Protein AF-A0A2V7YQ47-F1 (afdb_monomer)

Foldseek 3Di:
DEDDPPAFDFDDDVPDDIDTFALLVVDPVLVVLVVVLLVLLQDWFWDDQVQHGDPVSVVVLVVSVVSLLVSQASCQVRGDDPVRLVVQLVQLVVCPVHQAEEDEAEFEQNDDDDRSVLVSQSVLLDLNQSHDHPNDRCLLVLSYFYAYADDDPPFDFQDAADAAAAEEEQAQDQPPDDDAPVLLLLVLLQVLLDDDPAARRYDYFDQQALVSSLVLCLVQVGLEYEYAAEDEQQWGWGADLLSHTDTGGLVNSLVSNVVSPDDRQEYEYLYAYPPPPPPVVDDSGHHNQSSNNNSRRQKYKYFNHDHHSLLSSQLSSQLSSCLLQVHASRVSLSRSLNVQQGFDDDPSGGTTGSNNSSSGMHMHHGDDRHHSHGHDDPPDHRPRSLVVVVVVVVVVCVVPDDDDDPDLVPPDDADSSGDGDPVVVLSVVSNCLVVPDQADEDDDDPPPCSVVSCSRNQVVSVVVDDVVRDHHDYDDPVPVPPDD

Secondary structure (DSSP, 8-state):
-B--TTS-EEE--TTS--EEEP-GGG-HHHHHHHHHHHHHHTSPEEB-TTSPBPHHHHHHHHHHHHHHHHHHHHHHHHH--HHHHHHHHHHHHHHTTSSPPEEEEEE--SSSSHHHHHHHHHHHTS-GGG--BTTB-TTTTTSSEEEEEE--TT----PPP-SB--EEEEE---TTS----HHHHHHHHHHHT--STT---EEE-SS--HHHHHHHHHHH--SEEEEES-EETTEEEEE-TTSSEEEEEHHHHHHHHHHTSSPPSEEEEES-B-----TTS---PPPHHHHHHHTT-SEEEEESS---HHHHHHHHHHHHHHHHTT--HHHHHHHHHHHTTSPEEETTEEEEE-TTTTTTEEEEE-SS---SSBPPPTTS----HHHHHHHHHHHHHTTS---SS--BTTTB---TT---S-HHHHHHHHHHHHTT---------TTSSHHHHHHHHHHHHHHTSPTTPPPP----TTSTTS--

Mean predicted aligned error: 9.6 Å

Solvent-accessible surface area (backbone atoms only — not comparable to full-atom values): 26598 Å² total; per-residue (Å²): 62,34,38,58,96,95,52,48,27,43,36,71,50,93,98,41,79,68,45,75,18,53,58,56,80,73,40,68,65,56,44,53,52,52,50,52,46,49,69,52,36,38,48,74,36,47,30,37,74,87,48,45,61,35,76,68,37,43,54,53,50,50,51,53,50,50,52,48,48,55,51,8,47,53,46,30,61,30,63,41,54,71,70,51,48,54,51,50,48,52,45,34,62,66,14,72,83,60,76,43,42,72,51,71,48,56,32,33,55,62,55,91,55,71,68,26,44,37,54,33,37,53,65,70,68,49,68,71,50,43,37,46,51,93,92,40,45,38,46,69,75,54,35,32,42,72,33,33,26,61,59,53,86,95,60,78,43,45,60,82,53,90,46,51,62,31,32,42,32,36,54,16,73,21,75,82,50,84,88,71,74,53,61,63,34,53,54,40,44,50,49,33,47,46,87,59,96,83,45,44,30,58,37,73,52,88,73,15,27,66,66,57,51,36,53,52,40,46,71,62,64,35,39,24,40,35,41,34,31,54,34,32,61,35,30,37,36,24,15,42,92,62,31,32,72,31,83,39,41,48,68,58,52,51,52,53,39,49,76,49,41,83,73,39,47,31,39,39,40,51,29,34,27,54,69,61,66,35,99,75,85,58,64,74,62,46,47,43,56,54,47,41,35,57,72,62,32,29,26,29,40,30,48,55,32,54,62,38,67,70,55,46,37,48,35,52,20,44,26,42,33,31,42,62,72,49,40,33,63,68,60,10,47,50,52,17,29,54,57,32,48,46,61,41,69,57,99,89,33,30,49,26,28,23,88,44,40,38,59,31,61,44,41,35,46,37,65,64,99,52,45,68,37,34,57,76,51,92,92,56,81,45,80,35,46,52,58,48,54,45,51,52,53,48,55,63,42,58,80,62,76,86,86,92,69,88,48,52,81,86,79,41,77,74,61,94,87,55,88,78,71,67,58,70,61,49,37,52,51,50,34,43,39,76,72,66,47,88,77,64,81,65,80,74,68,86,87,72,49,60,69,49,52,51,57,64,45,48,63,61,58,53,71,76,44,60,95,87,53,82,82,87,71,79,61,60,65,91,58,72,81,72,82,134

Nearest PDB structures (foldseek):
  8tl0-assembly1_A  TM=5.675E-01  e=7.721E-09  Haliangium ochraceum
  8tl0-assembly1_D  TM=5.558E-01  e=1.902E-08  Haliangium ochraceum
  7y84-assembly1_C  TM=6.542E-01  e=1.929E-06  Candidatus Scalindua brodae
  5fc3-assembly1_B  TM=4.929E-01  e=3.610E-05  Thermochaetoides thermophila DSM 1495
  5mz6-assembly1_1  TM=4.967E-01  e=4.041E-05  Caenorhabditis elegans

Structure (mmCIF, N/CA/C/O backbone):
data_AF-A0A2V7YQ47-F1
#
_entry.id   AF-A0A2V7YQ47-F1
#
loop_
_atom_site.group_PDB
_atom_site.id
_atom_site.type_symbol
_atom_site.label_atom_id
_atom_site.label_alt_id
_atom_site.label_comp_id
_atom_site.label_asym_id
_atom_site.label_entity_id
_atom_site.label_seq_id
_atom_site.pdbx_PDB_ins_code
_atom_site.Cartn_x
_atom_site.Cartn_y
_atom_site.Cartn_z
_atom_site.occupancy
_atom_site.B_iso_or_equiv
_atom_site.auth_seq_id
_atom_site.auth_comp_id
_atom_site.auth_asym_id
_atom_site.auth_atom_id
_atom_site.pdbx_PDB_model_num
ATOM 1 N N . MET A 1 1 ? 16.448 -15.525 -4.134 1.00 53.06 1 MET A N 1
ATOM 2 C CA . MET A 1 1 ? 17.804 -14.930 -4.129 1.00 53.06 1 MET A CA 1
ATOM 3 C C . MET A 1 1 ? 18.431 -15.072 -2.750 1.00 53.06 1 MET A C 1
ATOM 5 O O . MET A 1 1 ? 17.675 -15.006 -1.785 1.00 53.06 1 MET A O 1
ATOM 9 N N . VAL A 1 2 ? 19.746 -15.318 -2.676 1.00 48.06 2 VAL A N 1
ATOM 10 C CA . VAL A 1 2 ? 20.550 -15.525 -1.449 1.00 48.06 2 VAL A CA 1
ATOM 11 C C . VAL A 1 2 ? 21.948 -14.915 -1.676 1.00 48.06 2 VAL A C 1
ATOM 13 O O . VAL A 1 2 ? 22.556 -15.275 -2.675 1.00 48.06 2 VAL A O 1
ATOM 16 N N . GLY A 1 3 ? 22.478 -14.028 -0.825 1.00 41.59 3 GLY A N 1
ATOM 17 C CA . GLY A 1 3 ? 23.817 -13.421 -1.024 1.00 41.59 3 GLY A CA 1
ATOM 18 C C . GLY A 1 3 ? 24.583 -13.161 0.277 1.00 41.59 3 GLY A C 1
ATOM 19 O O . GLY A 1 3 ? 23.958 -13.169 1.333 1.00 41.59 3 GLY A O 1
ATOM 20 N N . ALA A 1 4 ? 25.907 -12.976 0.202 1.00 39.47 4 ALA A N 1
ATOM 21 C CA . ALA A 1 4 ? 26.788 -12.551 1.305 1.00 39.47 4 ALA A CA 1
ATOM 22 C C . ALA A 1 4 ? 27.311 -11.112 1.071 1.00 39.47 4 ALA A C 1
ATOM 24 O O . ALA A 1 4 ? 27.233 -10.616 -0.057 1.00 39.47 4 ALA A O 1
ATOM 25 N N . GLU A 1 5 ? 27.815 -10.430 2.112 1.00 38.78 5 GLU A N 1
ATOM 26 C CA . GLU A 1 5 ? 28.291 -9.035 2.021 1.00 38.78 5 GLU A CA 1
ATOM 27 C C . GLU A 1 5 ? 29.371 -8.870 0.935 1.00 38.78 5 GLU A C 1
ATOM 29 O O . GLU A 1 5 ? 30.396 -9.543 0.961 1.00 38.78 5 GLU A O 1
ATOM 34 N N . GLY A 1 6 ? 29.135 -7.958 -0.016 1.00 49.12 6 GLY A N 1
ATOM 35 C CA . GLY A 1 6 ? 30.084 -7.615 -1.084 1.00 49.12 6 GLY A CA 1
ATOM 36 C C . GLY A 1 6 ? 30.027 -8.479 -2.352 1.00 49.12 6 GLY A C 1
ATOM 37 O O . GLY A 1 6 ? 30.751 -8.176 -3.296 1.00 49.12 6 GLY A O 1
ATOM 38 N N . GLU A 1 7 ? 29.162 -9.500 -2.426 1.00 58.25 7 GLU A N 1
ATOM 39 C CA . GLU A 1 7 ? 29.103 -10.436 -3.562 1.00 58.25 7 GLU A CA 1
ATOM 40 C C . GLU A 1 7 ? 27.686 -10.696 -4.114 1.00 58.25 7 GLU A C 1
ATOM 42 O O . GLU A 1 7 ? 26.660 -10.464 -3.468 1.00 58.25 7 GLU A O 1
ATOM 47 N N . SER A 1 8 ? 27.676 -11.205 -5.354 1.00 67.69 8 SER A N 1
ATOM 48 C CA . SER A 1 8 ? 26.530 -11.619 -6.176 1.00 67.69 8 SER A CA 1
ATOM 49 C C . SER A 1 8 ? 25.418 -12.377 -5.431 1.00 67.69 8 SER A C 1
ATOM 51 O O . SER A 1 8 ? 25.661 -13.185 -4.532 1.00 67.69 8 SER A O 1
ATOM 53 N N . TRP A 1 9 ? 24.168 -12.181 -5.850 1.00 82.44 9 TRP A N 1
ATOM 54 C CA . TRP A 1 9 ? 23.030 -12.959 -5.371 1.00 82.44 9 TRP A CA 1
ATOM 55 C C . TRP A 1 9 ? 22.910 -14.279 -6.126 1.00 82.44 9 TRP A C 1
ATOM 57 O O . TRP A 1 9 ? 22.833 -14.314 -7.350 1.00 82.44 9 TRP A O 1
ATOM 67 N N . ARG A 1 10 ? 22.773 -15.391 -5.408 1.00 86.25 10 ARG A N 1
ATOM 68 C CA . ARG A 1 10 ? 22.397 -16.676 -5.997 1.00 86.25 10 ARG A CA 1
ATOM 69 C C . ARG A 1 10 ? 20.908 -16.686 -6.318 1.00 86.25 10 ARG A C 1
ATOM 71 O O . ARG A 1 10 ? 20.074 -16.571 -5.414 1.00 86.25 10 ARG A O 1
ATOM 78 N N . ALA A 1 11 ? 20.573 -16.854 -7.587 1.00 90.38 11 ALA A N 1
ATOM 79 C CA . ALA A 1 11 ? 19.211 -16.839 -8.094 1.00 90.38 11 ALA A CA 1
ATOM 80 C C . ALA A 1 11 ? 18.889 -18.122 -8.875 1.00 90.38 11 ALA A C 1
ATOM 82 O O . ALA A 1 11 ? 19.771 -18.845 -9.336 1.00 90.38 11 ALA A O 1
ATOM 83 N N . SER A 1 12 ? 17.601 -18.440 -8.959 1.00 91.12 12 SER A N 1
ATOM 84 C CA . SER A 1 12 ? 17.087 -19.611 -9.666 1.00 91.12 12 SER A CA 1
ATOM 85 C C . SER A 1 12 ? 15.652 -19.346 -10.099 1.00 91.12 12 SER A C 1
ATOM 87 O O . SER A 1 12 ? 14.879 -18.778 -9.323 1.00 91.12 12 SER A O 1
ATOM 89 N N . LEU A 1 13 ? 15.290 -19.821 -11.285 1.00 92.75 13 LEU A N 1
ATOM 90 C CA . LEU A 1 13 ? 13.935 -19.806 -11.824 1.00 92.75 13 LEU A CA 1
ATOM 91 C C . LEU A 1 13 ? 13.580 -21.243 -12.214 1.00 92.75 13 LEU A C 1
ATOM 93 O O . LEU A 1 13 ? 14.443 -21.984 -12.684 1.00 92.75 13 LEU A O 1
ATOM 97 N N . ALA A 1 14 ? 12.335 -21.660 -11.982 1.00 87.94 14 ALA A N 1
ATOM 98 C CA . ALA A 1 14 ? 11.895 -23.001 -12.355 1.00 87.94 14 ALA A CA 1
ATOM 99 C C . ALA A 1 14 ? 12.099 -23.225 -13.864 1.00 87.94 14 ALA A C 1
ATOM 101 O O . ALA A 1 14 ? 11.685 -22.398 -14.668 1.00 87.94 14 ALA A O 1
ATOM 102 N N . GLY A 1 15 ? 12.753 -24.329 -14.234 1.00 85.88 15 GLY A N 1
ATOM 103 C CA . GLY A 1 15 ? 13.089 -24.630 -15.630 1.00 85.88 15 GLY A CA 1
ATOM 104 C C . GLY A 1 15 ? 14.374 -23.975 -16.156 1.00 85.88 15 GLY A C 1
ATOM 105 O O . GLY A 1 15 ? 14.779 -24.290 -17.269 1.00 85.88 15 GLY A O 1
ATOM 106 N N . CYS A 1 16 ? 15.060 -23.140 -15.367 1.00 90.19 16 CYS A N 1
ATOM 107 C CA . CYS A 1 16 ? 16.331 -22.512 -15.745 1.00 90.19 16 CYS A CA 1
ATOM 108 C C . CYS A 1 16 ? 17.481 -22.965 -14.823 1.00 90.19 16 CYS A C 1
ATOM 110 O O . CYS A 1 16 ? 17.256 -23.227 -13.636 1.00 90.19 16 CYS A O 1
ATOM 112 N N . PRO A 1 17 ? 18.736 -23.010 -15.314 1.00 88.44 17 PRO A N 1
ATOM 113 C CA . PRO A 1 17 ? 19.903 -23.180 -14.453 1.00 88.44 17 PRO A CA 1
ATOM 114 C C . PRO A 1 17 ? 19.992 -22.061 -13.408 1.00 88.44 17 PRO A C 1
ATOM 116 O O . PRO A 1 17 ? 19.682 -20.905 -13.693 1.00 88.44 17 PRO A O 1
ATOM 119 N N . ALA A 1 18 ? 20.448 -22.391 -12.198 1.00 92.50 18 ALA A N 1
ATOM 120 C CA . ALA A 1 18 ? 20.759 -21.374 -11.198 1.00 92.50 18 ALA A CA 1
ATOM 121 C C . ALA A 1 18 ? 21.904 -20.471 -11.690 1.00 92.50 18 ALA A C 1
ATOM 123 O O . ALA A 1 18 ? 22.840 -20.951 -12.330 1.00 92.50 18 ALA A O 1
ATOM 124 N N . TRP A 1 19 ? 21.852 -19.182 -11.358 1.00 93.31 19 TRP A N 1
ATOM 125 C CA . TRP A 1 19 ? 22.867 -18.202 -11.751 1.00 93.31 19 TRP A CA 1
ATOM 126 C C . TRP A 1 19 ? 23.288 -17.318 -10.576 1.00 93.31 19 TRP A C 1
ATOM 128 O O . TRP A 1 19 ? 22.643 -17.287 -9.523 1.00 93.31 19 TRP A O 1
ATOM 138 N N . GLN A 1 20 ? 24.397 -16.611 -10.767 1.00 90.19 20 GLN A N 1
ATOM 139 C CA . GLN A 1 20 ? 24.807 -15.499 -9.919 1.00 90.19 20 GLN A CA 1
ATOM 140 C C . GLN A 1 20 ? 24.358 -14.199 -10.589 1.00 90.19 20 GLN A C 1
ATOM 142 O O . GLN A 1 20 ? 24.732 -13.916 -11.723 1.00 90.19 20 GLN A O 1
ATOM 147 N N . SER A 1 21 ? 23.510 -13.451 -9.899 1.00 86.38 21 SER A N 1
ATOM 148 C CA . SER A 1 21 ? 23.071 -12.104 -10.254 1.00 86.38 21 SER A CA 1
ATOM 149 C C . SER A 1 21 ? 24.035 -11.108 -9.630 1.00 86.38 21 SER A C 1
ATOM 151 O O . SER A 1 21 ? 24.378 -11.250 -8.455 1.00 86.38 21 SER A O 1
ATOM 153 N N . SER A 1 22 ? 24.447 -10.080 -10.363 1.00 84.00 22 SER A N 1
ATOM 154 C CA . SER A 1 22 ? 25.120 -8.942 -9.732 1.00 84.00 22 SER A CA 1
ATOM 155 C C . SER A 1 22 ? 24.136 -8.217 -8.807 1.00 84.00 22 SER A C 1
ATOM 157 O O . SER A 1 22 ? 22.922 -8.302 -9.003 1.00 84.00 22 SER A O 1
ATOM 159 N N . ASP A 1 23 ? 24.647 -7.541 -7.774 1.00 83.56 23 ASP A N 1
ATOM 160 C CA . ASP A 1 23 ? 23.847 -6.566 -7.029 1.00 83.56 23 ASP A CA 1
ATOM 161 C C . ASP A 1 23 ? 23.736 -5.306 -7.905 1.00 83.56 23 ASP A C 1
ATOM 163 O O . ASP A 1 23 ? 24.760 -4.654 -8.130 1.00 83.56 23 ASP A O 1
ATOM 167 N N . PRO A 1 24 ? 22.548 -4.939 -8.424 1.00 84.88 24 PRO A N 1
ATOM 168 C CA . PRO A 1 24 ? 22.404 -3.754 -9.267 1.00 84.88 24 PRO A CA 1
ATOM 169 C C . PRO A 1 24 ? 22.777 -2.473 -8.518 1.00 84.88 24 PRO A C 1
ATOM 171 O O . PRO A 1 24 ? 23.258 -1.516 -9.113 1.00 84.88 24 PRO A O 1
ATOM 174 N N . LEU A 1 25 ? 22.628 -2.466 -7.192 1.00 83.12 25 LEU A N 1
ATOM 175 C CA . LEU A 1 25 ? 23.037 -1.345 -6.354 1.00 83.12 25 LEU A CA 1
ATOM 176 C C . LEU A 1 25 ? 24.559 -1.301 -6.151 1.00 83.12 25 LEU A C 1
ATOM 178 O O . LEU A 1 25 ? 25.024 -0.525 -5.332 1.00 83.12 25 LEU A O 1
ATOM 182 N N . ALA A 1 26 ? 25.362 -2.119 -6.830 1.00 83.81 26 ALA A N 1
ATOM 183 C CA . ALA A 1 26 ? 26.807 -1.905 -6.904 1.00 83.81 26 ALA A CA 1
ATOM 184 C C . ALA A 1 26 ? 27.192 -0.868 -7.978 1.00 83.81 26 ALA A C 1
ATOM 186 O O . ALA A 1 26 ? 28.289 -0.323 -7.902 1.00 83.81 26 ALA A O 1
ATOM 187 N N . ASP A 1 27 ? 26.312 -0.581 -8.950 1.00 86.69 27 ASP A N 1
ATOM 188 C CA . ASP A 1 27 ? 26.505 0.468 -9.962 1.00 86.69 27 ASP A CA 1
ATOM 189 C C . ASP A 1 27 ? 26.079 1.837 -9.388 1.00 86.69 27 ASP A C 1
ATOM 191 O O . ASP A 1 27 ? 24.881 2.055 -9.170 1.00 86.69 27 ASP A O 1
ATOM 195 N N . PRO A 1 28 ? 27.015 2.782 -9.153 1.00 88.75 28 PRO A N 1
ATOM 196 C CA . PRO A 1 28 ? 26.683 4.099 -8.613 1.00 88.75 28 PRO A CA 1
ATOM 197 C C . PRO A 1 28 ? 25.748 4.898 -9.521 1.00 88.75 28 PRO A C 1
ATOM 199 O O . PRO A 1 28 ? 24.911 5.649 -9.026 1.00 88.75 28 PRO A O 1
ATOM 202 N N . LYS A 1 29 ? 25.854 4.723 -10.845 1.00 90.94 29 LYS A N 1
ATOM 203 C CA . LYS A 1 29 ? 24.995 5.441 -11.787 1.00 90.94 29 LYS A CA 1
ATOM 204 C C . LYS A 1 29 ? 23.560 4.931 -11.702 1.00 90.94 29 LYS A C 1
ATOM 206 O O . LYS A 1 29 ? 22.628 5.725 -11.645 1.00 90.94 29 LYS A O 1
ATOM 211 N N . LEU A 1 30 ? 23.382 3.613 -11.607 1.00 90.25 30 LEU A N 1
ATOM 212 C CA . LEU A 1 30 ? 22.057 3.031 -11.408 1.00 90.25 30 LEU A CA 1
ATOM 213 C C . LEU A 1 30 ? 21.431 3.466 -10.072 1.00 90.25 30 LEU A C 1
ATOM 215 O O . LEU A 1 30 ? 20.221 3.668 -10.017 1.00 90.25 30 LEU A O 1
ATOM 219 N N . GLN A 1 31 ? 22.220 3.637 -9.004 1.00 88.50 31 GLN A N 1
ATOM 220 C CA . GLN A 1 31 ? 21.710 4.195 -7.744 1.00 88.50 31 GLN A CA 1
ATOM 221 C C . GLN A 1 31 ? 21.182 5.627 -7.923 1.00 88.50 31 GLN A C 1
ATOM 223 O O . GLN A 1 31 ? 20.042 5.892 -7.543 1.00 88.50 31 GLN A O 1
ATOM 228 N N . GLU A 1 32 ? 21.967 6.509 -8.549 1.00 90.69 32 GLU A N 1
ATOM 229 C CA . GLU A 1 32 ? 21.580 7.901 -8.837 1.00 90.69 32 GLU A CA 1
ATOM 230 C C . GLU A 1 32 ? 20.300 7.971 -9.692 1.00 90.69 32 GLU A C 1
ATOM 232 O O . GLU A 1 32 ? 19.371 8.733 -9.406 1.00 90.69 32 GLU A O 1
ATOM 237 N N . ASP A 1 33 ? 20.210 7.131 -10.724 1.00 93.12 33 ASP A N 1
ATOM 238 C CA . ASP A 1 33 ? 19.046 7.079 -11.611 1.00 93.12 33 ASP A CA 1
ATOM 239 C C . ASP A 1 33 ? 17.795 6.564 -10.877 1.00 93.12 33 ASP A C 1
ATOM 241 O O . ASP A 1 33 ? 16.687 7.069 -11.078 1.00 93.12 33 ASP A O 1
ATOM 245 N N . LEU A 1 34 ? 17.957 5.588 -9.975 1.00 89.94 34 LEU A N 1
ATOM 246 C CA . LEU A 1 34 ? 16.879 5.089 -9.119 1.00 89.94 34 LEU A CA 1
ATOM 247 C C . LEU A 1 34 ? 16.387 6.142 -8.122 1.00 89.94 34 LEU A C 1
ATOM 249 O O . LEU A 1 34 ? 15.183 6.219 -7.866 1.00 89.94 34 LEU A O 1
ATOM 253 N N . GLU A 1 35 ? 17.288 6.933 -7.547 1.00 87.44 35 GLU A N 1
ATOM 254 C CA . GLU A 1 35 ? 16.940 8.059 -6.675 1.00 87.44 35 GLU A CA 1
ATOM 255 C C . GLU A 1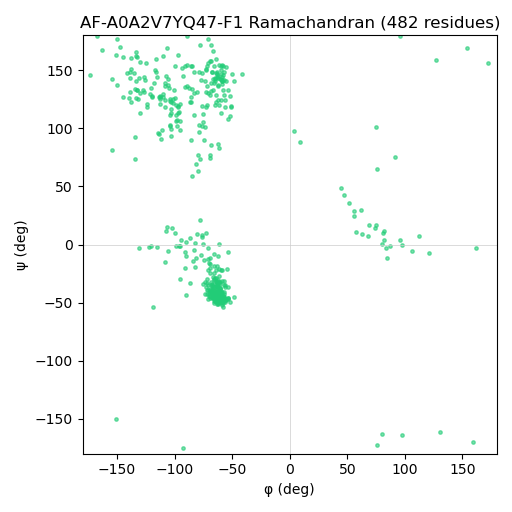 35 ? 16.159 9.119 -7.450 1.00 87.44 35 GLU A C 1
ATOM 257 O O . GLU A 1 35 ? 15.048 9.473 -7.052 1.00 87.44 35 GLU A O 1
ATOM 262 N N . THR A 1 36 ? 16.649 9.495 -8.631 1.00 89.50 36 THR A N 1
ATOM 263 C CA . THR A 1 36 ? 15.969 10.433 -9.534 1.00 89.50 36 THR A CA 1
ATOM 264 C C . THR A 1 36 ? 14.562 9.944 -9.905 1.00 89.50 36 THR A C 1
ATOM 266 O O . THR A 1 36 ? 13.590 10.701 -9.832 1.00 89.50 36 THR A O 1
ATOM 269 N N . LEU A 1 37 ? 14.394 8.658 -10.246 1.00 89.50 37 LEU A N 1
ATOM 270 C CA . LEU A 1 37 ? 13.071 8.084 -10.527 1.00 89.50 37 LEU A CA 1
ATOM 271 C C . LEU A 1 37 ? 12.137 8.118 -9.314 1.00 89.50 37 LEU A C 1
ATOM 273 O O . LEU A 1 37 ? 10.936 8.328 -9.485 1.00 89.50 37 LEU A O 1
ATOM 277 N N . ARG A 1 38 ? 12.649 7.914 -8.096 1.00 83.69 38 ARG A N 1
ATOM 278 C CA . ARG A 1 38 ? 11.838 8.007 -6.868 1.00 83.69 38 ARG A CA 1
ATOM 279 C C . ARG A 1 38 ? 11.390 9.444 -6.604 1.00 83.69 38 ARG A C 1
ATOM 281 O O . ARG A 1 38 ? 10.228 9.667 -6.257 1.00 83.69 38 ARG A O 1
ATOM 288 N N . GLU A 1 39 ? 12.284 10.408 -6.788 1.00 83.00 39 GLU A N 1
ATOM 289 C CA . GLU A 1 39 ? 12.004 11.829 -6.572 1.00 83.00 39 GLU A CA 1
ATOM 290 C C . GLU A 1 39 ? 11.016 12.398 -7.589 1.00 83.00 39 GLU A C 1
ATOM 292 O O . GLU A 1 39 ? 10.130 13.174 -7.231 1.00 83.00 39 GLU A O 1
ATOM 297 N N . LEU A 1 40 ? 11.122 11.996 -8.853 1.00 85.69 40 LEU A N 1
ATOM 298 C CA . LEU A 1 40 ? 10.286 12.556 -9.911 1.00 85.69 40 LEU A CA 1
ATOM 299 C C . LEU A 1 40 ? 9.039 11.713 -10.201 1.00 85.69 40 LEU A C 1
ATOM 301 O O . LEU A 1 40 ? 8.000 12.249 -10.580 1.00 85.69 40 LEU A O 1
ATOM 305 N N . GLY A 1 41 ? 9.094 10.396 -9.993 1.00 84.12 41 GLY A N 1
ATOM 306 C CA . GLY A 1 41 ? 8.026 9.469 -10.382 1.00 84.12 41 GLY A CA 1
ATOM 307 C C . GLY A 1 41 ? 6.706 9.656 -9.631 1.00 84.12 41 GLY A C 1
ATOM 308 O O . GLY A 1 41 ? 5.662 9.204 -10.104 1.00 84.12 41 GLY A O 1
ATOM 309 N N . HIS A 1 42 ? 6.730 10.336 -8.482 1.00 84.38 42 HIS A N 1
ATOM 310 C CA . HIS A 1 42 ? 5.543 10.656 -7.689 1.00 84.38 42 HIS A CA 1
ATOM 311 C C . HIS A 1 42 ? 4.979 12.054 -7.949 1.00 84.38 42 HIS A C 1
ATOM 313 O O . HIS A 1 42 ? 3.959 12.404 -7.353 1.00 84.38 42 HIS A O 1
ATOM 319 N N . GLN A 1 43 ? 5.607 12.846 -8.818 1.00 87.12 43 GLN A N 1
ATOM 320 C CA . GLN A 1 43 ? 5.146 14.193 -9.120 1.00 87.12 43 GLN A CA 1
ATOM 321 C C . GLN A 1 43 ? 3.993 14.150 -10.136 1.00 87.12 43 GLN A C 1
ATOM 323 O O . GLN A 1 43 ? 4.095 13.469 -11.161 1.00 87.12 43 GLN A O 1
ATOM 328 N N . PRO A 1 44 ? 2.876 14.851 -9.872 1.00 91.75 44 PRO A N 1
ATOM 329 C CA . PRO A 1 44 ? 1.788 14.955 -10.832 1.00 91.75 44 PRO A CA 1
ATOM 330 C C . PRO A 1 44 ? 2.202 15.839 -12.011 1.00 91.75 44 PRO A C 1
ATOM 332 O O . PRO A 1 44 ? 2.652 16.968 -11.819 1.00 91.75 44 PRO A O 1
ATOM 335 N N . LEU A 1 45 ? 1.985 15.357 -13.232 1.00 94.25 45 LEU A N 1
ATOM 336 C CA . LEU A 1 45 ? 2.216 16.127 -14.452 1.00 94.25 45 LEU A CA 1
ATOM 337 C C . LEU A 1 45 ? 0.899 16.706 -14.980 1.00 94.25 45 LEU A C 1
ATOM 339 O O . LEU A 1 45 ? -0.045 15.935 -15.171 1.00 94.25 45 LEU A O 1
ATOM 343 N N . PRO A 1 46 ? 0.802 18.028 -15.213 1.00 94.69 46 PRO A N 1
ATOM 344 C CA . PRO A 1 46 ? -0.456 18.677 -15.563 1.00 94.69 46 PRO A CA 1
ATOM 345 C C . PRO A 1 46 ? -0.972 18.254 -16.941 1.00 94.69 46 PRO A C 1
ATOM 347 O O . PRO A 1 46 ? -0.203 18.002 -17.873 1.00 94.69 46 PRO A O 1
ATOM 350 N N . THR A 1 47 ? -2.296 18.228 -17.076 1.00 94.19 47 THR A N 1
ATOM 351 C CA . THR A 1 47 ? -2.992 17.948 -18.337 1.00 94.19 47 THR A CA 1
ATOM 352 C C . THR A 1 47 ? -3.815 19.145 -18.812 1.00 94.19 47 THR A C 1
ATOM 354 O O . THR A 1 47 ? -4.185 20.015 -18.027 1.00 94.19 47 THR A O 1
ATOM 357 N N . THR A 1 48 ? -4.136 19.177 -20.103 1.00 92.25 48 THR A N 1
ATOM 358 C CA . THR A 1 48 ? -5.171 20.030 -20.691 1.00 92.25 48 THR A CA 1
ATOM 359 C C . THR A 1 48 ? -6.563 19.592 -20.227 1.00 92.25 48 THR A C 1
ATOM 361 O O . THR A 1 48 ? -6.727 18.524 -19.628 1.00 92.25 48 THR A O 1
ATOM 364 N N . GLU A 1 49 ? -7.589 20.389 -20.544 1.00 87.62 49 GLU A N 1
ATOM 365 C CA . GLU A 1 49 ? -8.986 20.053 -20.228 1.00 87.62 49 GLU A CA 1
ATOM 366 C C . GLU A 1 49 ? -9.471 18.760 -20.906 1.00 87.62 49 GLU A C 1
ATOM 368 O O . GLU A 1 49 ? -10.391 18.136 -20.387 1.00 87.62 49 GLU A O 1
ATOM 373 N N . ASP A 1 50 ? -8.813 18.324 -21.988 1.00 86.44 50 ASP A N 1
ATOM 374 C CA . ASP A 1 50 ? -9.081 17.070 -22.712 1.00 86.44 50 ASP A CA 1
ATOM 375 C C . ASP A 1 50 ? -8.270 15.871 -22.177 1.00 86.44 50 ASP A C 1
ATOM 377 O O . ASP A 1 50 ? -8.323 14.770 -22.728 1.00 86.44 50 ASP A O 1
ATOM 381 N N . GLY A 1 51 ? -7.477 16.071 -21.117 1.00 87.75 51 GLY A N 1
ATOM 382 C CA . GLY A 1 51 ? -6.697 15.014 -20.467 1.00 87.75 51 GLY A CA 1
ATOM 383 C C . GLY A 1 51 ? -5.378 14.663 -21.152 1.00 87.75 51 GLY A C 1
ATOM 384 O O . GLY A 1 51 ? -4.739 13.687 -20.766 1.00 87.75 51 GLY A O 1
ATOM 385 N N . GLN A 1 52 ? -4.946 15.457 -22.134 1.00 92.12 52 GLN A N 1
ATOM 386 C CA . GLN A 1 52 ? -3.622 15.331 -22.750 1.00 92.12 52 GLN A CA 1
ATOM 387 C C . GLN A 1 52 ? -2.577 16.062 -21.910 1.00 92.12 52 GLN A C 1
ATOM 389 O O . GLN A 1 52 ? -2.887 17.073 -21.293 1.00 92.12 52 GLN A O 1
ATOM 394 N N . LEU A 1 53 ? -1.330 15.595 -21.882 1.00 94.25 53 LEU A N 1
ATOM 395 C CA . LEU A 1 53 ? -0.248 16.330 -21.215 1.00 94.25 53 LEU A CA 1
ATOM 396 C C . LEU A 1 53 ? -0.053 17.714 -21.854 1.00 94.25 53 LEU A C 1
ATOM 398 O O . LEU A 1 53 ? -0.146 17.860 -23.074 1.00 94.25 53 LEU A O 1
ATOM 402 N N . THR A 1 54 ? 0.249 18.732 -21.043 1.00 94.31 54 THR A N 1
ATOM 403 C CA . THR A 1 54 ? 0.714 20.022 -21.584 1.00 94.31 54 THR A CA 1
ATOM 404 C C . THR A 1 54 ? 2.064 19.842 -22.290 1.00 94.31 54 THR A C 1
ATOM 406 O O . THR A 1 54 ? 2.769 18.870 -22.032 1.00 94.31 54 THR A O 1
ATOM 409 N N . ALA A 1 55 ? 2.460 20.759 -23.178 1.00 91.88 55 ALA A N 1
ATOM 410 C CA . ALA A 1 55 ? 3.703 20.606 -23.949 1.00 91.88 55 ALA A CA 1
ATOM 411 C C . ALA A 1 55 ? 4.953 20.445 -23.056 1.00 91.88 55 ALA A C 1
ATOM 413 O O . ALA A 1 55 ? 5.784 19.574 -23.303 1.00 91.88 55 ALA A O 1
ATOM 414 N N . GLU A 1 56 ? 5.053 21.239 -21.987 1.00 91.75 56 GLU A N 1
ATOM 415 C CA . GLU A 1 56 ? 6.125 21.126 -20.990 1.00 91.75 56 GLU A CA 1
ATOM 416 C C . GLU A 1 56 ? 6.056 19.785 -20.244 1.00 91.75 56 GLU A C 1
ATOM 418 O O . GLU A 1 56 ? 7.045 19.058 -20.160 1.00 91.75 56 GLU A O 1
ATOM 423 N N . ALA A 1 57 ? 4.861 19.405 -19.783 1.00 94.50 57 ALA A N 1
ATOM 424 C CA . ALA A 1 57 ? 4.645 18.151 -19.073 1.00 94.50 57 ALA A CA 1
ATOM 425 C C . ALA A 1 57 ? 4.916 16.917 -19.949 1.00 94.50 57 ALA A C 1
ATOM 427 O O . ALA A 1 57 ? 5.384 15.899 -19.445 1.00 94.50 57 ALA A O 1
ATOM 428 N N . ALA A 1 58 ? 4.672 17.001 -21.258 1.00 95.12 58 ALA A N 1
ATOM 429 C CA . ALA A 1 58 ? 4.995 15.954 -22.218 1.00 95.12 58 ALA A CA 1
ATOM 430 C C . ALA A 1 58 ? 6.512 15.750 -22.347 1.00 95.12 58 ALA A C 1
ATOM 432 O O . ALA A 1 58 ? 6.966 14.607 -22.385 1.00 95.12 58 ALA A O 1
ATOM 433 N N . GLY A 1 59 ? 7.297 16.835 -22.340 1.00 95.00 59 GLY A N 1
ATOM 434 C CA . GLY A 1 59 ? 8.760 16.766 -22.297 1.00 95.00 59 GLY A CA 1
ATOM 435 C C . GLY A 1 59 ? 9.265 16.066 -21.033 1.00 95.00 59 GLY A C 1
ATOM 436 O O . GLY A 1 59 ? 10.049 15.120 -21.121 1.00 95.00 59 GLY A O 1
ATOM 437 N N . THR A 1 60 ? 8.743 16.454 -19.866 1.00 94.25 60 THR A N 1
ATOM 438 C CA . THR A 1 60 ? 9.074 15.809 -18.584 1.00 94.25 60 THR A CA 1
ATOM 439 C C . THR A 1 60 ? 8.663 14.336 -18.562 1.00 94.25 60 THR A C 1
ATOM 441 O O . THR A 1 60 ? 9.445 13.483 -18.149 1.00 94.25 60 THR A O 1
ATOM 444 N N . ALA A 1 61 ? 7.466 14.003 -19.052 1.00 94.50 61 ALA A N 1
ATOM 445 C CA . ALA A 1 61 ? 7.000 12.621 -19.139 1.00 94.50 61 ALA A CA 1
ATOM 446 C C . ALA A 1 61 ? 7.895 11.765 -20.049 1.00 94.50 61 ALA A C 1
ATOM 448 O O . ALA A 1 61 ? 8.206 10.626 -19.701 1.00 94.50 61 ALA A O 1
ATOM 449 N N . ALA A 1 62 ? 8.336 12.308 -21.188 1.00 95.69 62 ALA A N 1
ATOM 450 C CA . ALA A 1 62 ? 9.247 11.624 -22.101 1.00 95.69 62 ALA A CA 1
ATOM 451 C C . ALA A 1 62 ? 10.627 11.392 -21.467 1.00 95.69 62 ALA A C 1
ATOM 453 O O . ALA A 1 62 ? 11.163 10.289 -21.574 1.00 95.69 62 ALA A O 1
ATOM 454 N N . ALA A 1 63 ? 11.170 12.385 -20.755 1.00 95.06 63 ALA A N 1
ATOM 455 C CA . ALA A 1 63 ? 12.426 12.242 -20.019 1.00 95.06 63 ALA A CA 1
ATOM 456 C C . ALA A 1 63 ? 12.323 11.169 -18.921 1.00 95.06 63 ALA A C 1
ATOM 458 O O . ALA A 1 63 ? 13.175 10.284 -18.842 1.00 95.06 63 ALA A O 1
ATOM 459 N N . LEU A 1 64 ? 11.238 11.178 -18.136 1.00 94.75 64 LEU A N 1
ATOM 460 C CA . LEU A 1 64 ? 10.976 10.152 -17.121 1.00 94.75 64 LEU A CA 1
ATOM 461 C C . LEU A 1 64 ? 10.829 8.758 -17.723 1.00 94.75 64 LEU A C 1
ATOM 463 O O . LEU A 1 64 ? 11.332 7.788 -17.161 1.00 94.75 64 LEU A O 1
ATOM 467 N N . ARG A 1 65 ? 10.161 8.647 -18.876 1.00 96.31 65 ARG A N 1
ATOM 468 C CA . ARG A 1 65 ? 10.043 7.382 -19.604 1.00 96.31 65 ARG A CA 1
ATOM 469 C C . ARG A 1 65 ? 11.406 6.887 -20.082 1.00 96.31 65 ARG A C 1
ATOM 471 O O . ARG A 1 65 ? 11.677 5.702 -19.931 1.00 96.31 65 ARG A O 1
ATOM 478 N N . GLY A 1 66 ? 12.245 7.771 -20.625 1.00 97.38 66 GLY A N 1
ATOM 479 C CA . GLY A 1 66 ? 13.607 7.442 -21.050 1.00 97.38 66 GLY A CA 1
ATOM 480 C C . GLY A 1 66 ? 14.458 6.919 -19.894 1.00 97.38 66 GLY A C 1
ATOM 481 O O . GLY A 1 66 ? 15.037 5.842 -20.002 1.00 97.38 66 GLY A O 1
ATOM 482 N N . LEU A 1 67 ? 14.433 7.616 -18.755 1.00 96.88 67 LEU A N 1
ATOM 483 C CA . LEU A 1 67 ? 15.135 7.191 -17.544 1.00 96.88 67 LEU A CA 1
ATOM 484 C C . LEU A 1 67 ? 14.622 5.839 -17.023 1.00 96.88 67 LEU A C 1
ATOM 486 O O . LEU A 1 67 ? 15.411 4.964 -16.679 1.00 96.88 67 LEU A O 1
ATOM 490 N N . ALA A 1 68 ? 13.302 5.629 -17.008 1.00 96.94 68 ALA A N 1
ATOM 491 C CA . ALA A 1 68 ? 12.714 4.353 -16.605 1.00 96.94 68 ALA A CA 1
ATOM 492 C C . ALA A 1 68 ? 13.122 3.200 -17.537 1.00 96.94 68 ALA A C 1
ATOM 494 O O . ALA A 1 68 ? 13.298 2.078 -17.065 1.00 96.94 68 ALA A O 1
ATOM 495 N N . VAL A 1 69 ? 13.273 3.460 -18.843 1.00 98.00 69 VAL A N 1
ATOM 496 C CA . VAL A 1 69 ? 13.764 2.468 -19.813 1.00 98.00 69 VAL A CA 1
ATOM 497 C C . VAL A 1 69 ? 15.211 2.100 -19.515 1.00 98.00 69 VAL A C 1
ATOM 499 O O . VAL A 1 69 ? 15.496 0.917 -19.364 1.00 98.00 69 VAL A O 1
ATOM 502 N N . GLU A 1 70 ? 16.089 3.087 -19.345 1.00 97.00 70 GLU A N 1
ATOM 503 C CA . GLU A 1 70 ? 17.503 2.851 -19.039 1.00 97.00 70 GLU A CA 1
ATOM 504 C C . GLU A 1 70 ? 17.687 2.075 -17.727 1.00 97.00 70 GLU A C 1
ATOM 506 O O . GLU A 1 70 ? 18.395 1.067 -17.686 1.00 97.00 70 GLU A O 1
ATOM 511 N N . VAL A 1 71 ? 16.995 2.493 -16.665 1.00 96.38 71 VAL A N 1
ATOM 512 C CA . VAL A 1 71 ? 16.996 1.784 -15.379 1.00 96.38 71 VAL A CA 1
ATOM 513 C C . VAL A 1 71 ? 16.452 0.367 -15.534 1.00 96.38 71 VAL A C 1
ATOM 515 O O . VAL A 1 71 ? 17.026 -0.575 -14.991 1.00 96.38 71 VAL A O 1
ATOM 518 N N . GLY A 1 72 ? 15.357 0.199 -16.274 1.00 97.12 72 GLY A N 1
ATOM 519 C CA . GLY A 1 72 ? 14.737 -1.099 -16.496 1.00 97.12 72 GLY A CA 1
ATOM 520 C C . GLY A 1 72 ? 15.639 -2.076 -17.249 1.00 97.12 72 GLY A C 1
ATOM 521 O O . GLY A 1 72 ? 15.747 -3.236 -16.844 1.00 97.12 72 GLY A O 1
ATOM 522 N N . ASP A 1 73 ? 16.331 -1.613 -18.289 1.00 96.94 73 ASP A N 1
ATOM 523 C CA . ASP A 1 73 ? 17.288 -2.419 -19.053 1.00 96.94 73 ASP A CA 1
ATOM 524 C C . ASP A 1 73 ? 18.477 -2.828 -18.168 1.00 96.94 73 ASP A C 1
ATOM 526 O O . ASP A 1 73 ? 18.762 -4.021 -18.037 1.00 96.94 73 ASP A O 1
ATOM 530 N N . ARG A 1 74 ? 19.085 -1.878 -17.439 1.00 95.75 74 ARG A N 1
ATOM 531 C CA . ARG A 1 74 ? 20.198 -2.163 -16.511 1.00 95.75 74 ARG A CA 1
ATOM 532 C C . ARG A 1 74 ? 19.807 -3.128 -15.391 1.00 95.75 74 ARG A C 1
ATOM 534 O O . ARG A 1 74 ? 20.575 -4.030 -15.055 1.00 95.75 74 ARG A O 1
ATOM 541 N N . LEU A 1 75 ? 18.612 -2.971 -14.814 1.00 95.00 75 LEU A N 1
ATOM 542 C CA . LEU A 1 75 ? 18.089 -3.898 -13.806 1.00 95.00 75 LEU A CA 1
ATOM 543 C C . LEU A 1 75 ? 17.891 -5.293 -14.392 1.00 95.00 75 LEU A C 1
ATOM 545 O O . LEU A 1 75 ? 18.275 -6.277 -13.767 1.00 95.00 75 LEU A O 1
ATOM 549 N N . THR A 1 76 ? 17.311 -5.388 -15.585 1.00 95.94 76 THR A N 1
ATOM 550 C CA . THR A 1 76 ? 17.083 -6.669 -16.265 1.00 95.94 76 THR A CA 1
ATOM 551 C C . THR A 1 76 ? 18.405 -7.375 -16.540 1.00 95.94 76 THR A C 1
ATOM 553 O O . THR A 1 76 ? 18.533 -8.567 -16.249 1.00 95.94 76 THR A O 1
ATOM 556 N N . ASP A 1 77 ? 19.403 -6.638 -17.028 1.00 93.94 77 ASP A N 1
ATOM 557 C CA . ASP A 1 77 ? 20.736 -7.161 -17.310 1.00 93.94 77 ASP A CA 1
ATOM 558 C C . ASP A 1 77 ? 21.453 -7.667 -16.059 1.00 93.94 77 ASP A C 1
ATOM 560 O O . ASP A 1 77 ? 22.044 -8.749 -16.086 1.00 93.94 77 ASP A O 1
ATOM 564 N N . ALA A 1 78 ? 21.369 -6.915 -14.961 1.00 92.62 78 ALA A N 1
ATOM 565 C CA . ALA A 1 78 ? 22.003 -7.270 -13.698 1.00 92.62 78 ALA A CA 1
ATOM 566 C C . ALA A 1 78 ? 21.318 -8.458 -12.998 1.00 92.62 78 ALA A C 1
ATOM 568 O O . ALA A 1 78 ? 21.986 -9.323 -12.423 1.00 92.62 78 ALA A O 1
ATOM 569 N N . LEU A 1 79 ? 19.982 -8.509 -13.045 1.00 93.69 79 LEU A N 1
ATOM 570 C CA . LEU A 1 79 ? 19.176 -9.456 -12.270 1.00 93.69 79 LEU A CA 1
ATOM 571 C C . LEU A 1 79 ? 18.974 -10.802 -12.961 1.00 93.69 79 LEU A C 1
ATOM 573 O O . LEU A 1 79 ? 18.856 -11.831 -12.288 1.00 93.69 79 LEU A O 1
ATOM 577 N N . LEU A 1 80 ? 18.889 -10.814 -14.293 1.00 94.50 80 LEU A N 1
ATOM 578 C CA . LEU A 1 80 ? 18.434 -11.970 -15.058 1.00 94.50 80 LEU A CA 1
ATOM 579 C C . LEU A 1 80 ? 19.516 -12.469 -16.022 1.00 94.50 80 LEU A C 1
ATOM 581 O O . LEU A 1 80 ? 20.010 -11.737 -16.882 1.00 94.50 80 LEU A O 1
ATOM 585 N N . SER A 1 81 ? 19.825 -13.764 -15.948 1.00 93.88 81 SER A N 1
ATOM 586 C CA . SER A 1 81 ? 20.624 -14.445 -16.975 1.00 93.88 81 SER A CA 1
ATOM 587 C C . SER A 1 81 ? 19.846 -14.579 -18.292 1.00 93.88 81 SER A C 1
ATOM 589 O O . SER A 1 81 ? 18.613 -14.566 -18.287 1.00 93.88 81 SER A O 1
ATOM 591 N N . SER A 1 82 ? 20.539 -14.754 -19.424 1.00 94.00 82 SER A N 1
ATOM 592 C CA . SER A 1 82 ? 19.889 -14.886 -20.741 1.00 94.00 82 SER A CA 1
ATOM 593 C C . SER A 1 82 ? 18.818 -15.991 -20.790 1.00 94.00 82 SER A C 1
ATOM 595 O O . SER A 1 82 ? 17.697 -15.681 -21.189 1.00 94.00 82 SER A O 1
ATOM 597 N N . PRO A 1 83 ? 19.062 -17.224 -20.284 1.00 94.81 83 PRO A N 1
ATOM 598 C CA . PRO A 1 83 ? 18.031 -18.269 -20.275 1.00 94.81 83 PRO A CA 1
ATOM 599 C C . PRO A 1 83 ? 16.800 -17.900 -19.436 1.00 94.81 83 PRO A C 1
ATOM 601 O O . PRO A 1 83 ? 15.675 -18.251 -19.779 1.00 94.81 83 PRO A O 1
ATOM 604 N N . THR A 1 84 ? 17.002 -17.177 -18.331 1.00 94.19 84 THR A N 1
ATOM 605 C CA . THR A 1 84 ? 15.912 -16.706 -17.468 1.00 94.19 84 THR A CA 1
ATOM 606 C C . THR A 1 84 ? 15.085 -15.632 -18.171 1.00 94.19 84 THR A C 1
ATOM 608 O O . THR A 1 84 ? 13.860 -15.658 -18.079 1.00 94.19 84 THR A O 1
ATOM 611 N N . ARG A 1 85 ? 15.724 -14.706 -18.901 1.00 95.56 85 ARG A N 1
ATOM 612 C CA . ARG A 1 85 ? 15.013 -13.694 -19.700 1.00 95.56 85 ARG A CA 1
ATOM 613 C C . ARG A 1 85 ? 14.162 -14.344 -20.784 1.00 95.56 85 ARG A C 1
ATOM 615 O O . ARG A 1 85 ? 12.983 -14.028 -20.876 1.00 95.56 85 ARG A O 1
ATOM 622 N N . GLU A 1 86 ? 14.727 -15.288 -21.534 1.00 95.44 86 GLU A N 1
ATOM 623 C CA . GLU A 1 86 ? 14.004 -16.041 -22.569 1.00 95.44 86 GLU A CA 1
ATOM 624 C C . GLU A 1 86 ? 12.798 -16.790 -21.988 1.00 95.44 86 GLU A C 1
ATOM 626 O O . GLU A 1 86 ? 11.698 -16.715 -22.536 1.00 95.44 86 GLU A O 1
ATOM 631 N N . ALA A 1 87 ? 12.966 -17.456 -20.842 1.00 95.00 87 ALA A N 1
ATOM 632 C CA . ALA A 1 87 ? 11.872 -18.151 -20.168 1.00 95.00 87 ALA A CA 1
ATOM 633 C C . ALA A 1 87 ? 10.761 -17.193 -19.703 1.00 95.00 87 ALA A C 1
ATOM 635 O O . ALA A 1 87 ? 9.577 -17.505 -19.840 1.00 95.00 87 ALA A O 1
ATOM 636 N N . LEU A 1 88 ? 11.118 -16.016 -19.176 1.00 95.00 88 LEU A N 1
ATOM 637 C CA . LEU A 1 88 ? 10.136 -15.004 -18.777 1.00 95.00 88 LEU A CA 1
ATOM 638 C C . LEU A 1 88 ? 9.402 -14.415 -19.986 1.00 95.00 88 LEU A C 1
ATOM 640 O O . LEU A 1 88 ? 8.183 -14.281 -19.931 1.00 95.00 88 LEU A O 1
ATOM 644 N N . VAL A 1 89 ? 10.109 -14.125 -21.081 1.00 95.75 89 VAL A N 1
ATOM 645 C CA . VAL A 1 89 ? 9.514 -13.684 -22.353 1.00 95.75 89 VAL A CA 1
ATOM 646 C C . VAL A 1 89 ? 8.510 -14.717 -22.869 1.00 95.75 89 VAL A C 1
ATOM 648 O O . VAL A 1 89 ? 7.367 -14.379 -23.174 1.00 95.75 89 VAL A O 1
ATOM 651 N N . GLN A 1 90 ? 8.889 -15.997 -22.896 1.00 94.00 90 GLN A N 1
ATOM 652 C CA . GLN A 1 90 ? 7.991 -17.079 -23.302 1.00 94.00 90 GLN A CA 1
ATOM 653 C C . GLN A 1 90 ? 6.761 -17.181 -22.393 1.00 94.00 90 GLN A C 1
ATOM 655 O O . GLN A 1 90 ? 5.642 -17.325 -22.890 1.00 94.00 90 GLN A O 1
ATOM 660 N N . ALA A 1 91 ? 6.945 -17.069 -21.074 1.00 93.25 91 ALA A N 1
ATOM 661 C CA . ALA A 1 91 ? 5.841 -17.079 -20.121 1.00 93.25 91 ALA A CA 1
ATOM 662 C C . ALA A 1 91 ? 4.874 -15.911 -20.374 1.00 93.25 91 ALA A C 1
ATOM 664 O O . ALA A 1 91 ? 3.665 -16.134 -20.458 1.00 93.25 91 ALA A O 1
ATOM 665 N N . VAL A 1 92 ? 5.395 -14.694 -20.562 1.00 94.06 92 VAL A N 1
ATOM 666 C CA . VAL A 1 92 ? 4.602 -13.496 -20.883 1.00 94.06 92 VAL A CA 1
ATOM 667 C C . VAL A 1 92 ? 3.818 -13.694 -22.180 1.00 94.06 92 VAL A C 1
ATOM 669 O O . VAL A 1 92 ? 2.602 -13.520 -22.180 1.00 94.06 92 VAL A O 1
ATOM 672 N N . HIS A 1 93 ? 4.468 -14.149 -23.255 1.00 91.00 93 HIS A N 1
ATOM 673 C CA . HIS A 1 93 ? 3.807 -14.411 -24.537 1.00 91.00 93 HIS A CA 1
ATOM 674 C C . HIS A 1 93 ? 2.723 -15.490 -24.441 1.00 91.00 93 HIS A C 1
ATOM 676 O O . HIS A 1 93 ? 1.646 -15.332 -25.014 1.00 91.00 93 HIS A O 1
ATOM 682 N N . SER A 1 94 ? 2.964 -16.561 -23.681 1.00 86.50 94 SER A N 1
ATOM 683 C CA . SER A 1 94 ? 1.958 -17.608 -23.459 1.00 86.50 94 SER A CA 1
ATOM 684 C C . SER A 1 94 ? 0.742 -17.098 -22.671 1.00 86.50 94 SER A C 1
ATOM 686 O O . SER A 1 94 ? -0.391 -17.495 -22.946 1.00 86.50 94 SER A O 1
ATOM 688 N N . GLY A 1 95 ? 0.967 -16.167 -21.737 1.00 79.62 95 GLY A N 1
ATOM 689 C CA . GLY A 1 95 ? -0.057 -15.565 -20.888 1.00 79.62 95 GLY A CA 1
ATOM 690 C C . GLY A 1 95 ? -0.955 -14.547 -21.589 1.00 79.62 95 GLY A C 1
ATOM 691 O O . GLY A 1 95 ? -2.014 -14.228 -21.058 1.00 79.62 95 GLY A O 1
ATOM 692 N N . LEU A 1 96 ? -0.600 -14.075 -22.791 1.00 79.75 96 LEU A N 1
ATOM 693 C CA . LEU A 1 96 ? -1.392 -13.083 -23.538 1.00 79.75 96 LEU A CA 1
ATOM 694 C C . LEU A 1 96 ? -2.829 -13.540 -23.843 1.00 79.75 96 LEU A C 1
ATOM 696 O O . LEU A 1 96 ? -3.700 -12.711 -24.093 1.00 79.75 96 LEU A O 1
ATOM 700 N N . THR A 1 97 ? -3.083 -14.851 -23.832 1.00 74.56 97 THR A N 1
ATOM 701 C CA . THR A 1 97 ? -4.399 -15.446 -24.122 1.00 74.56 97 THR A CA 1
ATOM 702 C C . THR A 1 97 ? -5.203 -15.822 -22.870 1.00 74.56 97 THR A C 1
ATOM 704 O O . THR A 1 97 ? -6.333 -16.295 -22.997 1.00 74.56 97 THR A O 1
ATOM 707 N N . GLY A 1 98 ? -4.660 -15.606 -21.666 1.00 83.38 98 GLY A N 1
ATOM 708 C CA . GLY A 1 98 ? -5.267 -16.034 -20.404 1.00 83.38 98 GLY A CA 1
ATOM 709 C C . GLY A 1 98 ? -4.915 -15.135 -19.218 1.00 83.38 98 GLY A C 1
ATOM 710 O O . GLY A 1 98 ? -4.712 -13.932 -19.370 1.00 83.38 98 GLY A O 1
ATOM 711 N N . ASP A 1 99 ? -4.877 -15.721 -18.018 1.00 86.62 99 ASP A N 1
ATOM 712 C CA . ASP A 1 99 ? -4.388 -15.018 -16.833 1.00 86.62 99 ASP A CA 1
ATOM 713 C C . ASP A 1 99 ? -2.874 -14.788 -16.960 1.00 86.62 99 ASP A C 1
ATOM 715 O O . ASP A 1 99 ? -2.130 -15.747 -17.192 1.00 86.62 99 ASP A O 1
ATOM 719 N N . PRO A 1 100 ? -2.393 -13.549 -16.769 1.00 92.69 100 PRO A N 1
ATOM 720 C CA . PRO A 1 100 ? -0.971 -13.260 -16.826 1.00 92.69 100 PRO A CA 1
ATOM 721 C C . PRO A 1 100 ? -0.168 -14.098 -15.822 1.00 92.69 100 PRO A C 1
ATOM 723 O O . PRO A 1 100 ? -0.623 -14.308 -14.688 1.00 92.69 100 PRO A O 1
ATOM 726 N N . PRO A 1 101 ? 1.035 -14.568 -16.199 1.00 94.25 101 PRO A N 1
ATOM 727 C CA . PRO A 1 101 ? 1.906 -15.300 -15.292 1.00 94.25 101 PRO A CA 1
ATOM 728 C C . PRO A 1 101 ? 2.281 -14.450 -14.073 1.00 94.25 101 PRO A C 1
ATOM 730 O O . PRO A 1 101 ? 2.339 -13.222 -14.133 1.00 94.25 101 PRO A O 1
ATOM 733 N N . LEU A 1 102 ? 2.581 -15.122 -12.961 1.00 93.88 102 LEU A N 1
ATOM 734 C CA . LEU A 1 102 ? 3.090 -14.493 -11.744 1.00 93.88 102 LEU A CA 1
ATOM 735 C C . LEU A 1 102 ? 4.596 -14.728 -11.618 1.00 93.88 102 LEU A C 1
ATOM 737 O O . LEU A 1 102 ? 5.035 -15.855 -11.389 1.00 93.88 102 LEU A O 1
ATOM 741 N N . LEU A 1 103 ? 5.376 -13.651 -11.651 1.00 95.31 103 LEU A N 1
ATOM 742 C CA . LEU A 1 103 ? 6.739 -13.646 -11.139 1.00 95.31 103 LEU A CA 1
ATOM 743 C C . LEU A 1 103 ? 6.692 -13.533 -9.609 1.00 95.31 103 LEU A C 1
ATOM 745 O O . LEU A 1 103 ? 6.444 -12.465 -9.045 1.00 95.31 103 LEU A O 1
ATOM 749 N N . HIS A 1 104 ? 6.910 -14.652 -8.918 1.00 95.69 104 HIS A N 1
ATOM 750 C CA . HIS A 1 104 ? 6.959 -14.690 -7.455 1.00 95.69 104 HIS A CA 1
ATOM 751 C C . HIS A 1 104 ? 8.405 -14.594 -6.963 1.00 95.69 104 HIS A C 1
ATOM 753 O O . HIS A 1 104 ? 9.145 -15.579 -6.934 1.00 95.69 104 HIS A O 1
ATOM 759 N N . LEU A 1 105 ? 8.822 -13.391 -6.571 1.00 95.31 105 LEU A N 1
ATOM 760 C CA . LEU A 1 105 ? 10.156 -13.133 -6.047 1.00 95.31 105 LEU A CA 1
ATOM 761 C C . LEU A 1 105 ? 10.270 -13.623 -4.602 1.00 95.31 105 LEU A C 1
ATOM 763 O O . LEU A 1 105 ? 9.860 -12.942 -3.663 1.00 95.31 105 LEU A O 1
ATOM 767 N N . ARG A 1 106 ? 10.899 -14.784 -4.422 1.00 95.31 106 ARG A N 1
ATOM 768 C CA . ARG A 1 106 ? 11.162 -15.374 -3.104 1.00 95.31 106 ARG A CA 1
ATOM 769 C C . ARG A 1 106 ? 12.594 -15.072 -2.667 1.00 95.31 106 ARG A C 1
ATOM 771 O O . ARG A 1 106 ? 13.564 -15.575 -3.252 1.00 95.31 106 ARG A O 1
ATOM 778 N N . VAL A 1 107 ? 12.743 -14.244 -1.637 1.00 93.38 107 VAL A N 1
ATOM 779 C CA . VAL A 1 107 ? 14.050 -13.831 -1.107 1.00 93.38 107 VAL A CA 1
ATOM 780 C C . VAL A 1 107 ? 14.268 -14.450 0.266 1.00 93.38 107 VAL A C 1
ATOM 782 O O . VAL A 1 107 ? 13.417 -14.346 1.148 1.00 93.38 107 VAL A O 1
ATOM 785 N N . ARG A 1 108 ? 15.407 -15.128 0.423 1.00 91.19 108 ARG A N 1
ATOM 786 C CA . ARG A 1 108 ? 15.842 -15.778 1.663 1.00 91.19 108 ARG A CA 1
ATOM 787 C C . ARG A 1 108 ? 17.146 -15.128 2.107 1.00 91.19 108 ARG A C 1
ATOM 789 O O . ARG A 1 108 ? 18.014 -14.885 1.271 1.00 91.19 108 ARG A O 1
ATOM 796 N N . SER A 1 109 ? 17.294 -14.896 3.407 1.00 86.25 109 SER A N 1
ATOM 797 C CA . SER A 1 109 ? 18.601 -14.557 3.977 1.00 86.25 109 SER A CA 1
ATOM 798 C C . SER A 1 109 ? 19.558 -15.749 3.827 1.00 86.25 109 SER A C 1
ATOM 800 O O . SER A 1 109 ? 19.138 -16.902 3.940 1.00 86.25 109 SER A O 1
ATOM 802 N N . SER A 1 110 ? 20.833 -15.479 3.544 1.00 76.38 110 SER A N 1
ATOM 803 C CA . SER A 1 110 ? 21.896 -16.485 3.373 1.00 76.38 110 SER A CA 1
ATOM 804 C C . SER A 1 110 ? 22.489 -17.002 4.681 1.00 76.38 110 SER A C 1
ATOM 806 O O . SER A 1 110 ? 23.206 -18.001 4.669 1.00 76.38 110 SER A O 1
ATOM 808 N N . GLY A 1 111 ? 22.180 -16.345 5.799 1.00 72.25 111 GLY A N 1
ATOM 809 C CA . GLY A 1 111 ? 22.721 -16.651 7.114 1.00 72.25 111 GLY A CA 1
ATOM 810 C C . GLY A 1 111 ? 21.960 -15.945 8.233 1.00 72.25 111 GLY A C 1
ATOM 811 O O . GLY A 1 111 ? 20.993 -15.217 7.996 1.00 72.25 111 GLY A O 1
ATOM 812 N N . ALA A 1 112 ? 22.400 -16.186 9.467 1.00 68.75 112 ALA A N 1
ATOM 813 C CA . ALA A 1 112 ? 21.894 -15.496 10.645 1.00 68.75 112 ALA A CA 1
ATOM 814 C C . ALA A 1 112 ? 22.638 -14.164 10.830 1.00 68.75 112 ALA A C 1
ATOM 816 O O . ALA A 1 112 ? 23.865 -14.130 10.754 1.00 68.75 112 ALA A O 1
ATOM 817 N N . GLY A 1 113 ? 21.898 -13.086 11.092 1.00 78.19 113 GLY A N 1
ATOM 818 C CA . GLY A 1 113 ? 22.457 -11.772 11.408 1.00 78.19 113 GLY A CA 1
ATOM 819 C C . GLY A 1 113 ? 21.912 -10.645 10.534 1.00 78.19 113 GLY A C 1
ATOM 820 O O . GLY A 1 113 ? 21.427 -10.858 9.424 1.00 78.19 113 GLY A O 1
ATOM 821 N N . GLU A 1 114 ? 22.024 -9.421 11.045 1.00 79.69 114 GLU A N 1
ATOM 822 C CA . GLU A 1 114 ? 21.419 -8.232 10.435 1.00 79.69 114 GLU A CA 1
ATOM 823 C C . GLU A 1 114 ? 21.963 -7.925 9.033 1.00 79.69 114 GLU A C 1
ATOM 825 O O . GLU A 1 114 ? 21.234 -7.427 8.186 1.00 79.69 114 GLU A O 1
ATOM 830 N N . ALA A 1 115 ? 23.233 -8.232 8.761 1.00 80.00 115 ALA A N 1
ATOM 831 C CA . ALA A 1 115 ? 23.860 -8.012 7.457 1.00 80.00 115 ALA A CA 1
ATOM 832 C C . ALA A 1 115 ? 23.185 -8.808 6.329 1.00 80.00 115 ALA A C 1
ATOM 834 O O . ALA A 1 115 ? 22.830 -8.255 5.286 1.00 80.00 115 ALA A O 1
ATOM 835 N N . ALA A 1 116 ? 22.962 -10.102 6.561 1.00 81.62 116 ALA A N 1
ATOM 836 C CA . ALA A 1 116 ? 22.329 -10.984 5.590 1.00 81.62 116 ALA A CA 1
ATOM 837 C C . ALA A 1 116 ? 20.844 -10.623 5.386 1.00 81.62 116 ALA A C 1
ATOM 839 O O . ALA A 1 116 ? 20.338 -10.663 4.261 1.00 81.62 116 ALA A O 1
ATOM 840 N N . GLU A 1 117 ? 20.161 -10.181 6.449 1.00 81.88 117 GLU A N 1
ATOM 841 C CA . GLU A 1 117 ? 18.800 -9.640 6.356 1.00 81.88 117 GLU A CA 1
ATOM 842 C C . GLU A 1 117 ? 18.750 -8.331 5.558 1.00 81.88 117 GLU A C 1
ATOM 844 O O . GLU A 1 117 ? 17.926 -8.205 4.651 1.00 81.88 117 GLU A O 1
ATOM 849 N N . ARG A 1 118 ? 19.675 -7.392 5.803 1.00 82.12 118 ARG A N 1
ATOM 850 C CA . ARG A 1 118 ? 19.792 -6.146 5.026 1.00 82.12 118 ARG A CA 1
ATOM 851 C C . ARG A 1 118 ? 19.985 -6.423 3.537 1.00 82.12 118 ARG A C 1
ATOM 853 O O . ARG A 1 118 ? 19.373 -5.760 2.702 1.00 82.12 118 ARG A O 1
ATOM 860 N N . GLN A 1 119 ? 20.790 -7.420 3.177 1.00 82.38 119 GLN A N 1
ATOM 861 C CA . GLN A 1 119 ? 20.984 -7.797 1.775 1.00 82.38 119 GLN A CA 1
ATOM 862 C C . GLN A 1 119 ? 19.718 -8.396 1.147 1.00 82.38 119 GLN A C 1
ATOM 864 O O . GLN A 1 119 ? 19.371 -8.054 0.014 1.00 82.38 119 GLN A O 1
ATOM 869 N N . ALA A 1 120 ? 18.992 -9.246 1.879 1.00 86.50 120 ALA A N 1
ATOM 870 C CA . ALA A 1 120 ? 17.690 -9.744 1.437 1.00 86.50 120 ALA A CA 1
ATOM 871 C C . ALA A 1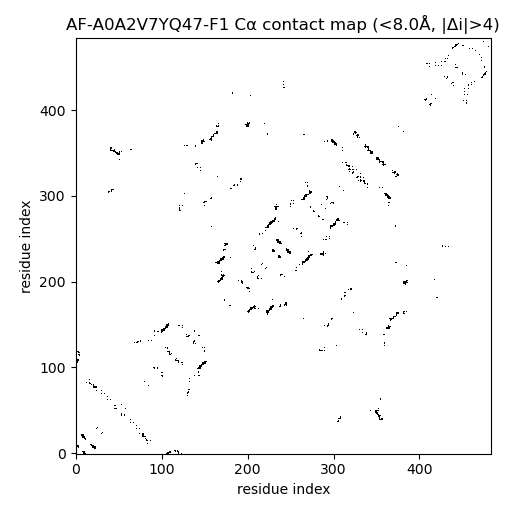 120 ? 16.682 -8.596 1.236 1.00 86.50 120 ALA A C 1
ATOM 873 O O . ALA A 1 120 ? 15.908 -8.594 0.276 1.00 86.50 120 ALA A O 1
ATOM 874 N N . ASP A 1 121 ? 16.726 -7.584 2.096 1.00 86.06 121 ASP A N 1
ATOM 875 C CA . ASP A 1 121 ? 15.834 -6.432 2.016 1.00 86.06 121 ASP A CA 1
ATOM 876 C C . ASP A 1 121 ? 16.158 -5.494 0.869 1.00 86.06 121 ASP A C 1
ATOM 878 O O . ASP A 1 121 ? 15.235 -5.027 0.202 1.00 86.06 121 ASP A O 1
ATOM 882 N N . ARG A 1 122 ? 17.444 -5.301 0.562 1.00 86.50 122 ARG A N 1
ATOM 883 C CA . ARG A 1 122 ? 17.886 -4.600 -0.651 1.00 86.50 122 ARG A CA 1
ATOM 884 C C . ARG A 1 122 ? 17.309 -5.248 -1.905 1.00 86.50 122 ARG A C 1
ATOM 886 O O . ARG A 1 122 ? 16.722 -4.556 -2.729 1.00 86.50 122 ARG A O 1
ATOM 893 N N . ALA A 1 123 ? 17.390 -6.573 -2.009 1.00 88.38 123 ALA A N 1
ATOM 894 C CA . ALA A 1 123 ? 16.806 -7.321 -3.118 1.00 88.38 123 ALA A CA 1
ATOM 895 C C . ALA A 1 123 ? 15.279 -7.142 -3.218 1.00 88.38 123 ALA A C 1
ATOM 897 O O . ALA A 1 123 ? 14.747 -6.927 -4.307 1.00 88.38 123 ALA A O 1
ATOM 898 N N . LEU A 1 124 ? 14.558 -7.209 -2.095 1.00 89.69 124 LEU A N 1
ATOM 899 C CA . LEU A 1 124 ? 13.105 -6.991 -2.062 1.00 89.69 124 LEU A CA 1
ATOM 900 C C . LEU A 1 124 ? 12.716 -5.547 -2.418 1.00 89.69 124 LEU A C 1
ATOM 902 O O . LEU A 1 124 ? 11.635 -5.326 -2.968 1.00 89.69 124 LEU A O 1
ATOM 906 N N . ALA A 1 125 ? 13.587 -4.588 -2.103 1.00 87.56 125 ALA A N 1
ATOM 907 C CA . ALA A 1 125 ? 13.406 -3.162 -2.334 1.00 87.56 125 ALA A CA 1
ATOM 908 C C . ALA A 1 125 ? 13.845 -2.694 -3.731 1.00 87.56 125 ALA A C 1
ATOM 910 O O . ALA A 1 125 ? 13.827 -1.499 -3.992 1.00 87.56 125 ALA A O 1
ATOM 911 N N . LEU A 1 126 ? 14.235 -3.576 -4.649 1.00 90.19 126 LEU A N 1
ATOM 912 C CA . LEU A 1 126 ? 14.412 -3.164 -6.042 1.00 90.19 126 LEU A CA 1
ATOM 913 C C . LEU A 1 126 ? 13.048 -2.920 -6.721 1.00 90.19 126 LEU A C 1
ATOM 915 O O . LEU A 1 126 ? 12.053 -3.576 -6.372 1.00 90.19 126 LEU A O 1
ATOM 919 N N . PRO A 1 127 ? 12.969 -2.009 -7.709 1.00 92.12 127 PRO A N 1
ATOM 920 C CA . PRO A 1 127 ? 11.746 -1.768 -8.466 1.00 92.12 127 PRO A CA 1
ATOM 921 C C . PRO A 1 127 ? 11.595 -2.822 -9.570 1.00 92.12 127 PRO A C 1
ATOM 923 O O . PRO A 1 127 ? 11.716 -2.536 -10.756 1.00 92.12 127 PRO A O 1
ATOM 926 N N . TRP A 1 128 ? 11.341 -4.068 -9.173 1.00 94.31 128 TRP A N 1
ATOM 927 C CA . TRP A 1 128 ? 11.114 -5.210 -10.070 1.00 94.31 128 TRP A CA 1
ATOM 928 C C . TRP A 1 128 ? 9.995 -4.974 -11.096 1.00 94.31 128 TRP A C 1
ATOM 930 O O . TRP A 1 128 ? 9.952 -5.637 -12.126 1.00 94.31 128 TRP A O 1
ATOM 940 N N . GLU A 1 129 ? 9.091 -4.031 -10.830 1.00 95.44 129 GLU A N 1
ATOM 941 C CA . GLU A 1 129 ? 8.088 -3.550 -11.775 1.00 95.44 129 GLU A CA 1
ATOM 942 C C . GLU A 1 129 ? 8.715 -2.966 -13.052 1.00 95.44 129 GLU A C 1
ATOM 944 O O . GLU A 1 129 ? 8.127 -3.092 -14.120 1.00 95.44 129 GLU A O 1
ATOM 949 N N . LEU A 1 130 ? 9.912 -2.376 -12.960 1.00 96.50 130 LEU A N 1
ATOM 950 C CA . LEU A 1 130 ? 10.628 -1.763 -14.082 1.00 96.50 130 LEU A CA 1
ATOM 951 C C . LEU A 1 130 ? 11.416 -2.763 -14.938 1.00 96.50 130 LEU A C 1
ATOM 953 O O . LEU A 1 130 ? 12.072 -2.335 -15.882 1.00 96.50 130 LEU A O 1
ATOM 957 N N . LEU A 1 131 ? 11.376 -4.069 -14.648 1.00 97.00 131 LEU A N 1
ATOM 958 C CA . LEU A 1 131 ? 12.010 -5.057 -15.526 1.00 97.00 131 LEU A CA 1
ATOM 959 C C . LEU A 1 131 ? 11.509 -4.892 -16.968 1.00 97.00 131 LEU A C 1
ATOM 961 O O . LEU A 1 131 ? 10.301 -4.805 -17.203 1.00 97.00 131 LEU A O 1
ATOM 965 N N . ARG A 1 132 ? 12.441 -4.880 -17.924 1.00 97.25 132 ARG A N 1
ATOM 966 C CA . ARG A 1 132 ? 12.149 -4.819 -19.355 1.00 97.25 132 ARG A CA 1
ATOM 967 C C . ARG A 1 132 ? 12.349 -6.175 -19.994 1.00 97.25 132 ARG A C 1
ATOM 969 O O . ARG A 1 132 ? 13.421 -6.761 -19.910 1.00 97.25 132 ARG A O 1
ATOM 976 N N . LEU A 1 133 ? 11.316 -6.655 -20.670 1.00 96.44 133 LEU A N 1
ATOM 977 C CA . LEU A 1 133 ? 11.356 -7.885 -21.456 1.00 96.44 133 LEU A CA 1
ATOM 978 C C . LEU A 1 133 ? 10.877 -7.547 -22.865 1.00 96.44 133 LEU A C 1
ATOM 980 O O . LEU A 1 133 ? 9.880 -6.840 -23.003 1.00 96.44 133 LEU A O 1
ATOM 984 N N . ASP A 1 134 ? 11.617 -7.981 -23.887 1.00 93.75 134 ASP A N 1
ATOM 985 C CA . ASP A 1 134 ? 11.347 -7.688 -25.304 1.00 93.75 134 ASP A CA 1
ATOM 986 C C . ASP A 1 134 ? 11.046 -6.211 -25.590 1.00 93.75 134 ASP A C 1
ATOM 988 O O . ASP A 1 134 ? 10.127 -5.847 -26.323 1.00 93.75 134 ASP A O 1
ATOM 992 N N . GLY A 1 135 ? 11.827 -5.326 -24.964 1.00 94.75 135 GLY A N 1
ATOM 993 C CA . GLY A 1 135 ? 11.678 -3.890 -25.156 1.00 94.75 135 GLY A CA 1
ATOM 994 C C . GLY A 1 135 ? 10.313 -3.360 -24.717 1.00 94.75 135 GLY A C 1
ATOM 995 O O . GLY A 1 135 ? 9.875 -2.347 -25.265 1.00 94.75 135 GLY A O 1
ATOM 996 N N . CYS A 1 136 ? 9.676 -3.993 -23.722 1.00 96.00 136 CYS A N 1
ATOM 997 C CA . CYS A 1 136 ? 8.383 -3.633 -23.123 1.00 96.00 136 CYS A CA 1
ATOM 998 C C . CYS A 1 136 ? 8.452 -3.660 -21.581 1.00 96.00 136 CYS A C 1
ATOM 1000 O O . CYS A 1 136 ? 9.378 -4.234 -21.010 1.00 96.00 136 CYS A O 1
ATOM 1002 N N . PHE A 1 137 ? 7.500 -3.013 -20.893 1.00 97.62 137 PHE A N 1
ATOM 1003 C CA . PHE A 1 137 ? 7.326 -3.148 -19.435 1.00 97.62 137 PHE A CA 1
ATOM 1004 C C . PHE A 1 137 ? 6.126 -4.069 -19.171 1.00 97.62 137 PHE A C 1
ATOM 1006 O O . PHE A 1 137 ? 4.989 -3.596 -19.117 1.00 97.62 137 PHE A O 1
ATOM 1013 N N . PRO A 1 138 ? 6.327 -5.384 -18.990 1.00 97.12 138 PRO A N 1
ATOM 1014 C CA . PRO A 1 138 ? 5.217 -6.335 -18.956 1.00 97.12 138 PRO A CA 1
ATOM 1015 C C . PRO A 1 138 ? 4.288 -6.127 -17.746 1.00 97.12 138 PRO A C 1
ATOM 1017 O O . PRO A 1 138 ? 3.100 -6.442 -17.797 1.00 97.12 138 PRO A O 1
ATOM 1020 N N . VAL A 1 139 ? 4.793 -5.539 -16.655 1.00 96.94 139 VAL A N 1
ATOM 1021 C CA . VAL A 1 139 ? 3.968 -5.162 -15.497 1.00 96.94 139 VAL A CA 1
ATOM 1022 C C . VAL A 1 139 ? 3.057 -3.966 -15.799 1.00 96.94 139 VAL A C 1
ATOM 1024 O O . VAL A 1 139 ? 1.907 -3.958 -15.356 1.00 96.94 139 VAL A O 1
ATOM 1027 N N . GLU A 1 140 ? 3.543 -2.969 -16.545 1.00 96.31 140 GLU A N 1
ATOM 1028 C CA . GLU A 1 140 ? 2.752 -1.806 -16.977 1.00 96.31 140 GLU A CA 1
ATOM 1029 C C . GLU A 1 140 ? 1.644 -2.234 -17.947 1.00 96.31 140 GLU A C 1
ATOM 1031 O O . GLU A 1 140 ? 0.487 -1.846 -17.790 1.00 96.31 140 GLU A O 1
ATOM 1036 N N . GLU A 1 141 ? 1.989 -3.094 -18.905 1.00 95.31 141 GLU A N 1
ATOM 1037 C CA . GLU A 1 141 ? 1.060 -3.643 -19.901 1.00 95.31 141 GLU A CA 1
ATOM 1038 C C . GLU A 1 141 ? 0.063 -4.645 -19.301 1.00 95.31 141 GLU A C 1
ATOM 1040 O O . GLU A 1 141 ? -0.936 -5.003 -19.926 1.00 95.31 141 GLU A O 1
ATOM 1045 N N . GLY A 1 142 ? 0.311 -5.088 -18.067 1.00 94.81 142 GLY A N 1
ATOM 1046 C CA . GLY A 1 142 ? -0.521 -6.052 -17.361 1.00 94.81 142 GLY A CA 1
ATOM 1047 C C . GLY A 1 142 ? -0.364 -7.488 -17.861 1.00 94.81 142 GLY A C 1
ATOM 1048 O O . GLY A 1 142 ? -1.217 -8.311 -17.539 1.00 94.81 142 GLY A O 1
ATOM 1049 N N . THR A 1 143 ? 0.701 -7.790 -18.605 1.00 95.75 143 THR A N 1
ATOM 1050 C CA . THR A 1 143 ? 1.042 -9.113 -19.154 1.00 95.75 143 THR A CA 1
ATOM 1051 C C . THR A 1 143 ? 1.941 -9.935 -18.219 1.00 95.75 143 THR A C 1
ATOM 1053 O O . THR A 1 143 ? 2.152 -11.122 -18.456 1.00 95.75 143 THR A O 1
ATOM 1056 N N . LEU A 1 144 ? 2.406 -9.344 -17.111 1.00 96.31 144 LEU A N 1
ATOM 1057 C CA . LEU A 1 144 ? 3.099 -10.022 -16.011 1.00 96.31 144 LEU A CA 1
ATOM 1058 C C . LEU A 1 144 ? 2.619 -9.491 -14.654 1.00 96.31 144 LEU A C 1
ATOM 1060 O O . LEU A 1 144 ? 2.613 -8.283 -14.412 1.00 96.31 144 LEU A O 1
ATOM 1064 N N . ASP A 1 145 ? 2.276 -10.393 -13.736 1.00 96.38 145 ASP A N 1
ATOM 1065 C CA . ASP A 1 145 ? 2.113 -10.057 -12.322 1.00 96.38 145 ASP A CA 1
ATOM 1066 C C . ASP A 1 145 ? 3.401 -10.248 -11.544 1.00 96.38 145 ASP A C 1
ATOM 1068 O O . ASP A 1 145 ? 4.221 -11.112 -11.845 1.00 96.38 145 ASP A O 1
ATOM 1072 N N . LEU A 1 146 ? 3.528 -9.488 -10.463 1.00 95.81 146 LEU A N 1
ATOM 1073 C CA . LEU A 1 146 ? 4.675 -9.548 -9.575 1.00 95.81 146 LEU A CA 1
ATOM 1074 C C . LEU A 1 146 ? 4.208 -9.620 -8.122 1.00 95.81 146 LEU A C 1
ATOM 1076 O O . LEU A 1 146 ? 3.380 -8.817 -7.688 1.00 95.81 146 LEU A O 1
ATOM 1080 N N . ALA A 1 147 ? 4.796 -10.540 -7.363 1.00 96.31 147 ALA A N 1
ATOM 1081 C CA . ALA A 1 147 ? 4.670 -10.587 -5.914 1.00 96.31 147 ALA A CA 1
ATOM 1082 C C . ALA A 1 147 ? 6.027 -10.836 -5.260 1.00 96.31 147 ALA A C 1
ATOM 1084 O O . ALA A 1 147 ? 6.866 -11.557 -5.795 1.00 96.31 147 ALA A O 1
ATOM 1085 N N . ARG A 1 148 ? 6.222 -10.267 -4.073 1.00 95.94 148 ARG A N 1
ATOM 1086 C CA . ARG A 1 148 ? 7.420 -10.433 -3.248 1.00 95.94 148 ARG A CA 1
ATOM 1087 C C . ARG A 1 148 ? 7.121 -11.346 -2.059 1.00 95.94 148 ARG A C 1
ATOM 1089 O O . ARG A 1 148 ? 6.062 -11.252 -1.449 1.00 95.94 148 ARG A O 1
ATOM 1096 N N . GLU A 1 149 ? 8.065 -12.191 -1.677 1.00 96.19 149 GLU A N 1
ATOM 1097 C CA . GLU A 1 149 ? 8.018 -12.968 -0.439 1.00 96.19 149 GLU A CA 1
ATOM 1098 C C . GLU A 1 149 ? 9.346 -12.790 0.294 1.00 96.19 149 GLU A C 1
ATOM 1100 O O . GLU A 1 149 ? 10.398 -13.243 -0.165 1.00 96.19 149 GLU A O 1
ATOM 1105 N N . ALA A 1 150 ? 9.285 -12.136 1.454 1.00 93.88 150 ALA A N 1
ATOM 1106 C CA . ALA A 1 150 ? 10.346 -12.209 2.448 1.00 93.88 150 ALA A CA 1
ATOM 1107 C C . ALA A 1 150 ? 10.180 -13.542 3.188 1.00 93.88 150 ALA A C 1
ATOM 1109 O O . ALA A 1 150 ? 9.311 -13.683 4.056 1.00 93.88 150 ALA A O 1
ATOM 1110 N N . VAL A 1 151 ? 10.943 -14.544 2.754 1.00 93.94 151 VAL A N 1
ATOM 1111 C CA . VAL A 1 151 ? 10.738 -15.931 3.163 1.00 93.94 151 VAL A CA 1
ATOM 1112 C C . VAL A 1 151 ? 11.158 -16.106 4.615 1.00 93.94 151 VAL A C 1
ATOM 1114 O O . VAL A 1 151 ? 12.326 -15.935 4.960 1.00 93.94 151 VAL A O 1
ATOM 1117 N N . VAL A 1 152 ? 10.203 -16.524 5.438 1.00 91.50 152 VAL A N 1
ATOM 1118 C CA . VAL A 1 152 ? 10.437 -17.011 6.796 1.00 91.50 152 VAL A CA 1
ATOM 1119 C C . VAL A 1 152 ? 10.100 -18.504 6.789 1.00 91.50 152 VAL A C 1
ATOM 1121 O O . VAL A 1 152 ? 8.976 -18.847 6.402 1.00 91.50 152 VAL A O 1
ATOM 1124 N N . PRO A 1 153 ? 11.049 -19.396 7.136 1.00 89.31 153 PRO A N 1
ATOM 1125 C CA . PRO A 1 153 ? 10.798 -20.834 7.199 1.00 89.31 153 PRO A CA 1
ATOM 1126 C C . PRO A 1 153 ? 9.549 -21.169 8.020 1.00 89.31 153 PRO A C 1
ATOM 1128 O O . PRO A 1 153 ? 9.202 -20.450 8.956 1.00 89.31 153 PRO A O 1
ATOM 1131 N N . ASP A 1 154 ? 8.856 -22.235 7.621 1.00 89.06 154 ASP A N 1
ATOM 1132 C CA . ASP A 1 154 ? 7.703 -22.814 8.328 1.00 89.06 154 ASP A CA 1
ATOM 1133 C C . ASP A 1 154 ? 6.517 -21.868 8.574 1.00 89.06 154 ASP A C 1
ATOM 1135 O O . ASP A 1 154 ? 5.571 -22.208 9.285 1.00 89.06 154 ASP A O 1
ATOM 1139 N N . THR A 1 155 ? 6.510 -20.688 7.948 1.00 90.75 155 THR A N 1
ATOM 1140 C CA . THR A 1 155 ? 5.368 -19.782 8.035 1.00 90.75 155 THR A CA 1
ATOM 1141 C C . THR A 1 155 ? 4.351 -20.142 6.951 1.00 90.75 155 THR A C 1
ATOM 1143 O O . THR A 1 155 ? 4.704 -20.131 5.767 1.00 90.75 155 THR A O 1
ATOM 1146 N N . PRO A 1 156 ? 3.089 -20.452 7.303 1.00 90.31 156 PRO A N 1
ATOM 1147 C CA . PRO A 1 156 ? 2.101 -20.888 6.326 1.00 90.31 156 PRO A CA 1
ATOM 1148 C C . PRO A 1 156 ? 1.794 -19.787 5.306 1.00 90.31 156 PRO A C 1
ATOM 1150 O O . PRO A 1 156 ? 1.823 -18.590 5.613 1.00 90.31 156 PRO A O 1
ATOM 1153 N N . GLY A 1 157 ? 1.498 -20.211 4.077 1.00 91.94 157 GLY A N 1
ATOM 1154 C CA . GLY A 1 157 ? 0.956 -19.339 3.042 1.00 91.94 157 GLY A CA 1
ATOM 1155 C C . GLY A 1 157 ? -0.487 -18.929 3.322 1.00 91.94 157 GLY A C 1
ATOM 1156 O O . GLY A 1 157 ? -1.114 -19.373 4.285 1.00 91.94 157 GLY A O 1
ATOM 1157 N N . LEU A 1 158 ? -1.020 -18.074 2.455 1.00 93.50 158 LEU A N 1
ATOM 1158 C CA . LEU A 1 158 ? -2.410 -17.656 2.500 1.00 93.50 158 LEU A CA 1
ATOM 1159 C C . LEU A 1 158 ? -3.331 -18.878 2.344 1.00 93.50 158 LEU A C 1
ATOM 1161 O O . LEU A 1 158 ? -3.381 -19.504 1.290 1.00 93.50 158 LEU A O 1
ATOM 1165 N N . THR A 1 159 ? -4.073 -19.207 3.397 1.00 90.00 159 THR A N 1
ATOM 1166 C CA . THR A 1 159 ? -5.074 -20.282 3.386 1.00 90.00 159 THR A CA 1
ATOM 1167 C C . THR A 1 159 ? -6.357 -19.837 2.687 1.00 90.00 159 THR A C 1
ATOM 1169 O O . THR A 1 159 ? -6.511 -18.658 2.374 1.00 90.00 159 THR A O 1
ATOM 1172 N N . ALA A 1 160 ? -7.300 -20.748 2.437 1.00 89.12 160 ALA A N 1
ATOM 1173 C CA . ALA A 1 160 ? -8.595 -20.389 1.859 1.00 89.12 160 ALA A CA 1
ATOM 1174 C C . ALA A 1 160 ? -9.366 -19.374 2.743 1.00 89.12 160 ALA A C 1
ATOM 1176 O O . ALA A 1 160 ? -9.327 -19.479 3.971 1.00 89.12 160 ALA A O 1
ATOM 1177 N N . PRO A 1 161 ? -10.075 -18.392 2.147 1.00 90.69 161 PRO A N 1
ATOM 1178 C CA . PRO A 1 161 ? -10.919 -17.452 2.889 1.00 90.69 161 PRO A CA 1
ATOM 1179 C C . PRO A 1 161 ? -12.025 -18.162 3.670 1.00 90.69 161 PRO A C 1
ATOM 1181 O O . PRO A 1 161 ? -12.666 -19.072 3.152 1.00 90.69 161 PRO A O 1
ATOM 1184 N N . ASN A 1 162 ? -12.331 -17.660 4.865 1.00 85.19 162 ASN A N 1
ATOM 1185 C CA . ASN A 1 162 ? -13.464 -18.104 5.683 1.00 85.19 162 ASN A CA 1
ATOM 1186 C C . ASN A 1 162 ? -14.473 -16.982 6.002 1.00 85.19 162 ASN A C 1
ATOM 1188 O O . ASN A 1 162 ? -15.476 -17.241 6.661 1.00 85.19 162 ASN A O 1
ATOM 1192 N N . GLN A 1 163 ? -14.226 -15.749 5.550 1.00 85.62 163 GLN A N 1
ATOM 1193 C CA . GLN A 1 163 ? -15.042 -14.571 5.860 1.00 85.62 163 GLN A CA 1
ATOM 1194 C C . GLN A 1 163 ? -15.229 -13.675 4.624 1.00 85.62 163 GLN A C 1
ATOM 1196 O O . GLN A 1 163 ? -14.329 -13.622 3.774 1.00 85.62 163 GLN A O 1
ATOM 1201 N N . PRO A 1 164 ? -16.374 -12.972 4.501 1.00 87.12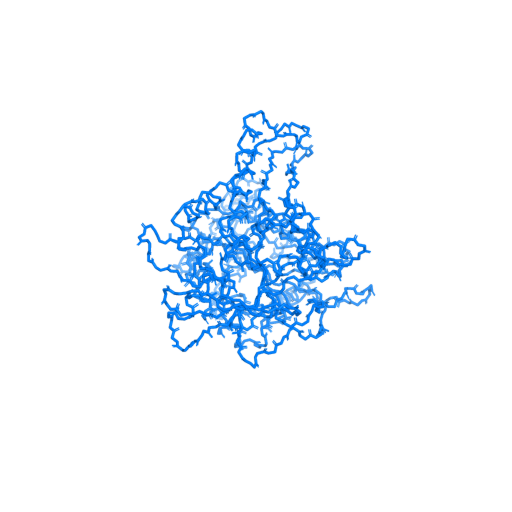 164 PRO A N 1
ATOM 1202 C CA . PRO A 1 164 ? -16.591 -11.968 3.458 1.00 87.12 164 PRO A CA 1
ATOM 1203 C C . PRO A 1 164 ? -15.676 -10.754 3.654 1.00 87.12 164 PRO A C 1
ATOM 1205 O O . PRO A 1 164 ? -15.075 -10.574 4.711 1.00 87.12 164 PRO A O 1
ATOM 1208 N N . LEU A 1 165 ? -15.578 -9.900 2.632 1.00 88.19 165 LEU A N 1
ATOM 1209 C CA . LEU A 1 165 ? -14.797 -8.669 2.728 1.00 88.19 165 LEU A CA 1
ATOM 1210 C C . LEU A 1 165 ? -15.331 -7.742 3.822 1.00 88.19 165 LEU A C 1
ATOM 1212 O O . LEU A 1 165 ? -16.452 -7.247 3.733 1.00 88.19 165 LEU A O 1
ATOM 1216 N N . SER A 1 166 ? -14.474 -7.454 4.797 1.00 89.06 166 SER A N 1
ATOM 1217 C CA . SER A 1 166 ? -14.616 -6.348 5.733 1.00 89.06 166 SER A CA 1
ATOM 1218 C C . SER A 1 166 ? -13.240 -5.722 5.997 1.00 89.06 166 SER A C 1
ATOM 1220 O O . SER A 1 166 ? -12.203 -6.386 5.899 1.00 89.06 166 SER A O 1
ATOM 1222 N N . VAL A 1 167 ? -13.226 -4.415 6.235 1.00 91.81 167 VAL A N 1
ATOM 1223 C CA . VAL A 1 167 ? -12.023 -3.590 6.331 1.00 91.81 167 VAL A CA 1
ATOM 1224 C C . VAL A 1 167 ? -12.126 -2.733 7.583 1.00 91.81 167 VAL A C 1
ATOM 1226 O O . VAL A 1 167 ? -13.086 -1.977 7.731 1.00 91.81 167 VAL A O 1
ATOM 1229 N N . VAL A 1 168 ? -11.122 -2.804 8.454 1.00 93.19 168 VAL A N 1
ATOM 1230 C CA . VAL A 1 168 ? -10.900 -1.780 9.484 1.00 93.19 168 VAL A CA 1
ATOM 1231 C C . VAL A 1 168 ? -9.839 -0.819 8.963 1.00 93.19 168 VAL A C 1
ATOM 1233 O O . VAL A 1 168 ? -8.7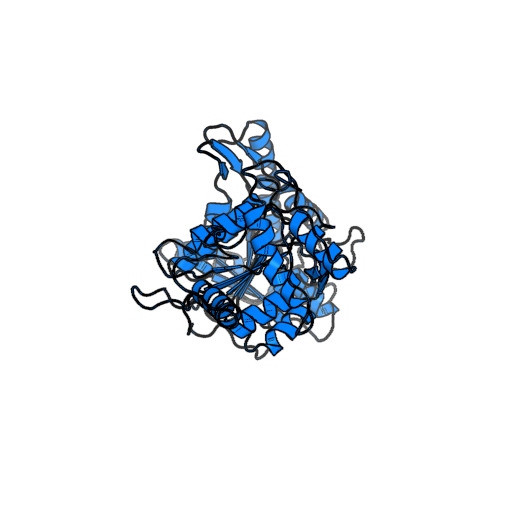19 -1.221 8.658 1.00 93.19 168 VAL A O 1
ATOM 1236 N N . ALA A 1 169 ? -10.214 0.446 8.813 1.00 92.31 169 ALA A N 1
ATOM 1237 C CA . ALA A 1 169 ? -9.372 1.519 8.321 1.00 92.31 169 ALA A CA 1
ATOM 1238 C C . ALA A 1 169 ? -8.995 2.470 9.457 1.00 92.31 169 ALA A C 1
ATOM 1240 O O . ALA A 1 169 ? -9.855 3.133 10.037 1.00 92.31 169 ALA A O 1
ATOM 1241 N N . THR A 1 170 ? -7.701 2.571 9.738 1.00 93.00 170 THR A N 1
ATOM 1242 C CA . THR A 1 170 ? -7.150 3.573 10.646 1.00 93.00 170 THR A CA 1
ATOM 1243 C C . THR A 1 170 ? -6.542 4.707 9.849 1.00 93.00 170 THR A C 1
ATOM 1245 O O . THR A 1 170 ? -5.678 4.496 9.001 1.00 93.00 170 THR A O 1
ATOM 1248 N N . MET A 1 171 ? -7.007 5.914 10.154 1.00 87.62 171 MET A N 1
ATOM 1249 C CA . MET A 1 171 ? -6.619 7.147 9.486 1.00 87.62 171 MET A CA 1
ATOM 1250 C C . MET A 1 171 ? -5.867 8.017 10.500 1.00 87.62 171 MET A C 1
ATOM 1252 O O . MET A 1 171 ? -6.509 8.707 11.296 1.00 87.62 171 MET A O 1
ATOM 1256 N N . ALA A 1 172 ? -4.537 7.958 10.499 1.00 89.94 172 ALA A N 1
ATOM 1257 C CA . ALA A 1 172 ? -3.669 8.687 11.419 1.00 89.94 172 ALA A CA 1
ATOM 1258 C C . ALA A 1 172 ? -3.150 9.981 10.769 1.00 89.94 172 ALA A C 1
ATOM 1260 O O . ALA A 1 172 ? -2.370 9.948 9.818 1.00 89.94 172 ALA A O 1
ATOM 1261 N N . ALA A 1 173 ? -3.574 11.132 11.295 1.00 85.62 173 ALA A N 1
ATOM 1262 C CA . ALA A 1 173 ? -3.104 12.452 10.864 1.00 85.62 173 ALA A CA 1
ATOM 1263 C C . ALA A 1 173 ? -2.778 13.312 12.087 1.00 85.62 173 ALA A C 1
ATOM 1265 O O . ALA A 1 173 ? -3.539 14.232 12.417 1.00 85.62 173 ALA A O 1
ATOM 1266 N N . PRO A 1 174 ? -1.658 13.013 12.764 1.00 86.69 174 PRO A N 1
ATOM 1267 C CA . PRO A 1 174 ? -1.247 13.776 13.925 1.00 86.69 174 PRO A CA 1
ATOM 1268 C C . PRO A 1 174 ? -1.050 15.255 13.570 1.00 86.69 174 PRO A C 1
ATOM 1270 O O . PRO A 1 174 ? -0.555 15.602 12.496 1.00 86.69 174 PRO A O 1
ATOM 1273 N N . ILE A 1 175 ? -1.467 16.147 14.470 1.00 84.31 175 ILE A N 1
ATOM 1274 C CA . ILE A 1 175 ? -1.550 17.593 14.195 1.00 84.31 175 ILE A CA 1
ATOM 1275 C C . ILE A 1 175 ? -0.185 18.280 14.056 1.00 84.31 175 ILE A C 1
ATOM 1277 O O . ILE A 1 175 ? -0.127 19.419 13.593 1.00 84.31 175 ILE A O 1
ATOM 1281 N N . ASP A 1 176 ? 0.882 17.622 14.508 1.00 84.62 176 ASP A N 1
ATOM 1282 C CA . ASP A 1 176 ? 2.279 18.044 14.409 1.00 84.62 176 ASP A CA 1
ATOM 1283 C C . ASP A 1 176 ? 3.007 17.454 13.188 1.00 84.62 176 ASP A C 1
ATOM 1285 O O . ASP A 1 176 ? 4.195 17.712 13.008 1.00 84.62 176 ASP A O 1
ATOM 1289 N N . ALA A 1 177 ? 2.300 16.719 12.323 1.00 82.62 177 ALA A N 1
ATOM 1290 C CA . ALA A 1 177 ? 2.810 16.246 11.040 1.00 82.62 177 ALA A CA 1
ATOM 1291 C C . ALA A 1 177 ? 2.213 17.020 9.852 1.00 82.62 177 ALA A C 1
ATOM 1293 O O . ALA A 1 177 ? 1.250 17.783 9.976 1.00 82.62 177 ALA A O 1
ATOM 1294 N N . THR A 1 178 ? 2.786 16.801 8.667 1.00 79.69 178 THR A N 1
ATOM 1295 C CA . THR A 1 178 ? 2.264 17.349 7.410 1.00 79.69 178 THR A CA 1
ATOM 1296 C C . THR A 1 178 ? 0.821 16.890 7.195 1.00 79.69 178 THR A C 1
ATOM 1298 O O . THR A 1 178 ? 0.504 15.711 7.361 1.00 79.69 178 THR A O 1
ATOM 1301 N N . ALA A 1 179 ? -0.055 17.828 6.832 1.00 76.88 179 ALA A N 1
ATOM 1302 C CA . ALA A 1 179 ? -1.462 17.537 6.593 1.00 76.88 179 ALA A CA 1
ATOM 1303 C C . ALA A 1 179 ? -1.634 16.634 5.362 1.00 76.88 179 ALA A C 1
ATOM 1305 O O . ALA A 1 179 ? -1.057 16.914 4.315 1.00 76.88 179 ALA A O 1
ATOM 1306 N N . LEU A 1 180 ? -2.454 15.593 5.509 1.00 76.50 180 LEU A N 1
ATOM 1307 C CA . LEU A 1 180 ? -2.867 14.676 4.445 1.00 76.50 180 LEU A CA 1
ATOM 1308 C C . LEU A 1 180 ? -4.330 14.944 4.072 1.00 76.50 180 LEU A C 1
ATOM 1310 O O . LEU A 1 180 ? -5.146 15.241 4.955 1.00 76.50 180 LEU A O 1
ATOM 1314 N N . ASP A 1 181 ? -4.684 14.790 2.795 1.00 73.00 181 ASP A N 1
ATOM 1315 C CA . ASP A 1 181 ? -6.076 14.889 2.322 1.00 73.00 181 ASP A CA 1
ATOM 1316 C C . ASP A 1 181 ? -6.873 13.595 2.589 1.00 73.00 181 ASP A C 1
ATOM 1318 O O . ASP A 1 181 ? -7.330 12.880 1.692 1.00 73.00 181 ASP A O 1
ATOM 1322 N N . LEU A 1 182 ? -7.029 13.271 3.875 1.00 77.38 182 LEU A N 1
ATOM 1323 C CA . LEU A 1 182 ? -7.699 12.048 4.320 1.00 77.38 182 LEU A CA 1
ATOM 1324 C C . LEU A 1 182 ? -9.207 12.054 4.054 1.00 77.38 182 LEU A C 1
ATOM 1326 O O . LEU A 1 182 ? -9.817 10.992 3.980 1.00 77.38 182 LEU A O 1
ATOM 1330 N N . GLU A 1 183 ? -9.840 13.225 3.952 1.00 76.44 183 GLU A N 1
ATOM 1331 C CA . GLU A 1 183 ? -11.295 13.323 3.786 1.00 76.44 183 GLU A CA 1
ATOM 1332 C C . GLU A 1 183 ? -11.733 12.755 2.433 1.00 76.44 183 GLU A C 1
ATOM 1334 O O . GLU A 1 183 ? -12.693 11.976 2.354 1.00 76.44 183 GLU A O 1
ATOM 1339 N N . VAL A 1 184 ? -10.989 13.094 1.375 1.00 78.00 184 VAL A N 1
ATOM 1340 C CA . VAL A 1 184 ? -11.209 12.543 0.037 1.00 78.00 184 VAL A CA 1
ATOM 1341 C C . VAL A 1 184 ? -10.944 11.040 0.035 1.00 78.00 184 VAL A C 1
ATOM 1343 O O . VAL A 1 184 ? -11.744 10.289 -0.532 1.00 78.00 184 VAL A O 1
ATOM 1346 N N . GLU A 1 185 ? -9.880 10.579 0.699 1.00 83.62 185 GLU A N 1
ATOM 1347 C CA . GLU A 1 185 ? -9.578 9.149 0.821 1.00 83.62 185 GLU A CA 1
ATOM 1348 C C . GLU A 1 185 ? -10.714 8.384 1.501 1.00 83.62 185 GLU A C 1
ATOM 1350 O O . GLU A 1 185 ? -11.251 7.437 0.922 1.00 83.62 185 GLU A O 1
ATOM 1355 N N . MET A 1 186 ? -11.155 8.841 2.676 1.00 80.81 186 MET A N 1
ATOM 1356 C CA . MET A 1 186 ? -12.269 8.254 3.424 1.00 80.81 186 MET A CA 1
ATOM 1357 C C . MET A 1 186 ? -13.515 8.118 2.539 1.00 80.81 186 MET A C 1
ATOM 1359 O O . MET A 1 186 ? -14.103 7.037 2.443 1.00 80.81 186 MET A O 1
ATOM 1363 N N . TYR A 1 187 ? -13.900 9.188 1.838 1.00 79.44 187 TYR A N 1
ATOM 1364 C CA . TYR A 1 187 ? -15.063 9.163 0.951 1.00 79.44 187 TYR A CA 1
ATOM 1365 C C . TYR A 1 187 ? -14.906 8.158 -0.200 1.00 79.44 187 TYR A C 1
ATOM 1367 O O . TYR A 1 187 ? -15.841 7.408 -0.507 1.00 79.44 187 TYR A O 1
ATOM 1375 N N . ARG A 1 188 ? -13.730 8.102 -0.839 1.00 83.25 188 ARG A N 1
ATOM 1376 C CA . ARG A 1 188 ? -13.491 7.177 -1.956 1.00 83.25 188 ARG A CA 1
ATOM 1377 C C . ARG A 1 188 ? -13.443 5.720 -1.509 1.00 83.25 188 ARG A C 1
ATOM 1379 O O . ARG A 1 188 ? -13.996 4.879 -2.215 1.00 83.25 188 ARG A O 1
ATOM 1386 N N . LEU A 1 189 ? -12.849 5.423 -0.353 1.00 84.50 189 LEU A N 1
ATOM 1387 C CA . LEU A 1 189 ? -12.873 4.086 0.244 1.00 84.50 189 LEU A CA 1
ATOM 1388 C C . LEU A 1 189 ? -14.302 3.649 0.550 1.00 84.50 189 LEU A C 1
ATOM 1390 O O . LEU A 1 189 ? -14.704 2.548 0.177 1.00 84.50 189 LEU A O 1
ATOM 1394 N N . TRP A 1 190 ? -15.087 4.532 1.171 1.00 79.69 190 TRP A N 1
ATOM 1395 C CA . TRP A 1 190 ? -16.491 4.268 1.468 1.00 79.69 190 TRP A CA 1
ATOM 1396 C C . TRP A 1 190 ? -17.291 3.953 0.201 1.00 79.69 190 TRP A C 1
ATOM 1398 O O . TRP A 1 190 ? -18.036 2.977 0.181 1.00 79.69 190 TRP A O 1
ATOM 1408 N N . ARG A 1 191 ? -17.096 4.726 -0.874 1.00 78.38 191 ARG A N 1
ATOM 1409 C CA . ARG A 1 191 ? -17.755 4.476 -2.162 1.00 78.38 191 ARG A CA 1
ATOM 1410 C C . ARG A 1 191 ? -17.298 3.156 -2.786 1.00 78.38 191 ARG A C 1
ATOM 1412 O O . ARG A 1 191 ? -18.133 2.363 -3.197 1.00 78.38 191 ARG A O 1
ATOM 1419 N N . ALA A 1 192 ? -15.991 2.899 -2.829 1.00 83.44 192 ALA A N 1
ATOM 1420 C CA . ALA A 1 192 ? -15.433 1.678 -3.412 1.00 83.44 192 ALA A CA 1
ATOM 1421 C C . ALA A 1 192 ? -15.917 0.405 -2.699 1.00 83.44 192 ALA A C 1
ATOM 1423 O O . ALA A 1 192 ? -16.093 -0.634 -3.332 1.00 83.44 192 ALA A O 1
ATOM 1424 N N . LEU A 1 193 ? -16.154 0.499 -1.390 1.00 81.00 193 LEU A N 1
ATOM 1425 C CA . LEU A 1 193 ? -16.630 -0.597 -0.550 1.00 81.00 193 LEU A CA 1
ATOM 1426 C C . LEU A 1 193 ? -18.160 -0.604 -0.364 1.00 81.00 193 LEU A C 1
ATOM 1428 O O . LEU A 1 193 ? -18.673 -1.510 0.292 1.00 81.00 193 LEU A O 1
ATOM 1432 N N . GLY A 1 194 ? -18.891 0.361 -0.940 1.00 63.34 194 GLY A N 1
ATOM 1433 C CA . GLY A 1 194 ? -20.321 0.578 -0.712 1.00 63.34 194 GLY A CA 1
ATOM 1434 C C . GLY A 1 194 ? -21.107 0.814 -2.002 1.00 63.34 194 GLY A C 1
ATOM 1435 O O . GLY A 1 194 ? -21.267 1.952 -2.434 1.00 63.34 194 GLY A O 1
ATOM 1436 N N . HIS A 1 195 ? -21.659 -0.253 -2.591 1.00 53.34 195 HIS A N 1
ATOM 1437 C CA . HIS A 1 195 ? -22.511 -0.150 -3.788 1.00 53.34 195 HIS A CA 1
ATOM 1438 C C . HIS A 1 195 ? -23.852 -0.895 -3.724 1.00 53.34 195 HIS A C 1
ATOM 1440 O O . HIS A 1 195 ? -24.666 -0.724 -4.626 1.00 53.34 195 HIS A O 1
ATOM 1446 N N . ALA A 1 196 ? -24.151 -1.625 -2.650 1.00 50.28 196 ALA A N 1
ATOM 1447 C CA . ALA A 1 196 ? -25.487 -2.163 -2.413 1.00 50.28 196 ALA A CA 1
ATOM 1448 C C . ALA A 1 196 ? -25.914 -1.815 -0.988 1.00 50.28 196 ALA A C 1
ATOM 1450 O O . ALA A 1 196 ? -25.144 -1.957 -0.038 1.00 50.28 196 ALA A O 1
ATOM 1451 N N . SER A 1 197 ? -27.117 -1.266 -0.862 1.00 44.78 197 SER A N 1
ATOM 1452 C CA . SER A 1 197 ? -27.743 -0.916 0.406 1.00 44.78 197 SER A CA 1
ATOM 1453 C C . SER A 1 197 ? -27.704 -2.105 1.374 1.00 44.78 197 SER A C 1
ATOM 1455 O O . SER A 1 197 ? -28.303 -3.130 1.080 1.00 44.78 197 SER A O 1
ATOM 1457 N N . GLU A 1 198 ? -27.035 -1.893 2.514 1.00 48.31 198 GLU A N 1
ATOM 1458 C CA . GLU A 1 198 ? -27.015 -2.692 3.762 1.00 48.31 198 GLU A CA 1
ATOM 1459 C C . GLU A 1 198 ? -25.772 -3.539 4.106 1.00 48.31 198 GLU A C 1
ATOM 1461 O O . GLU A 1 198 ? -25.653 -3.918 5.261 1.00 48.31 198 GLU A O 1
ATOM 1466 N N . ASP A 1 199 ? -24.744 -3.658 3.256 1.00 52.16 199 ASP A N 1
ATOM 1467 C CA . ASP A 1 199 ? -23.482 -4.326 3.654 1.00 52.16 199 ASP A CA 1
ATOM 1468 C C . ASP A 1 199 ? -22.302 -3.347 3.758 1.00 52.16 199 ASP A C 1
ATOM 1470 O O . ASP A 1 199 ? -21.584 -3.081 2.789 1.00 52.16 199 ASP A O 1
ATOM 1474 N N . ARG A 1 200 ? -22.077 -2.780 4.952 1.00 63.38 200 ARG A N 1
ATOM 1475 C CA . ARG A 1 200 ? -20.970 -1.838 5.205 1.00 63.38 200 ARG A CA 1
ATOM 1476 C C . ARG A 1 200 ? -19.680 -2.573 5.564 1.00 63.38 200 ARG A C 1
ATOM 1478 O O . ARG A 1 200 ? -19.352 -2.777 6.727 1.00 63.38 200 ARG A O 1
ATOM 1485 N N . ARG A 1 201 ? -18.902 -2.887 4.528 1.00 76.06 201 ARG A N 1
ATOM 1486 C CA . ARG A 1 201 ? -17.597 -3.577 4.582 1.00 76.06 201 ARG A CA 1
ATOM 1487 C C . ARG A 1 201 ? -16.446 -2.725 5.134 1.00 76.06 201 ARG A C 1
ATOM 1489 O O . ARG A 1 201 ? -15.297 -3.119 4.989 1.00 76.06 201 ARG A O 1
ATOM 1496 N N . LEU A 1 202 ? -16.718 -1.551 5.702 1.00 82.69 202 LEU A N 1
ATOM 1497 C CA . LEU A 1 202 ? -15.704 -0.580 6.111 1.00 82.69 202 LEU A CA 1
ATOM 1498 C C . LEU A 1 202 ? -16.046 0.015 7.474 1.00 82.69 202 LEU A C 1
ATOM 1500 O O . LEU A 1 202 ? -17.091 0.647 7.634 1.00 82.69 202 LEU A O 1
ATOM 1504 N N . LEU A 1 203 ? -15.126 -0.128 8.421 1.00 84.31 203 LEU A N 1
ATOM 1505 C CA . LEU A 1 203 ? -15.116 0.596 9.682 1.00 84.31 203 LEU A CA 1
ATOM 1506 C C . LEU A 1 203 ? -13.925 1.539 9.702 1.00 84.31 203 LEU A C 1
ATOM 1508 O O . LEU A 1 203 ? -12.800 1.109 9.484 1.00 84.31 203 LEU A O 1
ATOM 1512 N N . MET A 1 204 ? -14.174 2.813 9.983 1.00 83.62 204 MET A N 1
ATOM 1513 C CA . MET A 1 204 ? -13.116 3.794 10.199 1.00 83.62 204 MET A CA 1
ATOM 1514 C C . MET A 1 204 ? -12.932 4.021 11.696 1.00 83.62 204 MET A C 1
ATOM 1516 O O . MET A 1 204 ? -13.918 4.188 12.428 1.00 83.62 204 MET A O 1
ATOM 1520 N N . THR A 1 205 ? -11.678 4.001 12.137 1.00 85.25 205 THR A N 1
ATOM 1521 C CA . THR A 1 205 ? -11.323 4.349 13.512 1.00 85.25 205 THR A CA 1
ATOM 1522 C C . THR A 1 205 ? -11.375 5.865 13.685 1.00 85.25 205 THR A C 1
ATOM 1524 O O . THR A 1 205 ? -11.145 6.619 12.733 1.00 85.25 205 THR A O 1
ATOM 1527 N N . ASP A 1 206 ? -11.731 6.330 14.880 1.00 76.56 206 ASP A N 1
ATOM 1528 C CA . ASP A 1 206 ? -12.005 7.742 15.093 1.00 76.56 206 ASP A CA 1
ATOM 1529 C C . ASP A 1 206 ? -10.722 8.481 15.502 1.00 76.56 206 ASP A C 1
ATOM 1531 O O . ASP A 1 206 ? -10.503 9.608 15.069 1.00 76.56 206 ASP A O 1
ATOM 1535 N N . LEU A 1 207 ? -9.906 7.923 16.391 1.00 82.25 207 LEU A N 1
ATOM 1536 C CA . LEU A 1 207 ? -8.761 8.571 17.044 1.00 82.25 207 LEU A CA 1
ATOM 1537 C C . LEU A 1 207 ? -7.431 8.407 16.303 1.00 82.25 207 LEU A C 1
ATOM 1539 O O . LEU A 1 207 ? -6.510 9.168 16.568 1.00 82.25 207 LEU A O 1
ATOM 1543 N N . GLY A 1 208 ? -7.301 7.411 15.428 1.00 88.75 208 GLY A N 1
ATOM 1544 C CA . GLY A 1 208 ? -6.044 7.176 14.707 1.00 88.75 208 GLY A CA 1
ATOM 1545 C C . GLY A 1 208 ? -4.931 6.558 15.567 1.00 88.75 208 GLY A C 1
ATOM 1546 O O . GLY A 1 208 ? -3.768 6.571 15.164 1.00 88.75 208 GLY A O 1
ATOM 1547 N N . THR A 1 209 ? -5.261 6.027 16.752 1.00 94.12 209 THR A N 1
ATOM 1548 C CA . THR A 1 209 ? -4.295 5.418 17.682 1.00 94.12 209 THR A CA 1
ATOM 1549 C C . THR A 1 209 ? -4.110 3.925 17.396 1.00 94.12 209 THR A C 1
ATOM 1551 O O . THR A 1 209 ? -5.008 3.252 16.885 1.00 94.12 209 THR A O 1
ATOM 1554 N N . LEU A 1 210 ? -2.946 3.375 17.761 1.00 97.19 210 LEU A N 1
ATOM 1555 C CA . LEU A 1 210 ? -2.698 1.928 17.675 1.00 97.19 210 LEU A CA 1
ATOM 1556 C C . LEU A 1 210 ? -3.683 1.132 18.541 1.00 97.19 210 LEU A C 1
ATOM 1558 O O . LEU A 1 210 ? -4.109 0.044 18.163 1.00 97.19 210 LEU A O 1
ATOM 1562 N N . GLU A 1 211 ? -4.012 1.664 19.715 1.00 95.31 211 GLU A N 1
ATOM 1563 C CA . GLU A 1 211 ? -4.867 0.977 20.676 1.00 95.31 211 GLU A CA 1
ATOM 1564 C C . GLU A 1 211 ? -6.308 0.869 20.170 1.00 95.31 211 GLU A C 1
ATOM 1566 O O . GLU A 1 211 ? -6.915 -0.191 20.277 1.00 95.31 211 GLU A O 1
ATOM 1571 N N . GLU A 1 212 ? -6.829 1.919 19.533 1.00 92.56 212 GLU A N 1
ATOM 1572 C CA . GLU A 1 212 ? -8.142 1.865 18.892 1.00 92.56 212 GLU A CA 1
ATOM 1573 C C . GLU A 1 212 ? -8.150 0.875 17.720 1.00 92.56 212 GLU A C 1
ATOM 1575 O O . GLU A 1 212 ? -9.062 0.059 17.626 1.00 92.56 212 GLU A O 1
ATOM 1580 N N . LEU A 1 213 ? -7.116 0.876 16.866 1.00 96.00 213 LEU A N 1
ATOM 1581 C CA . LEU A 1 213 ? -6.989 -0.129 15.804 1.00 96.00 213 LEU A CA 1
ATOM 1582 C C . LEU A 1 213 ? -7.033 -1.552 16.377 1.00 96.00 213 LEU A C 1
ATOM 1584 O O . LEU A 1 213 ? -7.762 -2.396 15.863 1.00 96.00 213 LEU A O 1
ATOM 1588 N N . ALA A 1 214 ? -6.270 -1.819 17.438 1.00 96.69 214 ALA A N 1
ATOM 1589 C CA . ALA A 1 214 ? -6.232 -3.133 18.067 1.00 96.69 214 ALA A CA 1
ATOM 1590 C C . ALA A 1 214 ? -7.599 -3.533 18.636 1.00 96.69 214 ALA A C 1
ATOM 1592 O O . ALA A 1 214 ? -8.054 -4.642 18.378 1.00 96.69 214 ALA A O 1
ATOM 1593 N N . GLN A 1 215 ? -8.287 -2.626 19.332 1.00 92.38 215 GLN A N 1
ATOM 1594 C CA . GLN A 1 215 ? -9.628 -2.874 19.870 1.00 92.38 215 GLN A CA 1
ATOM 1595 C C . GLN A 1 215 ? -10.641 -3.199 18.771 1.00 92.38 215 GLN A C 1
ATOM 1597 O O . GLN A 1 215 ? -11.430 -4.131 18.913 1.00 92.38 215 GLN A O 1
ATOM 1602 N N . GLU A 1 216 ? -10.618 -2.465 17.658 1.00 89.69 216 GLU A N 1
ATOM 1603 C CA . GLU A 1 216 ? -11.537 -2.726 16.550 1.00 89.69 216 GLU A CA 1
ATOM 1604 C C . GLU A 1 216 ? -11.171 -4.020 15.800 1.00 89.69 216 GLU A C 1
ATOM 1606 O O . GLU A 1 216 ? -12.061 -4.748 15.364 1.00 89.69 216 GLU A O 1
ATOM 1611 N N . VAL A 1 217 ? -9.886 -4.379 15.703 1.00 93.94 217 VAL A N 1
ATOM 1612 C CA . VAL A 1 217 ? -9.456 -5.675 15.148 1.00 93.94 217 VAL A CA 1
ATOM 1613 C C . VAL A 1 217 ? -9.877 -6.837 16.050 1.00 93.94 217 VAL A C 1
ATOM 1615 O O . VAL A 1 217 ? -10.432 -7.805 15.539 1.00 93.94 217 VAL A O 1
ATOM 1618 N N . GLU A 1 218 ? -9.685 -6.730 17.366 1.00 93.38 218 GLU A N 1
ATOM 1619 C CA . GLU A 1 218 ? -10.133 -7.724 18.355 1.00 93.38 218 GLU A CA 1
ATOM 1620 C C . GLU A 1 218 ? -11.641 -7.925 18.297 1.00 93.38 218 GLU A C 1
ATOM 1622 O O . GLU A 1 218 ? -12.166 -9.031 18.377 1.00 93.38 218 GLU A O 1
ATOM 1627 N N . ARG A 1 219 ? -12.366 -6.825 18.139 1.00 87.19 219 ARG A N 1
ATOM 1628 C CA . ARG A 1 219 ? -13.812 -6.852 18.120 1.00 87.19 219 ARG A CA 1
ATOM 1629 C C . ARG A 1 219 ? -14.362 -7.484 16.846 1.00 87.19 219 ARG A C 1
ATOM 1631 O O . ARG A 1 219 ? -15.322 -8.249 16.904 1.00 87.19 219 ARG A O 1
ATOM 1638 N N . PHE A 1 220 ? -13.777 -7.145 15.703 1.00 87.25 220 PHE A N 1
ATOM 1639 C CA . PHE A 1 220 ? -14.369 -7.429 14.400 1.00 87.25 220 PHE A CA 1
ATOM 1640 C C . PHE A 1 220 ? -13.688 -8.524 13.601 1.00 87.25 220 PHE A C 1
ATOM 1642 O O . PHE A 1 220 ? -14.282 -9.018 12.643 1.00 87.25 220 PHE A O 1
ATOM 1649 N N . HIS A 1 221 ? -12.470 -8.901 13.983 1.00 91.19 221 HIS A N 1
ATOM 1650 C CA . HIS A 1 221 ? -11.642 -9.879 13.286 1.00 91.19 221 HIS A CA 1
ATOM 1651 C C . HIS A 1 221 ? -11.631 -9.671 11.757 1.00 91.19 221 HIS A C 1
ATOM 1653 O O . HIS A 1 221 ? -11.875 -10.624 11.015 1.00 91.19 221 HIS A O 1
ATOM 1659 N N . PRO A 1 222 ? -11.407 -8.440 11.255 1.00 92.88 222 PRO A N 1
ATOM 1660 C CA . PRO A 1 222 ? -11.506 -8.161 9.829 1.00 92.88 222 PRO A CA 1
ATOM 1661 C C . PRO A 1 222 ? -10.422 -8.928 9.049 1.00 92.88 222 PRO A C 1
ATOM 1663 O O . PRO A 1 222 ? -9.274 -9.002 9.495 1.00 92.88 222 PRO A O 1
ATOM 1666 N N . PRO A 1 223 ? -10.709 -9.433 7.836 1.00 94.38 223 PRO A N 1
ATOM 1667 C CA . PRO A 1 223 ? -9.681 -10.014 6.982 1.00 94.38 223 PRO A CA 1
ATOM 1668 C C . PRO A 1 223 ? -8.710 -8.959 6.437 1.00 94.38 223 PRO A C 1
ATOM 1670 O O . PRO A 1 223 ? -7.633 -9.331 5.967 1.00 94.38 223 PRO A O 1
ATOM 1673 N N . VAL A 1 224 ? -9.069 -7.668 6.480 1.00 96.50 224 VAL A N 1
ATOM 1674 C CA . VAL A 1 224 ? -8.261 -6.576 5.931 1.00 96.50 224 VAL A CA 1
ATOM 1675 C C . VAL A 1 224 ? -8.118 -5.409 6.909 1.00 96.50 224 VAL A C 1
ATOM 1677 O O . VAL A 1 224 ? -9.107 -4.908 7.445 1.00 96.50 224 VAL A O 1
ATOM 1680 N N . ILE A 1 225 ? -6.885 -4.922 7.073 1.00 97.44 225 ILE A N 1
ATOM 1681 C CA . ILE A 1 225 ? -6.595 -3.614 7.676 1.00 97.44 225 ILE A CA 1
ATOM 1682 C C . ILE A 1 225 ? -6.184 -2.632 6.576 1.00 97.44 225 ILE A C 1
ATOM 1684 O O . ILE A 1 225 ? -5.372 -2.959 5.710 1.00 97.44 225 ILE A O 1
ATOM 1688 N N . HIS A 1 226 ? -6.697 -1.409 6.645 1.00 97.00 226 HIS A N 1
ATOM 1689 C CA . HIS A 1 226 ? -6.174 -0.264 5.909 1.00 97.00 226 HIS A CA 1
ATOM 1690 C C . HIS A 1 226 ? -5.516 0.707 6.890 1.00 97.00 226 HIS A C 1
ATOM 1692 O O . HIS A 1 226 ? -6.127 1.096 7.882 1.00 97.00 226 HIS A O 1
ATOM 1698 N N . PHE A 1 227 ? -4.285 1.114 6.611 1.00 96.06 227 PHE A N 1
ATOM 1699 C CA . PHE A 1 227 ? -3.621 2.196 7.326 1.00 96.06 227 PHE A CA 1
ATOM 1700 C C . PHE A 1 227 ? -3.409 3.357 6.362 1.00 96.06 227 PHE A C 1
ATOM 1702 O O . PHE A 1 227 ? -2.803 3.152 5.312 1.00 96.06 227 PHE A O 1
ATOM 1709 N N . SER A 1 228 ? -3.861 4.551 6.736 1.00 92.31 228 SER A N 1
ATOM 1710 C CA . SER A 1 228 ? -3.516 5.802 6.063 1.00 92.31 228 SER A CA 1
ATOM 1711 C C . SER A 1 228 ? -2.847 6.747 7.048 1.00 92.31 228 SER A C 1
ATOM 1713 O O . SER A 1 228 ? -3.352 6.950 8.155 1.00 92.31 228 SER A O 1
ATOM 1715 N N . GLY A 1 229 ? -1.694 7.286 6.667 1.00 90.12 229 GLY A N 1
ATOM 1716 C CA . GLY A 1 229 ? -0.887 8.143 7.527 1.00 90.12 229 GLY A CA 1
ATOM 1717 C C . GLY A 1 229 ? 0.568 8.205 7.083 1.00 90.12 229 GLY A C 1
ATOM 1718 O O . GLY A 1 229 ? 0.943 7.713 6.021 1.00 90.12 229 GLY A O 1
ATOM 1719 N N . HIS A 1 230 ? 1.420 8.789 7.920 1.00 88.62 230 HIS A N 1
ATOM 1720 C CA . HIS A 1 230 ? 2.855 8.845 7.639 1.00 88.62 230 HIS A CA 1
ATOM 1721 C C . HIS A 1 230 ? 3.541 7.512 7.952 1.00 88.62 230 HIS A C 1
ATOM 1723 O O . HIS A 1 230 ? 3.170 6.792 8.886 1.00 88.62 230 HIS A O 1
ATOM 1729 N N . GLY A 1 231 ? 4.585 7.197 7.189 1.00 86.31 231 GLY A N 1
ATOM 1730 C CA . GLY A 1 231 ? 5.397 5.998 7.351 1.00 86.31 231 GLY A CA 1
ATOM 1731 C C . GLY A 1 231 ? 6.886 6.294 7.204 1.00 86.31 231 GLY A C 1
ATOM 1732 O O . GLY A 1 231 ? 7.300 7.312 6.654 1.00 86.31 231 GLY A O 1
ATOM 1733 N N . GLY A 1 232 ? 7.705 5.386 7.716 1.00 81.62 232 GLY A N 1
ATOM 1734 C CA . GLY A 1 232 ? 9.151 5.374 7.507 1.00 81.62 232 GLY A CA 1
ATOM 1735 C C . GLY A 1 232 ? 9.669 3.939 7.559 1.00 81.62 232 GLY A C 1
ATOM 1736 O O . GLY A 1 232 ? 8.883 3.030 7.829 1.00 81.62 232 GLY A O 1
ATOM 1737 N N . PRO A 1 233 ? 10.963 3.691 7.323 1.00 80.44 233 PRO A N 1
ATOM 1738 C CA . PRO A 1 233 ? 11.509 2.337 7.343 1.00 80.44 233 PRO A CA 1
ATOM 1739 C C . PRO A 1 233 ? 11.227 1.628 8.678 1.00 80.44 233 PRO A C 1
ATOM 1741 O O . PRO A 1 233 ? 11.610 2.103 9.746 1.00 80.44 233 PRO A O 1
ATOM 1744 N N . GLY A 1 234 ? 10.484 0.518 8.627 1.00 84.31 234 GLY A N 1
ATOM 1745 C CA . GLY A 1 234 ? 10.110 -0.281 9.800 1.00 84.31 234 GLY A CA 1
ATOM 1746 C C . GLY A 1 234 ? 9.136 0.379 10.790 1.00 84.31 234 GLY A C 1
ATOM 1747 O O . GLY A 1 234 ? 8.883 -0.199 11.852 1.00 84.31 234 GLY A O 1
ATOM 1748 N N . VAL A 1 235 ? 8.572 1.554 10.480 1.00 89.81 235 VAL A N 1
ATOM 1749 C CA . VAL A 1 235 ? 7.719 2.330 11.400 1.00 89.81 235 VAL A CA 1
ATOM 1750 C C . VAL A 1 235 ? 6.493 2.931 10.709 1.00 89.81 235 VAL A C 1
ATOM 1752 O O . VAL A 1 235 ? 6.522 3.260 9.524 1.00 89.81 235 VAL A O 1
ATOM 1755 N N . LEU A 1 236 ? 5.419 3.111 11.474 1.00 93.12 236 LEU A N 1
ATOM 1756 C CA . LEU A 1 236 ? 4.215 3.850 11.090 1.00 93.12 236 LEU A CA 1
ATOM 1757 C C . LEU A 1 236 ? 3.922 4.910 12.153 1.00 93.12 236 LEU A C 1
ATOM 1759 O O . LEU A 1 236 ? 4.154 4.673 13.340 1.00 93.12 236 LEU A O 1
ATOM 1763 N N . PHE A 1 237 ? 3.421 6.070 11.743 1.00 93.56 237 PHE A N 1
ATOM 1764 C CA . PHE A 1 237 ? 3.084 7.155 12.661 1.00 93.56 237 PHE A CA 1
ATOM 1765 C C . PHE A 1 237 ? 1.584 7.135 12.955 1.00 93.56 237 PHE A C 1
ATOM 1767 O O . PHE A 1 237 ? 0.772 7.499 12.108 1.00 93.56 237 PHE A O 1
ATOM 1774 N N . PHE A 1 238 ? 1.235 6.688 14.157 1.00 95.50 238 PHE A N 1
ATOM 1775 C CA . PHE A 1 238 ? -0.121 6.756 14.698 1.00 95.50 238 PHE A CA 1
ATOM 1776 C C . PHE A 1 238 ? -0.319 8.078 15.444 1.00 95.50 238 PHE A C 1
ATOM 1778 O O . PHE A 1 238 ? 0.593 8.898 15.546 1.00 95.50 238 PHE A O 1
ATOM 1785 N N . GLU A 1 239 ? -1.510 8.284 15.988 1.00 93.19 239 GLU A N 1
ATOM 1786 C CA . GLU A 1 239 ? -1.772 9.349 16.950 1.00 93.19 239 GLU A CA 1
ATOM 1787 C C . GLU A 1 239 ? -1.600 8.821 18.385 1.00 93.19 239 GLU A C 1
ATOM 1789 O O . GLU A 1 239 ? -1.907 7.663 18.682 1.00 93.19 239 GLU A O 1
ATOM 1794 N N . ASN A 1 240 ? -1.101 9.665 19.287 1.00 91.00 240 ASN A N 1
ATOM 1795 C CA . ASN A 1 240 ? -1.172 9.438 20.730 1.00 91.00 240 ASN A CA 1
ATOM 1796 C C . ASN A 1 240 ? -2.416 10.109 21.337 1.00 91.00 240 ASN A C 1
ATOM 1798 O O . ASN A 1 240 ? -3.231 10.719 20.647 1.00 91.00 240 ASN A O 1
ATOM 1802 N N . GLU A 1 241 ? -2.550 10.058 22.663 1.00 83.88 241 GLU A N 1
ATOM 1803 C CA . GLU A 1 241 ? -3.684 10.675 23.363 1.00 83.88 241 GLU A CA 1
ATOM 1804 C C . GLU A 1 241 ? -3.718 12.218 23.277 1.00 83.88 241 GLU A C 1
ATOM 1806 O O . GLU A 1 241 ? -4.700 12.857 23.657 1.00 83.88 241 GLU A O 1
ATOM 1811 N N . GLU A 1 242 ? -2.679 12.861 22.757 1.00 83.75 242 GLU A N 1
ATOM 1812 C CA . GLU A 1 242 ? -2.693 14.285 22.434 1.00 83.75 242 GLU A CA 1
ATOM 1813 C C . GLU A 1 242 ? -2.943 14.570 20.945 1.00 83.75 242 GLU A C 1
ATOM 1815 O O . GLU A 1 242 ? -2.806 15.723 20.538 1.00 83.75 242 GLU A O 1
ATOM 1820 N N . ALA A 1 243 ? -3.315 13.572 20.132 1.00 86.50 243 ALA A N 1
ATOM 1821 C CA . ALA A 1 243 ? -3.387 13.686 18.669 1.00 86.50 243 ALA A CA 1
ATOM 1822 C C . ALA A 1 243 ? -2.057 14.153 18.035 1.00 86.50 243 ALA A C 1
ATOM 1824 O O . ALA A 1 243 ? -2.044 14.771 16.969 1.00 86.50 243 ALA A O 1
ATOM 1825 N N . LEU A 1 244 ? -0.941 13.908 18.728 1.00 89.00 244 LEU A N 1
ATOM 1826 C CA . LEU A 1 244 ? 0.419 14.119 18.237 1.00 89.00 244 LEU A CA 1
ATOM 1827 C C . LEU A 1 244 ? 0.977 12.795 17.718 1.00 89.00 244 LEU A C 1
ATOM 1829 O O . LEU A 1 244 ? 0.451 11.727 18.044 1.00 89.00 244 LEU A O 1
ATOM 1833 N N . ALA A 1 245 ? 2.047 12.859 16.935 1.00 92.19 245 ALA A N 1
ATOM 1834 C CA . ALA A 1 245 ? 2.635 11.679 16.323 1.00 92.19 245 ALA A CA 1
ATOM 1835 C C . ALA A 1 245 ? 3.155 10.676 17.376 1.00 92.19 245 ALA A C 1
ATOM 1837 O O . ALA A 1 245 ? 3.994 11.002 18.216 1.00 92.19 245 ALA A O 1
ATOM 1838 N N . ASP A 1 246 ? 2.685 9.429 17.302 1.00 95.12 246 ASP A N 1
ATOM 1839 C CA . ASP A 1 246 ? 3.269 8.260 17.965 1.00 95.12 246 ASP A CA 1
ATOM 1840 C C . ASP A 1 246 ? 4.014 7.420 16.925 1.00 95.12 246 ASP A C 1
ATOM 1842 O O . ASP A 1 246 ? 3.409 6.806 16.042 1.00 95.12 246 ASP A O 1
ATOM 1846 N N . LYS A 1 247 ? 5.345 7.382 17.022 1.00 95.06 247 LYS A N 1
ATOM 1847 C CA . LYS A 1 247 ? 6.181 6.540 16.162 1.00 95.06 247 LYS A CA 1
ATOM 1848 C C . LYS A 1 247 ? 6.065 5.088 16.631 1.00 95.06 247 LYS A C 1
ATOM 1850 O O . LYS A 1 247 ? 6.670 4.695 17.627 1.00 95.06 247 LYS A O 1
ATOM 1855 N N . VAL A 1 248 ? 5.326 4.271 15.884 1.00 95.88 248 VAL A N 1
ATOM 1856 C CA . VAL A 1 248 ? 5.072 2.860 16.194 1.00 95.88 248 VAL A CA 1
ATOM 1857 C C . VAL A 1 248 ? 5.941 1.959 15.311 1.00 95.88 248 VAL A C 1
ATOM 1859 O O . VAL A 1 248 ? 5.717 1.880 14.101 1.00 95.88 248 VAL A O 1
ATOM 1862 N N . PRO A 1 249 ? 6.908 1.219 15.885 1.00 94.62 249 PRO A N 1
ATOM 1863 C CA . PRO A 1 249 ? 7.612 0.168 15.160 1.00 94.62 249 PRO A CA 1
ATOM 1864 C C . PRO A 1 249 ? 6.666 -0.944 14.707 1.00 94.62 249 PRO A C 1
ATOM 1866 O O . PRO A 1 249 ? 5.763 -1.337 15.449 1.00 94.62 249 PRO A O 1
ATOM 1869 N N . VAL A 1 250 ? 6.921 -1.527 13.533 1.00 93.00 250 VAL A N 1
ATOM 1870 C CA . VAL A 1 250 ? 6.149 -2.672 13.014 1.00 93.00 250 VAL A CA 1
ATOM 1871 C C . VAL A 1 250 ? 6.103 -3.826 14.018 1.00 93.00 250 VAL A C 1
ATOM 1873 O O . VAL A 1 250 ? 5.068 -4.467 14.177 1.00 93.00 250 VAL A O 1
ATOM 1876 N N . THR A 1 251 ? 7.190 -4.057 14.755 1.00 93.69 251 THR A N 1
ATOM 1877 C CA . THR A 1 251 ? 7.254 -5.067 15.821 1.00 93.69 251 THR A CA 1
ATOM 1878 C C . THR A 1 251 ? 6.247 -4.797 16.944 1.00 93.69 251 THR A C 1
ATOM 1880 O O . THR A 1 251 ? 5.583 -5.729 17.396 1.00 93.69 251 THR A O 1
ATOM 1883 N N . LYS A 1 252 ? 6.070 -3.532 17.357 1.00 96.81 252 LYS A N 1
ATOM 1884 C CA . LYS A 1 252 ? 5.068 -3.109 18.354 1.00 96.81 252 LYS A CA 1
ATOM 1885 C C . LYS A 1 252 ? 3.648 -3.291 17.812 1.00 96.81 252 LYS A C 1
ATOM 1887 O O . LYS A 1 252 ? 2.817 -3.857 18.518 1.00 96.81 252 LYS A O 1
ATOM 1892 N N . LEU A 1 253 ? 3.391 -2.868 16.569 1.00 97.25 253 LEU A N 1
ATOM 1893 C CA . LEU A 1 253 ? 2.097 -3.042 15.896 1.00 97.25 253 LEU A CA 1
ATOM 1894 C C . LEU A 1 253 ? 1.702 -4.522 15.819 1.00 97.25 253 LEU A C 1
ATOM 1896 O O . LEU A 1 253 ? 0.634 -4.903 16.285 1.00 97.25 253 LEU A O 1
ATOM 1900 N N . VAL A 1 254 ? 2.578 -5.371 15.278 1.00 96.81 254 VAL A N 1
ATOM 1901 C CA . VAL A 1 254 ? 2.293 -6.801 15.099 1.00 96.81 254 VAL A CA 1
ATOM 1902 C C . VAL A 1 254 ? 2.108 -7.501 16.439 1.00 96.81 254 VAL A C 1
ATOM 1904 O O . VAL A 1 254 ? 1.198 -8.316 16.569 1.00 96.81 254 VAL A O 1
ATOM 1907 N N . ARG A 1 255 ? 2.936 -7.184 17.444 1.00 97.25 255 ARG A N 1
ATOM 1908 C CA . ARG A 1 255 ? 2.772 -7.731 18.796 1.00 97.25 255 ARG A CA 1
ATOM 1909 C C . ARG A 1 255 ? 1.388 -7.394 19.349 1.00 97.25 255 ARG A C 1
ATOM 1911 O O . ARG A 1 255 ? 0.679 -8.311 19.746 1.00 97.25 255 ARG A O 1
ATOM 1918 N N . ARG A 1 256 ? 0.986 -6.118 19.291 1.00 97.69 256 ARG A N 1
ATOM 1919 C CA . ARG A 1 256 ? -0.325 -5.673 19.782 1.00 97.69 256 ARG A CA 1
ATOM 1920 C C . ARG A 1 256 ? -1.474 -6.352 19.034 1.00 97.69 256 ARG A C 1
ATOM 1922 O O . ARG A 1 256 ? -2.412 -6.802 19.673 1.00 97.69 256 ARG A O 1
ATOM 1929 N N . LEU A 1 257 ? -1.395 -6.487 17.708 1.00 97.31 257 LEU A N 1
ATOM 1930 C CA . LEU A 1 257 ? -2.431 -7.179 16.931 1.00 97.31 257 LEU A CA 1
ATOM 1931 C C . LEU A 1 257 ? -2.502 -8.680 17.246 1.00 97.31 257 LEU A C 1
ATOM 1933 O O . LEU A 1 257 ? -3.590 -9.235 17.307 1.00 97.31 257 LEU A O 1
ATOM 1937 N N . ARG A 1 258 ? -1.376 -9.351 17.506 1.00 96.38 258 ARG A N 1
ATOM 1938 C CA . ARG A 1 258 ? -1.383 -10.774 17.896 1.00 96.38 258 ARG A CA 1
ATOM 1939 C C . ARG A 1 258 ? -2.022 -11.024 19.259 1.00 96.38 258 ARG A C 1
ATOM 1941 O O . ARG A 1 258 ? -2.571 -12.099 19.471 1.00 96.38 258 ARG A O 1
ATOM 1948 N N . GLU A 1 259 ? -1.972 -10.049 20.165 1.00 96.44 259 GLU A N 1
ATOM 1949 C CA . GLU A 1 259 ? -2.691 -10.118 21.447 1.00 96.44 259 GLU A CA 1
ATOM 1950 C C . GLU A 1 259 ? -4.216 -10.155 21.244 1.00 96.44 259 GLU A C 1
ATOM 1952 O O . GLU A 1 259 ? -4.925 -10.651 22.111 1.00 96.44 259 GLU A O 1
ATOM 1957 N N . THR A 1 260 ? -4.711 -9.683 20.093 1.00 93.06 260 THR A N 1
ATOM 1958 C CA . THR A 1 260 ? -6.143 -9.668 19.742 1.00 93.06 260 THR A CA 1
ATOM 1959 C C . THR A 1 260 ? -6.620 -10.929 19.016 1.00 93.06 260 THR A C 1
ATOM 1961 O O . THR A 1 260 ? -7.818 -11.115 18.836 1.00 93.06 260 THR A O 1
ATOM 1964 N N . GLY A 1 261 ? -5.699 -11.805 18.593 1.00 92.50 261 GLY A N 1
ATOM 1965 C CA . GLY A 1 261 ? -6.004 -13.010 17.820 1.00 92.50 261 GLY A CA 1
ATOM 1966 C C . GLY A 1 261 ? -5.128 -13.177 16.571 1.00 92.50 261 GLY A C 1
ATOM 1967 O O . GLY A 1 261 ? -4.041 -12.597 16.475 1.00 92.50 261 GLY A O 1
ATOM 1968 N N . PRO A 1 262 ? -5.558 -14.008 15.601 1.00 92.44 262 PRO A N 1
ATOM 1969 C CA . PRO A 1 262 ? -4.854 -14.177 14.334 1.00 92.44 262 PRO A CA 1
ATOM 1970 C C . PRO A 1 262 ? -4.714 -12.854 13.573 1.00 92.44 262 PRO A C 1
ATOM 1972 O O . PRO A 1 262 ? -5.648 -12.057 13.520 1.00 92.44 262 PRO A O 1
ATOM 1975 N N . LEU A 1 263 ? -3.559 -12.639 12.935 1.00 95.38 263 LEU A N 1
ATOM 1976 C CA . LEU A 1 263 ? -3.357 -11.458 12.097 1.00 95.38 263 LEU A CA 1
ATOM 1977 C C . LEU A 1 263 ? -4.340 -11.451 10.911 1.00 95.38 263 LEU A C 1
ATOM 1979 O O . LEU A 1 263 ? -4.575 -12.507 10.311 1.00 95.38 263 LEU A O 1
ATOM 1983 N N . PRO A 1 264 ? -4.846 -10.271 10.509 1.00 95.69 264 PRO A N 1
ATOM 1984 C CA . PRO A 1 264 ? -5.608 -10.121 9.277 1.00 95.69 264 PRO A CA 1
ATOM 1985 C C . PRO A 1 264 ? -4.848 -10.629 8.052 1.00 95.69 264 PRO A C 1
ATOM 1987 O O . PRO A 1 264 ? -3.616 -10.630 7.993 1.00 95.69 264 PRO A O 1
ATOM 1990 N N . ARG A 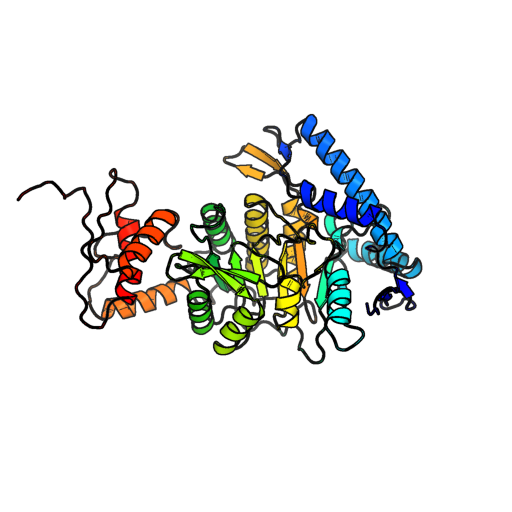1 265 ? -5.603 -11.059 7.042 1.00 96.19 265 ARG A N 1
ATOM 1991 C CA . ARG A 1 265 ? -5.062 -11.708 5.841 1.00 96.19 265 ARG A CA 1
ATOM 1992 C C . ARG A 1 265 ? -4.306 -10.726 4.951 1.00 96.19 265 ARG A C 1
ATOM 1994 O O . ARG A 1 265 ? -3.310 -11.118 4.342 1.00 96.19 265 ARG A O 1
ATOM 2001 N N . LEU A 1 266 ? -4.768 -9.474 4.896 1.00 97.81 266 LEU A N 1
ATOM 2002 C CA . LEU A 1 266 ? -4.164 -8.394 4.122 1.00 97.81 266 LEU A CA 1
ATOM 2003 C C . LEU A 1 266 ? -4.035 -7.113 4.950 1.00 97.81 266 LEU A C 1
ATOM 2005 O O . LEU A 1 266 ? -4.952 -6.730 5.675 1.00 97.81 266 LEU A O 1
ATOM 2009 N N . VAL A 1 267 ? -2.917 -6.413 4.779 1.00 97.75 267 VAL A N 1
ATOM 2010 C CA . VAL A 1 267 ? -2.776 -5.014 5.195 1.00 97.75 267 VAL A CA 1
ATOM 2011 C C . VAL A 1 267 ? -2.453 -4.138 3.984 1.00 97.75 267 VAL A C 1
ATOM 2013 O O . VAL A 1 267 ? -1.542 -4.442 3.213 1.00 97.75 267 VAL A O 1
ATOM 2016 N N . PHE A 1 268 ? -3.228 -3.069 3.801 1.00 97.56 268 PHE A N 1
ATOM 2017 C CA . PHE A 1 268 ? -2.980 -2.022 2.812 1.00 97.56 268 PHE A CA 1
ATOM 2018 C C . PHE A 1 268 ? -2.364 -0.815 3.521 1.00 97.56 268 PHE A C 1
ATOM 2020 O O . PHE A 1 268 ? -2.989 -0.248 4.416 1.00 97.56 268 PHE A O 1
ATOM 2027 N N . LEU A 1 269 ? -1.171 -0.402 3.103 1.00 94.94 269 LEU A N 1
ATOM 2028 C CA . LEU A 1 269 ? -0.471 0.768 3.625 1.00 94.94 269 LEU A CA 1
ATOM 2029 C C . LEU A 1 269 ? -0.585 1.927 2.629 1.00 94.94 269 LEU A C 1
ATOM 2031 O O . LEU A 1 269 ? 0.172 2.004 1.662 1.00 94.94 269 LEU A O 1
ATOM 2035 N N . SER A 1 270 ? -1.516 2.838 2.896 1.00 90.31 270 SER A N 1
ATOM 2036 C CA . SER A 1 270 ? -1.605 4.167 2.280 1.00 90.31 270 SER A CA 1
ATOM 2037 C C . SER A 1 270 ? -0.695 5.131 3.043 1.00 90.31 270 SER A C 1
ATOM 2039 O O . SER A 1 270 ? -1.122 6.096 3.669 1.00 90.31 270 SER A O 1
ATOM 2041 N N . ALA A 1 271 ? 0.586 4.786 3.084 1.00 82.06 271 ALA A N 1
ATOM 2042 C CA . ALA A 1 271 ? 1.606 5.564 3.757 1.00 82.06 271 ALA A CA 1
ATOM 2043 C C . ALA A 1 271 ? 2.811 5.676 2.841 1.00 82.06 271 ALA A C 1
ATOM 2045 O O . ALA A 1 271 ? 3.247 4.676 2.264 1.00 82.06 271 ALA A O 1
ATOM 2046 N N . CYS A 1 272 ? 3.352 6.884 2.718 1.00 68.44 272 CYS A N 1
ATOM 2047 C CA . CYS A 1 272 ? 4.605 7.077 2.014 1.00 68.44 272 CYS A CA 1
ATOM 2048 C C . CYS A 1 272 ? 5.710 6.347 2.772 1.00 68.44 272 CYS A C 1
ATOM 2050 O O . CYS A 1 272 ? 5.923 6.575 3.966 1.00 68.44 272 CYS A O 1
ATOM 2052 N N . HIS A 1 273 ? 6.473 5.525 2.059 1.00 55.38 273 HIS A N 1
ATOM 2053 C CA . HIS A 1 273 ? 7.834 5.257 2.476 1.00 55.38 273 HIS A CA 1
ATOM 2054 C C . HIS A 1 273 ? 8.622 6.514 2.139 1.00 55.38 273 HIS A C 1
ATOM 2056 O O . HIS A 1 273 ? 9.017 6.717 0.992 1.00 55.38 273 HIS A O 1
ATOM 2062 N N . GLY A 1 274 ? 8.892 7.346 3.143 1.00 34.75 274 GLY A N 1
ATOM 2063 C CA . GLY A 1 274 ? 10.130 8.109 3.129 1.00 34.75 274 GLY A CA 1
ATOM 2064 C C . GLY A 1 274 ? 11.267 7.095 3.137 1.00 34.75 274 GLY A C 1
ATOM 2065 O O . GLY A 1 274 ? 11.763 6.728 4.196 1.00 34.75 274 GLY A O 1
ATOM 2066 N N . ALA A 1 275 ? 11.629 6.558 1.973 1.00 29.92 275 ALA A N 1
ATOM 2067 C CA . ALA A 1 275 ? 12.918 5.926 1.802 1.00 29.92 275 ALA A CA 1
ATOM 2068 C C . ALA A 1 275 ? 13.944 7.057 1.860 1.00 29.92 275 ALA A C 1
ATOM 2070 O O . ALA A 1 275 ? 14.480 7.472 0.843 1.00 29.92 275 ALA A O 1
ATOM 2071 N N . THR A 1 276 ? 14.237 7.554 3.060 1.00 31.03 276 THR A N 1
ATOM 2072 C CA . THR A 1 276 ? 15.621 7.891 3.347 1.00 31.03 276 THR A CA 1
ATOM 2073 C C . THR A 1 276 ? 16.375 6.567 3.248 1.00 31.03 276 THR A C 1
ATOM 2075 O O . THR A 1 276 ? 16.527 5.848 4.232 1.00 31.03 276 THR A O 1
ATOM 2078 N N . ALA A 1 277 ? 16.806 6.219 2.033 1.00 31.80 277 ALA A N 1
ATOM 2079 C CA . ALA A 1 277 ? 18.223 5.946 1.892 1.00 31.80 277 ALA A CA 1
ATOM 2080 C C . ALA A 1 277 ? 18.881 7.190 2.492 1.00 31.80 277 ALA A C 1
ATOM 2082 O O . ALA A 1 277 ? 18.586 8.303 2.053 1.00 31.80 277 ALA A O 1
ATOM 2083 N N . GLY A 1 278 ? 19.530 7.033 3.646 1.00 29.31 278 GLY A N 1
ATOM 2084 C CA . GLY A 1 278 ? 20.083 8.170 4.363 1.00 29.31 278 GLY A CA 1
ATOM 2085 C C . GLY A 1 278 ? 20.883 9.038 3.398 1.00 29.31 278 GLY A C 1
ATOM 2086 O O . GLY A 1 278 ? 21.625 8.509 2.572 1.00 29.31 278 GLY A O 1
ATOM 2087 N N . ALA A 1 279 ? 20.772 10.356 3.550 1.00 29.11 279 ALA A N 1
ATOM 2088 C CA . ALA A 1 279 ? 21.692 11.313 2.938 1.00 29.11 279 ALA A CA 1
ATOM 2089 C C . ALA A 1 279 ? 23.177 11.015 3.277 1.00 29.11 279 ALA A C 1
ATOM 2091 O O . ALA A 1 279 ? 24.068 11.626 2.701 1.00 29.11 279 ALA A O 1
ATOM 2092 N N . ASP A 1 280 ? 23.431 10.038 4.158 1.00 27.28 280 ASP A N 1
ATOM 2093 C CA . ASP A 1 280 ? 24.741 9.553 4.584 1.00 27.28 280 ASP A CA 1
ATOM 2094 C C . ASP A 1 280 ? 25.129 8.160 4.035 1.00 27.28 280 ASP A C 1
ATOM 2096 O O . ASP A 1 280 ? 26.094 7.563 4.507 1.00 27.28 280 ASP A O 1
ATOM 2100 N N . GLY A 1 281 ? 24.408 7.584 3.061 1.00 33.84 281 GLY A N 1
ATOM 2101 C CA . GLY A 1 281 ? 24.831 6.330 2.405 1.00 33.84 281 GLY A CA 1
ATOM 2102 C C . GLY A 1 281 ? 24.911 5.092 3.320 1.00 33.84 281 GLY A C 1
ATOM 2103 O O . GLY A 1 281 ? 25.381 4.032 2.903 1.00 33.84 281 GLY A O 1
ATOM 2104 N N . GLN A 1 282 ? 24.431 5.188 4.562 1.00 35.72 282 GLN A N 1
ATOM 2105 C CA . GLN A 1 282 ? 24.363 4.098 5.530 1.00 35.72 282 GLN A CA 1
ATOM 2106 C C . GLN A 1 282 ? 22.956 4.024 6.141 1.00 35.72 282 GLN A C 1
ATOM 2108 O O . GLN A 1 282 ? 22.313 5.039 6.380 1.00 35.72 282 GLN A O 1
ATOM 2113 N N . GLU A 1 283 ? 22.505 2.787 6.378 1.00 42.75 283 GLU A N 1
ATOM 2114 C CA . GLU A 1 283 ? 21.198 2.359 6.916 1.00 42.75 283 GLU A CA 1
ATOM 2115 C C . GLU A 1 283 ? 20.082 2.060 5.891 1.00 42.75 283 GLU A C 1
ATOM 2117 O O . GLU A 1 283 ? 19.085 2.763 5.747 1.00 42.75 283 GLU A O 1
ATOM 2122 N N . THR A 1 284 ? 20.200 0.903 5.227 1.00 50.34 284 THR A N 1
ATOM 2123 C CA . THR A 1 284 ? 19.083 0.226 4.542 1.00 50.34 284 THR A CA 1
ATOM 2124 C C . THR A 1 284 ? 18.237 -0.539 5.563 1.00 50.34 284 THR A C 1
ATOM 2126 O O . THR A 1 284 ? 18.350 -1.753 5.720 1.00 50.34 284 THR A O 1
ATOM 2129 N N . HIS A 1 285 ? 17.399 0.183 6.307 1.00 52.81 285 HIS A N 1
ATOM 2130 C CA . HIS A 1 285 ? 16.373 -0.439 7.150 1.00 52.81 285 HIS A CA 1
ATOM 2131 C C . HIS A 1 285 ? 15.354 -1.204 6.288 1.00 52.81 285 HIS A C 1
ATOM 2133 O O . HIS A 1 285 ? 15.059 -0.784 5.163 1.00 52.81 285 HIS A O 1
ATOM 2139 N N . PRO A 1 286 ? 14.774 -2.308 6.797 1.00 59.09 286 PRO A N 1
ATOM 2140 C CA . PRO A 1 286 ? 13.741 -3.051 6.087 1.00 59.09 286 PRO A CA 1
ATOM 2141 C C . PRO A 1 286 ? 12.574 -2.136 5.705 1.00 59.09 286 PRO A C 1
ATOM 2143 O O . PRO A 1 286 ? 12.111 -1.321 6.512 1.00 59.09 286 PRO A O 1
ATOM 2146 N N . SER A 1 287 ? 12.011 -2.318 4.506 1.00 81.00 287 SER A N 1
ATOM 2147 C CA . SER A 1 287 ? 10.754 -1.642 4.181 1.00 81.00 287 SER A CA 1
ATOM 2148 C C . SER A 1 287 ? 9.670 -2.069 5.180 1.00 81.00 287 SER A C 1
ATOM 2150 O O . SER A 1 287 ? 9.636 -3.211 5.656 1.00 81.00 287 SER A O 1
ATOM 2152 N N . THR A 1 288 ? 8.751 -1.163 5.512 1.00 88.50 288 THR A N 1
ATOM 2153 C CA . THR A 1 288 ? 7.622 -1.469 6.413 1.00 88.50 288 THR A CA 1
ATOM 2154 C C . THR A 1 288 ? 6.799 -2.649 5.899 1.00 88.50 288 THR A C 1
ATOM 2156 O O . THR A 1 288 ? 6.363 -3.487 6.685 1.00 88.50 288 THR A O 1
ATOM 2159 N N . ALA A 1 289 ? 6.661 -2.773 4.575 1.00 91.31 289 ALA A N 1
ATOM 2160 C CA . ALA A 1 289 ? 5.948 -3.873 3.942 1.00 91.31 289 ALA A CA 1
ATOM 2161 C C . ALA A 1 289 ? 6.674 -5.217 4.118 1.00 91.31 289 ALA A C 1
ATOM 2163 O O . ALA A 1 289 ? 6.053 -6.194 4.540 1.00 91.31 289 ALA A O 1
ATOM 2164 N N . ALA A 1 290 ? 7.992 -5.255 3.887 1.00 91.31 290 ALA A N 1
ATOM 2165 C CA . ALA A 1 290 ? 8.802 -6.446 4.136 1.00 91.31 290 ALA A CA 1
ATOM 2166 C C . ALA A 1 290 ? 8.779 -6.844 5.621 1.00 91.31 290 ALA A C 1
ATOM 2168 O O . ALA A 1 290 ? 8.611 -8.022 5.937 1.00 91.31 290 ALA A O 1
ATOM 2169 N N . SER A 1 291 ? 8.861 -5.862 6.526 1.00 91.94 291 SER A N 1
ATOM 2170 C CA . SER A 1 291 ? 8.780 -6.077 7.975 1.00 91.94 291 SER A CA 1
ATOM 2171 C C . SER A 1 291 ? 7.444 -6.698 8.390 1.00 91.94 291 SER A C 1
ATOM 2173 O O . SER A 1 291 ? 7.432 -7.694 9.108 1.00 91.94 291 SER A O 1
ATOM 2175 N N . LEU A 1 292 ? 6.313 -6.162 7.912 1.00 94.19 292 LEU A N 1
ATOM 2176 C CA . LEU A 1 292 ? 4.979 -6.705 8.207 1.00 94.19 292 LEU A CA 1
ATOM 2177 C C . LEU A 1 292 ? 4.812 -8.122 7.652 1.00 94.19 292 LEU A C 1
ATOM 2179 O O . LEU A 1 292 ? 4.268 -8.998 8.328 1.00 94.19 292 LEU A O 1
ATOM 2183 N N . HIS A 1 293 ? 5.321 -8.365 6.445 1.00 95.31 293 HIS A N 1
ATOM 2184 C CA . HIS A 1 293 ? 5.249 -9.673 5.810 1.00 95.31 293 HIS A CA 1
ATOM 2185 C C . HIS A 1 293 ? 6.075 -10.733 6.557 1.00 95.31 293 HIS A C 1
ATOM 2187 O O . HIS A 1 293 ? 5.566 -11.820 6.853 1.00 95.31 293 HIS A O 1
ATOM 2193 N N . ARG A 1 294 ? 7.323 -10.412 6.940 1.00 92.50 294 ARG A N 1
ATOM 2194 C CA . ARG A 1 294 ? 8.155 -11.278 7.801 1.00 92.50 294 ARG A CA 1
ATOM 2195 C C . ARG A 1 294 ? 7.500 -11.517 9.155 1.00 92.50 294 ARG A C 1
ATOM 2197 O O . ARG A 1 294 ? 7.521 -12.631 9.664 1.00 92.50 294 ARG A O 1
ATOM 2204 N N . ALA A 1 295 ? 6.848 -10.495 9.702 1.00 92.00 295 ALA A N 1
ATOM 2205 C CA . ALA A 1 295 ? 6.134 -10.580 10.965 1.00 92.00 295 ALA A CA 1
ATOM 2206 C C . ALA A 1 295 ? 4.788 -11.334 10.876 1.00 92.00 295 ALA A C 1
ATOM 2208 O O . ALA A 1 295 ? 4.115 -11.500 11.891 1.00 92.00 295 ALA A O 1
ATOM 2209 N N . GLY A 1 296 ? 4.398 -11.848 9.707 1.00 93.31 296 GLY A N 1
ATOM 2210 C CA . GLY A 1 296 ? 3.344 -12.860 9.584 1.00 93.31 296 GLY A CA 1
ATOM 2211 C C . GLY A 1 296 ? 2.145 -12.476 8.723 1.00 93.31 296 GLY A C 1
ATOM 2212 O O . GLY A 1 296 ? 1.335 -13.356 8.444 1.00 93.31 296 GLY A O 1
ATOM 2213 N N . PHE A 1 297 ? 2.030 -11.231 8.249 1.00 95.50 297 PHE A N 1
ATOM 2214 C CA . PHE A 1 297 ? 0.978 -10.882 7.289 1.00 95.50 297 PHE A CA 1
ATOM 2215 C C . PHE A 1 297 ? 1.191 -11.633 5.970 1.00 95.50 297 PHE A C 1
ATOM 2217 O O . PHE A 1 297 ? 2.216 -11.467 5.306 1.00 95.50 297 PHE A O 1
ATOM 2224 N N . ALA A 1 298 ? 0.216 -12.451 5.569 1.00 96.44 298 ALA A N 1
ATOM 2225 C CA . ALA A 1 298 ? 0.306 -13.237 4.339 1.00 96.44 298 ALA A CA 1
ATOM 2226 C C . ALA A 1 298 ? 0.271 -12.353 3.084 1.00 96.44 298 ALA A C 1
ATOM 2228 O O . ALA A 1 298 ? 0.940 -12.674 2.100 1.00 96.44 298 ALA A O 1
ATOM 2229 N N . GLN A 1 299 ? -0.476 -11.243 3.130 1.00 97.81 299 GLN A N 1
ATOM 2230 C CA . GLN A 1 299 ? -0.517 -10.230 2.081 1.00 97.81 299 GLN A CA 1
ATOM 2231 C C . GLN A 1 299 ? -0.245 -8.830 2.641 1.00 97.81 299 GLN A C 1
ATOM 2233 O O . GLN A 1 299 ? -0.838 -8.417 3.637 1.00 97.81 299 GLN A O 1
ATOM 2238 N N . VAL A 1 300 ? 0.628 -8.083 1.968 1.00 97.56 300 VAL A N 1
ATOM 2239 C CA . VAL A 1 300 ? 0.872 -6.660 2.242 1.00 97.56 300 VAL A CA 1
ATOM 2240 C C . VAL A 1 300 ? 0.872 -5.915 0.918 1.00 97.56 300 VAL A C 1
ATOM 2242 O O . VAL A 1 300 ? 1.622 -6.280 0.015 1.00 97.56 300 VAL A O 1
ATOM 2245 N N . LEU A 1 301 ? 0.050 -4.878 0.797 1.00 96.69 301 LEU A N 1
ATOM 2246 C CA . LEU A 1 301 ? 0.108 -3.946 -0.323 1.00 96.69 301 LEU A CA 1
ATOM 2247 C C . LEU A 1 301 ? 0.559 -2.587 0.201 1.00 96.69 301 LEU A C 1
ATOM 2249 O O . LEU A 1 301 ? -0.013 -2.075 1.159 1.00 96.69 301 LEU A O 1
ATOM 2253 N N . ALA A 1 302 ? 1.595 -2.025 -0.403 1.00 93.62 302 ALA A N 1
ATOM 2254 C CA . ALA A 1 302 ? 2.166 -0.752 0.006 1.00 93.62 302 ALA A CA 1
ATOM 2255 C C . ALA A 1 302 ? 2.715 0.008 -1.200 1.00 93.62 302 ALA A C 1
ATOM 2257 O O . ALA A 1 302 ? 2.848 -0.556 -2.290 1.00 93.62 302 ALA A O 1
ATOM 2258 N N . PHE A 1 303 ? 3.070 1.270 -0.988 1.00 88.81 303 PHE A N 1
ATOM 2259 C CA . PHE A 1 303 ? 3.822 2.034 -1.971 1.00 88.81 303 PHE A CA 1
ATOM 2260 C C . PHE A 1 303 ? 5.324 1.784 -1.842 1.00 88.81 303 PHE A C 1
ATOM 2262 O O . PHE A 1 303 ? 5.840 1.411 -0.791 1.00 88.81 303 PHE A O 1
ATOM 2269 N N . PHE A 1 304 ? 6.021 1.956 -2.951 1.00 76.19 304 PHE A N 1
ATOM 2270 C CA . PHE A 1 304 ? 7.458 1.936 -3.059 1.00 76.19 304 PHE A CA 1
ATOM 2271 C C . PHE A 1 304 ? 7.929 3.384 -3.198 1.00 76.19 304 PHE A C 1
ATOM 2273 O O . PHE A 1 304 ? 7.814 3.984 -4.264 1.00 76.19 304 PHE A O 1
ATOM 2280 N N . GLY A 1 305 ? 8.430 3.946 -2.099 1.00 72.56 305 GLY A N 1
ATOM 2281 C CA . GLY A 1 305 ? 8.837 5.349 -2.034 1.00 72.56 305 GLY A CA 1
ATOM 2282 C C . GLY A 1 305 ? 7.668 6.327 -1.829 1.00 72.56 305 GLY A C 1
ATOM 2283 O O . GLY A 1 305 ? 6.584 5.920 -1.393 1.00 72.56 305 GLY A O 1
ATOM 2284 N N . PRO A 1 306 ? 7.897 7.625 -2.100 1.00 77.19 306 PRO A N 1
ATOM 2285 C CA . PRO A 1 306 ? 6.871 8.657 -1.995 1.00 77.19 306 PRO A CA 1
ATOM 2286 C C . PRO A 1 306 ? 5.718 8.437 -2.984 1.00 77.19 306 PRO A C 1
ATOM 2288 O O . PRO A 1 306 ? 5.918 7.976 -4.107 1.00 77.19 306 PRO A O 1
ATOM 2291 N N . VAL A 1 307 ? 4.505 8.814 -2.583 1.00 84.00 307 VAL A N 1
ATOM 2292 C CA . VAL A 1 307 ? 3.304 8.792 -3.427 1.00 84.00 307 VAL A CA 1
ATOM 2293 C C . VAL A 1 307 ? 2.485 10.056 -3.169 1.00 84.00 307 VAL A C 1
ATOM 2295 O O . VAL A 1 307 ? 2.413 10.531 -2.041 1.00 84.00 307 VAL A O 1
ATOM 2298 N N . GLY A 1 308 ? 1.865 10.623 -4.205 1.00 82.94 308 GLY A N 1
ATOM 2299 C CA . GLY A 1 308 ? 0.941 11.744 -4.018 1.00 82.94 308 GLY A CA 1
ATOM 2300 C C . GLY A 1 308 ? -0.393 11.294 -3.412 1.00 82.94 308 GLY A C 1
ATOM 2301 O O . GLY A 1 308 ? -0.947 10.282 -3.840 1.00 82.94 308 GLY A O 1
ATOM 2302 N N . ASP A 1 309 ? -0.967 12.074 -2.493 1.00 83.81 309 ASP A N 1
ATOM 2303 C CA . ASP A 1 309 ? -2.226 11.762 -1.787 1.00 83.81 309 ASP A CA 1
ATOM 2304 C C . ASP A 1 309 ? -3.360 11.318 -2.725 1.00 83.81 309 ASP A C 1
ATOM 2306 O O . ASP A 1 309 ? -4.032 10.308 -2.497 1.00 83.81 309 ASP A O 1
ATOM 2310 N N . ARG A 1 310 ? -3.550 12.039 -3.840 1.00 87.44 310 ARG A N 1
ATOM 2311 C CA . ARG A 1 310 ? -4.578 11.720 -4.847 1.00 87.44 310 ARG A CA 1
ATOM 2312 C C . ARG A 1 310 ? -4.328 10.366 -5.505 1.00 87.44 310 ARG A C 1
ATOM 2314 O O . ARG A 1 310 ? -5.281 9.626 -5.767 1.00 87.44 310 ARG A O 1
ATOM 2321 N N . GLN A 1 311 ? -3.063 10.040 -5.761 1.00 89.50 311 GLN A N 1
ATOM 2322 C CA . GLN A 1 311 ? -2.647 8.768 -6.335 1.00 89.50 311 GLN A CA 1
ATOM 2323 C C . GLN A 1 311 ? -2.850 7.619 -5.349 1.00 89.50 311 GLN A C 1
ATOM 2325 O O . GLN A 1 311 ? -3.443 6.609 -5.730 1.00 89.50 311 GLN A O 1
ATOM 2330 N N . ALA A 1 312 ? -2.446 7.797 -4.089 1.00 90.44 312 ALA A N 1
ATOM 2331 C CA . ALA A 1 312 ? -2.649 6.813 -3.030 1.00 90.44 312 ALA A CA 1
ATOM 2332 C C . ALA A 1 312 ? -4.141 6.503 -2.834 1.00 90.44 312 ALA A C 1
ATOM 2334 O O . ALA A 1 312 ? -4.578 5.354 -2.936 1.00 90.44 312 ALA A O 1
ATOM 2335 N N . THR A 1 313 ? -4.945 7.561 -2.725 1.00 89.88 313 THR A N 1
ATOM 2336 C CA . THR A 1 313 ? -6.404 7.509 -2.612 1.00 89.88 313 THR A CA 1
ATOM 2337 C C . THR A 1 313 ? -7.062 6.801 -3.802 1.00 89.88 313 THR A C 1
ATOM 2339 O O . THR A 1 313 ? -7.952 5.962 -3.633 1.00 89.88 313 THR A O 1
ATOM 2342 N N . ARG A 1 314 ? -6.642 7.113 -5.038 1.00 92.06 314 ARG A N 1
ATOM 2343 C CA . ARG A 1 314 ? -7.140 6.431 -6.243 1.00 92.06 314 ARG A CA 1
ATOM 2344 C C . ARG A 1 314 ? -6.772 4.953 -6.239 1.00 92.06 314 ARG A C 1
ATOM 2346 O O . ARG A 1 314 ? -7.626 4.122 -6.548 1.00 92.06 314 ARG A O 1
ATOM 2353 N N . ALA A 1 315 ? -5.527 4.636 -5.904 1.00 94.69 315 ALA A N 1
ATOM 2354 C CA . ALA A 1 315 ? -5.037 3.273 -5.919 1.00 94.69 315 ALA A CA 1
ATOM 2355 C C . ALA A 1 315 ? -5.777 2.398 -4.896 1.00 94.69 315 ALA A C 1
ATOM 2357 O O . ALA A 1 315 ? -6.219 1.299 -5.235 1.00 94.69 315 ALA A O 1
ATOM 2358 N N . ALA A 1 316 ? -5.994 2.916 -3.683 1.00 94.94 316 ALA A N 1
ATOM 2359 C CA . ALA A 1 316 ? -6.777 2.241 -2.657 1.00 94.94 316 ALA A CA 1
ATOM 2360 C C . ALA A 1 316 ? -8.229 2.016 -3.115 1.00 94.94 316 ALA A C 1
ATOM 2362 O O . ALA A 1 316 ? -8.729 0.894 -3.053 1.00 94.94 316 ALA A O 1
ATOM 2363 N N . ALA A 1 317 ? -8.891 3.042 -3.663 1.00 92.81 317 ALA A N 1
ATOM 2364 C CA . ALA A 1 317 ? -10.261 2.922 -4.165 1.00 92.81 317 ALA A CA 1
ATOM 2365 C C . ALA A 1 317 ? -10.393 1.904 -5.315 1.00 92.81 317 ALA A C 1
ATOM 2367 O O . ALA A 1 317 ? -11.317 1.091 -5.319 1.00 92.81 317 ALA A O 1
ATOM 2368 N N . ALA A 1 318 ? -9.461 1.908 -6.273 1.00 95.50 318 ALA A N 1
ATOM 2369 C CA . ALA A 1 318 ? -9.435 0.946 -7.374 1.00 95.50 318 ALA A CA 1
ATOM 2370 C C . ALA A 1 318 ? -9.219 -0.492 -6.876 1.00 95.50 318 ALA A C 1
ATOM 2372 O O . ALA A 1 318 ? -9.927 -1.409 -7.305 1.00 95.50 318 ALA A O 1
ATOM 2373 N N . PHE A 1 319 ? -8.283 -0.671 -5.940 1.00 97.00 319 PHE A N 1
ATOM 2374 C CA . PHE A 1 319 ? -7.966 -1.966 -5.348 1.00 97.00 319 PHE A CA 1
ATOM 2375 C C . PHE A 1 319 ? -9.168 -2.537 -4.592 1.00 97.00 319 PHE A C 1
ATOM 2377 O O . PHE A 1 319 ? -9.600 -3.662 -4.851 1.00 97.00 319 PHE A O 1
ATOM 2384 N N . TYR A 1 320 ? -9.764 -1.739 -3.704 1.00 94.19 320 TYR A N 1
ATOM 2385 C CA . TYR A 1 320 ? -10.924 -2.162 -2.930 1.00 94.19 320 TYR A CA 1
ATOM 2386 C C . TYR A 1 320 ? -12.168 -2.375 -3.780 1.00 94.19 320 TYR A C 1
ATOM 2388 O O . TYR A 1 320 ? -12.900 -3.321 -3.513 1.00 94.19 320 TYR A O 1
ATOM 2396 N N . GLY A 1 321 ? -12.386 -1.576 -4.827 1.00 91.00 321 GLY A N 1
ATOM 2397 C CA . GLY A 1 321 ? -13.479 -1.810 -5.770 1.00 91.00 321 GLY A CA 1
ATOM 2398 C C . GLY A 1 321 ? -13.362 -3.173 -6.463 1.00 91.00 321 GLY A C 1
ATOM 2399 O O . GLY A 1 321 ? -14.353 -3.888 -6.600 1.00 91.00 321 GLY A O 1
ATOM 2400 N N . ALA A 1 322 ? -12.146 -3.582 -6.840 1.00 92.81 322 ALA A N 1
ATOM 2401 C CA . ALA A 1 322 ? -11.905 -4.903 -7.416 1.00 92.81 322 ALA A CA 1
ATOM 2402 C C . ALA A 1 322 ? -12.079 -6.035 -6.388 1.00 92.81 322 ALA A C 1
ATOM 2404 O O . ALA A 1 322 ? -12.750 -7.024 -6.688 1.00 92.81 322 ALA A O 1
ATOM 2405 N N . LEU A 1 323 ? -11.546 -5.884 -5.169 1.00 92.06 323 LEU A N 1
ATOM 2406 C CA . LEU A 1 323 ? -11.773 -6.855 -4.089 1.00 92.06 323 LEU A CA 1
ATOM 2407 C C . LEU A 1 323 ? -13.263 -6.994 -3.754 1.00 92.06 323 LEU A C 1
ATOM 2409 O O . LEU A 1 323 ? -13.760 -8.103 -3.573 1.00 92.06 323 LEU A O 1
ATOM 2413 N N . ALA A 1 324 ? -13.995 -5.881 -3.710 1.00 87.38 324 ALA A N 1
ATOM 2414 C CA . ALA A 1 324 ? -15.425 -5.866 -3.438 1.00 87.38 324 ALA A CA 1
ATOM 2415 C C . ALA A 1 324 ? -16.240 -6.575 -4.529 1.00 87.38 324 ALA A C 1
ATOM 2417 O O . ALA A 1 324 ? -17.282 -7.156 -4.217 1.00 87.38 324 ALA A O 1
ATOM 2418 N N . ALA A 1 325 ? -15.738 -6.577 -5.767 1.00 86.50 325 ALA A N 1
ATOM 2419 C CA . ALA A 1 325 ? -16.260 -7.345 -6.894 1.00 86.50 325 ALA A CA 1
ATOM 2420 C C . ALA A 1 325 ? -15.807 -8.824 -6.903 1.00 86.50 325 ALA A C 1
ATOM 2422 O O . ALA A 1 325 ? -16.026 -9.529 -7.886 1.00 86.50 325 ALA A O 1
ATOM 2423 N N . GLY A 1 326 ? -15.164 -9.305 -5.832 1.00 87.00 326 GLY A N 1
ATOM 2424 C CA . GLY A 1 326 ? -14.754 -10.702 -5.670 1.00 87.00 326 GLY A CA 1
ATOM 2425 C C . GLY A 1 326 ? -13.445 -11.075 -6.367 1.00 87.00 326 GLY A C 1
ATOM 2426 O O . GLY A 1 326 ? -13.136 -12.261 -6.471 1.00 87.00 326 GLY A O 1
ATOM 2427 N N . LYS A 1 327 ? -12.668 -10.096 -6.850 1.00 92.12 327 LYS A N 1
ATOM 2428 C CA . LYS A 1 327 ? -11.358 -10.355 -7.463 1.00 92.12 327 LYS A CA 1
ATOM 2429 C C . LYS A 1 327 ? -10.307 -10.729 -6.421 1.00 92.12 327 LYS A C 1
ATOM 2431 O O . LYS A 1 327 ? -10.364 -10.272 -5.279 1.00 92.12 327 LYS A O 1
ATOM 2436 N N . LYS A 1 328 ? -9.311 -11.530 -6.817 1.00 94.69 328 LYS A N 1
ATOM 2437 C CA . LYS A 1 328 ? -8.133 -11.791 -5.973 1.00 94.69 328 LYS A CA 1
ATOM 2438 C C . LYS A 1 328 ? -7.277 -10.528 -5.837 1.00 94.69 328 LYS A C 1
ATOM 2440 O O . LYS A 1 328 ? -7.310 -9.658 -6.706 1.00 94.69 328 LYS A O 1
ATOM 2445 N N . ALA A 1 329 ? -6.449 -10.446 -4.791 1.00 96.25 329 ALA A N 1
ATOM 2446 C CA . ALA A 1 329 ? -5.551 -9.301 -4.589 1.00 96.25 329 ALA A CA 1
ATOM 2447 C C . ALA A 1 329 ? -4.612 -9.056 -5.782 1.00 96.25 329 ALA A C 1
ATOM 2449 O O . ALA A 1 329 ? -4.375 -7.906 -6.140 1.00 96.25 329 ALA A O 1
ATOM 2450 N N . ARG A 1 330 ? -4.130 -10.121 -6.435 1.00 95.31 330 ARG A N 1
ATOM 2451 C CA . ARG A 1 330 ? -3.288 -10.021 -7.632 1.00 95.31 330 ARG A CA 1
ATOM 2452 C C . ARG A 1 330 ? -4.016 -9.336 -8.796 1.00 95.31 330 ARG A C 1
ATOM 2454 O O . ARG A 1 330 ? -3.518 -8.365 -9.357 1.00 95.31 330 ARG A O 1
ATOM 2461 N N . GLU A 1 331 ? -5.233 -9.779 -9.109 1.00 95.81 331 GLU A N 1
ATOM 2462 C CA . GLU A 1 331 ? -6.075 -9.153 -10.140 1.00 95.81 331 GLU A CA 1
ATOM 2463 C C . GLU A 1 331 ? -6.442 -7.704 -9.785 1.00 95.81 331 GLU A C 1
ATOM 2465 O O . GLU A 1 331 ? -6.424 -6.822 -10.646 1.00 95.81 331 GLU A O 1
ATOM 2470 N N . ALA A 1 332 ? -6.762 -7.454 -8.511 1.00 96.88 332 ALA A N 1
ATOM 2471 C CA . ALA A 1 332 ? -7.058 -6.120 -8.008 1.00 96.88 332 ALA A CA 1
ATOM 2472 C C . ALA A 1 332 ? -5.859 -5.181 -8.199 1.00 96.88 332 ALA A C 1
ATOM 2474 O O . ALA A 1 332 ? -6.032 -4.080 -8.712 1.00 96.88 332 ALA A O 1
ATOM 2475 N N . LEU A 1 333 ? -4.642 -5.637 -7.885 1.00 97.69 333 LEU A N 1
ATOM 2476 C CA . LEU A 1 333 ? -3.410 -4.884 -8.103 1.00 97.69 333 LEU A CA 1
ATOM 2477 C C . LEU A 1 333 ? -3.170 -4.572 -9.582 1.00 97.69 333 LEU A C 1
ATOM 2479 O O . LEU A 1 333 ? -2.858 -3.428 -9.903 1.00 97.69 333 LEU A O 1
ATOM 2483 N N . ARG A 1 334 ? -3.341 -5.548 -10.484 1.00 96.56 334 ARG A N 1
ATOM 2484 C CA . ARG A 1 334 ? -3.199 -5.325 -11.934 1.00 96.56 334 ARG A CA 1
ATOM 2485 C C . ARG A 1 334 ? -4.117 -4.197 -12.409 1.00 96.56 334 ARG A C 1
ATOM 2487 O O . ARG A 1 334 ? -3.680 -3.279 -13.101 1.00 96.56 334 ARG A O 1
ATOM 2494 N N . ARG A 1 335 ? -5.386 -4.222 -11.981 1.00 96.00 335 ARG A N 1
ATOM 2495 C CA . ARG A 1 335 ? -6.353 -3.152 -12.275 1.00 96.00 335 ARG A CA 1
ATOM 2496 C C . ARG A 1 335 ? -5.906 -1.817 -11.682 1.00 96.00 335 ARG A C 1
ATOM 2498 O O . ARG A 1 335 ? -5.997 -0.796 -12.360 1.00 96.00 335 ARG A O 1
ATOM 2505 N N . THR A 1 336 ? -5.428 -1.823 -10.441 1.00 97.38 336 THR A N 1
ATOM 2506 C CA . THR A 1 336 ? -4.923 -0.623 -9.776 1.00 97.38 336 THR A CA 1
ATOM 2507 C C . THR A 1 336 ? -3.753 -0.012 -10.537 1.00 97.38 336 THR A C 1
ATOM 2509 O O . THR A 1 336 ? -3.774 1.189 -10.774 1.00 97.38 336 THR A O 1
ATOM 2512 N N . ARG A 1 337 ? -2.778 -0.812 -10.987 1.00 96.44 337 ARG A N 1
ATOM 2513 C CA . ARG A 1 337 ? -1.633 -0.336 -11.779 1.00 96.44 337 ARG A CA 1
ATOM 2514 C C . ARG A 1 337 ? -2.070 0.342 -13.076 1.00 96.44 337 ARG A C 1
ATOM 2516 O O . ARG A 1 337 ? -1.593 1.432 -13.364 1.00 96.44 337 ARG A O 1
ATOM 2523 N N . ARG A 1 338 ? -3.032 -0.246 -13.795 1.00 95.06 338 ARG A N 1
ATOM 2524 C CA . ARG A 1 338 ? -3.605 0.355 -15.009 1.00 95.06 338 ARG A CA 1
ATOM 2525 C C . ARG A 1 338 ? -4.301 1.685 -14.724 1.00 95.06 338 ARG A C 1
ATOM 2527 O O . ARG A 1 338 ? -4.018 2.677 -15.377 1.00 95.06 338 ARG A O 1
ATOM 2534 N N . ILE A 1 339 ? -5.184 1.724 -13.726 1.00 94.25 339 ILE A N 1
ATOM 2535 C CA . ILE A 1 339 ? -5.886 2.965 -13.362 1.00 94.25 339 ILE A CA 1
ATOM 2536 C C . ILE A 1 339 ? -4.888 4.020 -12.880 1.00 94.25 339 ILE A C 1
ATOM 2538 O O . ILE A 1 339 ? -5.085 5.201 -13.127 1.00 94.25 339 ILE A O 1
ATOM 2542 N N . SER A 1 340 ? -3.797 3.615 -12.230 1.00 93.19 340 SER A N 1
ATOM 2543 C CA . SER A 1 340 ? -2.744 4.493 -11.727 1.00 93.19 340 SER A CA 1
ATOM 2544 C C . SER A 1 340 ? -1.999 5.299 -12.804 1.00 93.19 340 SER A C 1
ATOM 2546 O O . SER A 1 340 ? -1.274 6.220 -12.423 1.00 93.19 340 SER A O 1
ATOM 2548 N N . THR A 1 341 ? -2.194 5.027 -14.098 1.00 90.25 341 THR A N 1
ATOM 2549 C CA . THR A 1 341 ? -1.637 5.825 -15.210 1.00 90.25 341 THR A CA 1
ATOM 2550 C C . THR A 1 341 ? -2.669 6.697 -15.914 1.00 90.25 341 THR A C 1
ATOM 2552 O O . THR A 1 341 ? -2.311 7.505 -16.765 1.00 90.25 341 THR A O 1
ATOM 2555 N N . GLU A 1 342 ? -3.948 6.580 -15.561 1.00 92.44 342 GLU A N 1
ATOM 2556 C CA . GLU A 1 342 ? -4.988 7.404 -16.170 1.00 92.44 342 GLU A CA 1
ATOM 2557 C C . GLU A 1 342 ? -4.877 8.857 -15.661 1.00 92.44 342 GLU A C 1
ATOM 2559 O O . GLU A 1 342 ? -4.400 9.092 -14.541 1.00 92.44 342 GLU A O 1
ATOM 2564 N N . PRO A 1 343 ? -5.325 9.856 -16.431 1.00 92.06 343 PRO A N 1
ATOM 2565 C CA . PRO A 1 343 ? -5.461 11.216 -15.928 1.00 92.06 343 PRO A CA 1
ATOM 2566 C C . PRO A 1 343 ? -6.469 11.305 -14.769 1.00 92.06 343 PRO A C 1
ATOM 2568 O O . PRO A 1 343 ? -7.562 10.737 -14.816 1.00 92.06 343 PRO A O 1
ATOM 2571 N N . HIS A 1 344 ? -6.122 12.044 -13.718 1.00 90.62 344 HIS A N 1
ATOM 2572 C CA . HIS A 1 344 ? -7.030 12.366 -12.619 1.00 90.62 344 HIS A CA 1
ATOM 2573 C C . HIS A 1 344 ? -8.072 13.378 -13.075 1.00 90.62 344 HIS A C 1
ATOM 2575 O O . HIS A 1 344 ? -7.741 14.376 -13.716 1.00 90.62 344 HIS A O 1
ATOM 2581 N N . GLN A 1 345 ? -9.322 13.139 -12.679 1.00 87.81 345 GLN A N 1
ATOM 2582 C CA . GLN A 1 345 ? -10.443 14.029 -12.946 1.00 87.81 345 GLN A CA 1
ATOM 2583 C C . GLN A 1 345 ? -11.028 14.610 -11.660 1.00 87.81 345 GLN A C 1
ATOM 2585 O O . GLN A 1 345 ? -11.153 13.920 -10.644 1.00 87.81 345 GLN A O 1
ATOM 2590 N N . GLU A 1 346 ? -11.469 15.859 -11.739 1.00 80.38 346 GLU A N 1
ATOM 2591 C CA . GLU A 1 346 ? -12.220 16.543 -10.692 1.00 80.38 346 GLU A CA 1
ATOM 2592 C C . GLU A 1 346 ? -13.327 17.376 -11.345 1.00 80.38 346 GLU A C 1
ATOM 2594 O O . GLU A 1 346 ? -13.071 18.146 -12.266 1.00 80.38 346 GLU A O 1
ATOM 2599 N N . GLN A 1 347 ? -14.578 17.175 -10.918 1.00 80.19 347 GLN A N 1
ATOM 2600 C CA . GLN A 1 347 ? -15.754 17.881 -11.459 1.00 80.19 347 GLN A CA 1
ATOM 2601 C C . GLN A 1 347 ? -15.870 17.838 -13.001 1.00 80.19 347 GLN A C 1
ATOM 2603 O O . GLN A 1 347 ? -16.313 18.795 -13.630 1.00 80.19 347 GLN A O 1
ATOM 2608 N N . GLY A 1 348 ? -15.472 16.719 -13.617 1.00 81.38 348 GLY A N 1
ATOM 2609 C CA . GLY A 1 348 ? -15.523 16.525 -15.071 1.00 81.38 348 GLY A CA 1
ATOM 2610 C C . GLY A 1 348 ? -14.349 17.126 -15.849 1.00 81.38 348 GLY A C 1
ATOM 2611 O O . GLY A 1 348 ? -14.346 17.033 -17.070 1.00 81.38 348 GLY A O 1
ATOM 2612 N N . ARG A 1 349 ? -13.348 17.704 -15.173 1.00 85.00 349 ARG A N 1
ATOM 2613 C CA . ARG A 1 349 ? -12.124 18.229 -15.794 1.00 85.00 349 ARG A CA 1
ATOM 2614 C C . ARG A 1 349 ? -10.927 17.353 -15.470 1.00 85.00 349 ARG A C 1
ATOM 2616 O O . ARG A 1 349 ? -10.772 16.926 -14.326 1.00 85.00 349 ARG A O 1
ATOM 2623 N N . PHE A 1 350 ? -10.073 17.116 -16.458 1.00 91.38 350 PHE A N 1
ATOM 2624 C CA . PHE A 1 350 ? -8.783 16.471 -16.245 1.00 91.38 350 PHE A CA 1
ATOM 2625 C C . PHE A 1 350 ? -7.779 17.451 -15.637 1.00 91.38 350 PHE A C 1
ATOM 2627 O O . PHE A 1 350 ? -7.767 18.628 -15.987 1.00 91.38 350 PHE A O 1
ATOM 2634 N N . LEU A 1 351 ? -6.953 16.967 -14.709 1.00 91.06 351 LEU A N 1
ATOM 2635 C CA . LEU A 1 351 ? -6.026 17.812 -13.955 1.00 91.06 351 LEU A CA 1
ATOM 2636 C C . LEU A 1 351 ? -4.562 17.441 -14.176 1.00 91.06 351 LEU A C 1
ATOM 2638 O O . LEU A 1 351 ? -3.739 18.306 -14.462 1.00 91.06 351 LEU A O 1
ATOM 2642 N N . HIS A 1 352 ? -4.224 16.172 -13.965 1.00 92.69 352 HIS A N 1
ATOM 2643 C CA . HIS A 1 352 ? -2.849 15.689 -14.023 1.00 92.69 352 HIS A CA 1
ATOM 2644 C C . HIS A 1 352 ? -2.792 14.169 -14.151 1.00 92.69 352 HIS A C 1
ATOM 2646 O O . HIS A 1 352 ? -3.771 13.473 -13.887 1.00 92.69 352 HIS A O 1
ATOM 2652 N N . VAL A 1 353 ? -1.619 13.639 -14.473 1.00 93.62 353 VAL A N 1
ATOM 2653 C CA . VAL A 1 353 ? -1.321 12.205 -14.532 1.00 93.62 353 VAL A CA 1
ATOM 2654 C C . VAL A 1 353 ? -0.051 11.888 -13.741 1.00 93.62 353 VAL A C 1
ATOM 2656 O O . VAL A 1 353 ? 0.785 12.760 -13.521 1.00 93.62 353 VAL A O 1
ATOM 2659 N N . TYR A 1 354 ? 0.093 10.633 -13.316 1.00 92.94 354 TYR A N 1
ATOM 2660 C CA . TYR A 1 354 ? 1.308 10.098 -12.700 1.00 92.94 354 TYR A CA 1
ATOM 2661 C C . TYR A 1 354 ? 1.905 9.049 -13.649 1.00 92.94 354 TYR A C 1
ATOM 2663 O O . TYR A 1 354 ? 1.465 7.897 -13.611 1.00 92.94 354 TYR A O 1
ATOM 2671 N N . PRO A 1 355 ? 2.870 9.408 -14.519 1.00 91.44 355 PRO A N 1
ATOM 2672 C CA . PRO A 1 355 ? 3.355 8.510 -15.574 1.00 91.44 355 PRO A CA 1
ATOM 2673 C C . PRO A 1 355 ? 3.897 7.175 -15.052 1.00 91.44 355 PRO A C 1
ATOM 2675 O O . PRO A 1 355 ? 3.701 6.139 -15.677 1.00 91.44 355 PRO A O 1
ATOM 2678 N N . LEU A 1 356 ? 4.539 7.193 -13.879 1.00 91.94 356 LEU A N 1
ATOM 2679 C CA . LEU A 1 356 ? 5.118 6.011 -13.233 1.00 91.94 356 LEU A CA 1
ATOM 2680 C C . LEU A 1 356 ? 4.257 5.471 -12.084 1.00 91.94 356 LEU A C 1
ATOM 2682 O O . LEU A 1 356 ? 4.700 4.623 -11.312 1.00 91.94 356 LEU A O 1
ATOM 2686 N N . GLY A 1 357 ? 3.001 5.915 -11.976 1.00 91.56 357 GLY A N 1
ATOM 2687 C CA . GLY A 1 357 ? 2.100 5.518 -10.894 1.00 91.56 357 GLY A CA 1
ATOM 2688 C C . GLY A 1 357 ? 1.834 4.008 -10.815 1.00 91.56 357 GLY A C 1
ATOM 2689 O O . GLY A 1 357 ? 1.445 3.504 -9.762 1.00 91.56 357 GLY A O 1
ATOM 2690 N N . TRP A 1 358 ? 2.042 3.278 -11.912 1.00 93.62 358 TRP A N 1
ATOM 2691 C CA . TRP A 1 358 ? 1.922 1.820 -11.989 1.00 93.62 358 TRP A CA 1
ATOM 2692 C C . TRP A 1 358 ? 3.082 1.079 -11.299 1.00 93.62 358 TRP A C 1
ATOM 2694 O O . TRP A 1 358 ? 2.872 0.002 -10.736 1.00 93.62 358 TRP A O 1
ATOM 2704 N N . ALA A 1 359 ? 4.286 1.659 -11.304 1.00 92.75 359 ALA A N 1
ATOM 2705 C CA . ALA A 1 359 ? 5.500 1.055 -10.751 1.00 92.75 359 ALA A CA 1
ATOM 2706 C C . ALA A 1 359 ? 5.637 1.280 -9.235 1.00 92.75 359 ALA A C 1
ATOM 2708 O O . ALA A 1 359 ? 6.422 0.612 -8.570 1.00 92.75 359 ALA A O 1
ATOM 2709 N N . GLN A 1 360 ? 4.847 2.195 -8.668 1.00 89.19 360 GLN A N 1
ATOM 2710 C CA . GLN A 1 360 ? 4.924 2.577 -7.257 1.00 89.19 360 GLN A CA 1
ATOM 2711 C C . GLN A 1 360 ? 4.291 1.570 -6.295 1.00 89.19 360 GLN A C 1
ATOM 2713 O O . GLN A 1 360 ? 4.419 1.748 -5.095 1.00 89.19 360 GLN A O 1
ATOM 2718 N N . LEU A 1 361 ? 3.568 0.548 -6.755 1.00 91.88 361 LEU A N 1
ATOM 2719 C CA . LEU A 1 361 ? 2.879 -0.392 -5.863 1.00 91.88 361 LEU A CA 1
ATOM 2720 C C . LEU A 1 361 ? 3.686 -1.674 -5.674 1.00 91.88 361 LEU A C 1
ATOM 2722 O O . LEU A 1 361 ? 3.878 -2.429 -6.628 1.00 91.88 361 LEU A O 1
ATOM 2726 N N . ALA A 1 362 ? 4.054 -1.959 -4.425 1.00 92.56 362 ALA A N 1
ATOM 2727 C CA . ALA A 1 362 ? 4.731 -3.178 -4.013 1.00 92.56 362 ALA A CA 1
ATOM 2728 C C . ALA A 1 362 ? 3.760 -4.1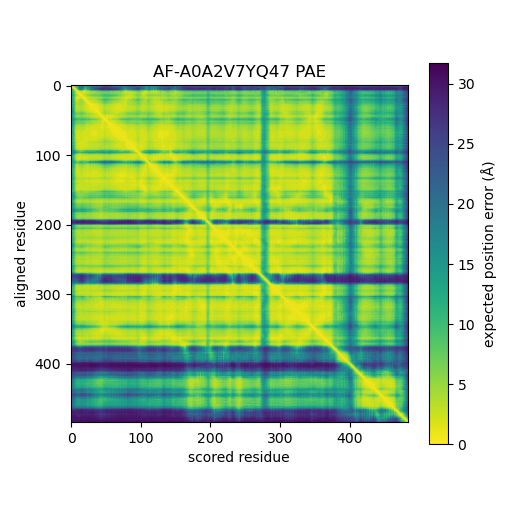31 -3.307 1.00 92.56 362 ALA A C 1
ATOM 2730 O O . ALA A 1 362 ? 3.153 -3.800 -2.286 1.00 92.56 362 ALA A O 1
ATOM 2731 N N . PHE A 1 363 ? 3.653 -5.349 -3.835 1.00 96.31 363 PHE A N 1
ATOM 2732 C CA . PHE A 1 363 ? 2.808 -6.400 -3.281 1.00 96.31 363 PHE A CA 1
ATOM 2733 C C . PHE A 1 363 ? 3.645 -7.542 -2.724 1.00 96.31 363 PHE A C 1
ATOM 2735 O O . PHE A 1 363 ? 4.478 -8.118 -3.429 1.00 96.31 363 PHE A O 1
ATOM 2742 N N . TYR A 1 364 ? 3.402 -7.870 -1.460 1.00 97.25 364 TYR A N 1
ATOM 2743 C CA . TYR A 1 364 ? 3.952 -9.040 -0.799 1.00 97.25 364 TYR A CA 1
ATOM 2744 C C . TYR A 1 364 ? 2.872 -10.100 -0.659 1.00 97.25 364 TYR A C 1
ATOM 2746 O O . TYR A 1 364 ? 1.751 -9.799 -0.249 1.00 97.25 364 TYR A O 1
ATOM 2754 N N . HIS A 1 365 ? 3.223 -11.340 -0.979 1.00 97.00 365 HIS A N 1
ATOM 2755 C CA . HIS A 1 365 ? 2.323 -12.480 -0.928 1.00 97.00 365 HIS A CA 1
ATOM 2756 C C . HIS A 1 365 ? 3.096 -13.762 -0.625 1.00 97.00 365 HIS A C 1
ATOM 2758 O O . HIS A 1 365 ? 4.163 -14.007 -1.191 1.00 97.00 365 HIS A O 1
ATOM 2764 N N . ARG A 1 366 ? 2.529 -14.594 0.250 1.00 96.25 366 ARG A N 1
ATOM 2765 C CA . ARG A 1 366 ? 3.038 -15.928 0.574 1.00 96.25 366 ARG A CA 1
ATOM 2766 C C . ARG A 1 366 ? 1.986 -16.984 0.259 1.00 96.25 366 ARG A C 1
ATOM 2768 O O . ARG A 1 366 ? 0.847 -16.856 0.704 1.00 96.25 366 ARG A O 1
ATOM 2775 N N . GLY A 1 367 ? 2.406 -18.065 -0.392 1.00 92.69 367 GLY A N 1
ATOM 2776 C CA . GLY A 1 367 ? 1.553 -19.208 -0.725 1.00 92.69 367 GLY A CA 1
ATOM 2777 C C . GLY A 1 367 ? 1.011 -19.167 -2.150 1.00 92.69 367 GLY A C 1
ATOM 2778 O O . GLY A 1 367 ? 1.537 -18.458 -3.004 1.00 92.69 367 GLY A O 1
ATOM 2779 N N . GLU A 1 368 ? -0.013 -19.980 -2.395 1.00 90.69 368 GLU A N 1
ATOM 2780 C CA . GLU A 1 368 ? -0.746 -19.984 -3.659 1.00 90.69 368 GLU A CA 1
ATOM 2781 C C . GLU A 1 368 ? -1.609 -18.725 -3.800 1.00 90.69 368 GLU A C 1
ATOM 2783 O O . GLU A 1 368 ? -2.046 -18.139 -2.805 1.00 90.69 368 GLU A O 1
ATOM 2788 N N . ASP A 1 369 ? -1.918 -18.361 -5.047 1.00 89.69 369 ASP A N 1
ATOM 2789 C CA . ASP A 1 369 ? -2.814 -17.253 -5.386 1.00 89.69 369 ASP A CA 1
ATOM 2790 C C . ASP A 1 369 ? -4.275 -17.579 -5.009 1.00 89.69 369 ASP A C 1
ATOM 2792 O O . ASP A 1 369 ? -5.127 -17.889 -5.848 1.00 89.69 369 ASP A O 1
ATOM 2796 N N . ALA A 1 370 ? -4.562 -17.538 -3.709 1.00 89.88 370 ALA A N 1
ATOM 2797 C CA . ALA A 1 370 ? -5.878 -17.749 -3.123 1.00 89.88 370 ALA A CA 1
ATOM 2798 C C . ALA A 1 370 ? -6.627 -16.411 -2.922 1.00 89.88 370 ALA A C 1
ATOM 2800 O O . ALA A 1 370 ? -6.003 -15.370 -2.690 1.00 89.88 370 ALA A O 1
ATOM 2801 N N . PRO A 1 371 ? -7.975 -16.398 -2.953 1.00 92.56 371 PRO A N 1
ATOM 2802 C CA . PRO A 1 371 ? -8.741 -15.179 -2.694 1.00 92.56 371 PRO A CA 1
ATOM 2803 C C . PRO A 1 371 ? -8.528 -14.629 -1.273 1.00 92.56 371 PRO A C 1
ATOM 2805 O O . PRO A 1 371 ? -8.563 -15.369 -0.285 1.00 92.56 371 PRO A O 1
ATOM 2808 N N . THR A 1 372 ? -8.380 -13.307 -1.151 1.00 93.38 372 THR A N 1
ATOM 2809 C CA . THR A 1 372 ? -8.181 -12.594 0.130 1.00 93.38 372 THR A CA 1
ATOM 2810 C C . THR A 1 372 ? -9.423 -12.569 1.013 1.00 93.38 372 THR A C 1
ATOM 2812 O O . THR A 1 372 ? -9.316 -12.430 2.230 1.00 93.38 372 THR A O 1
ATOM 2815 N N . THR A 1 373 ? -10.609 -12.741 0.437 1.00 91.00 373 THR A N 1
ATOM 2816 C CA . THR A 1 373 ? -11.891 -12.786 1.154 1.00 91.00 373 THR A CA 1
ATOM 2817 C C . THR A 1 373 ? -12.866 -13.668 0.378 1.00 91.00 373 THR A C 1
ATOM 2819 O O . THR A 1 373 ? -12.617 -13.981 -0.789 1.00 91.00 373 THR A O 1
ATOM 2822 N N . LEU A 1 374 ? -13.945 -14.116 1.020 1.00 85.94 374 LEU A N 1
ATOM 2823 C CA . LEU A 1 374 ? -15.053 -14.738 0.303 1.00 85.94 374 LEU A CA 1
ATOM 2824 C C . LEU A 1 374 ? -15.719 -13.677 -0.585 1.00 85.94 374 LEU A C 1
ATOM 2826 O O . LEU A 1 374 ? -15.913 -12.546 -0.124 1.00 85.94 374 LEU A O 1
ATOM 2830 N N . PRO A 1 375 ? -16.107 -14.022 -1.825 1.00 73.25 375 PRO A N 1
ATOM 2831 C CA . PRO A 1 375 ? -16.932 -13.134 -2.624 1.00 73.25 375 PRO A CA 1
ATOM 2832 C C . PRO A 1 375 ? -18.226 -12.860 -1.861 1.00 73.25 375 PRO A C 1
ATOM 2834 O O . PRO A 1 375 ? -18.811 -13.762 -1.254 1.00 73.25 375 PRO A O 1
ATOM 2837 N N . SER A 1 376 ? -18.675 -11.611 -1.879 1.00 63.91 376 SER A N 1
ATOM 2838 C CA . SER A 1 376 ? -19.959 -11.270 -1.281 1.00 63.91 376 SER A CA 1
ATOM 2839 C C . SER A 1 376 ? -21.071 -11.989 -2.037 1.00 63.91 376 SER A C 1
ATOM 2841 O O . SER A 1 376 ? -21.189 -11.851 -3.252 1.00 63.91 376 SER A O 1
ATOM 2843 N N . ARG A 1 377 ? -21.855 -12.795 -1.318 1.00 57.22 377 ARG A N 1
ATOM 2844 C CA . ARG A 1 377 ? -23.043 -13.464 -1.852 1.00 57.22 377 ARG A CA 1
ATOM 2845 C C . ARG A 1 377 ? -24.247 -12.563 -1.615 1.00 57.22 377 ARG A C 1
ATOM 2847 O O . ARG A 1 377 ? -24.395 -12.048 -0.511 1.00 57.22 377 ARG A O 1
ATOM 2854 N N . GLU A 1 378 ? -25.106 -12.402 -2.619 1.00 50.34 378 GLU A N 1
ATOM 2855 C CA . GLU A 1 378 ? -26.406 -11.752 -2.422 1.00 50.34 378 GLU A CA 1
ATOM 2856 C C . GLU A 1 378 ? -27.151 -12.42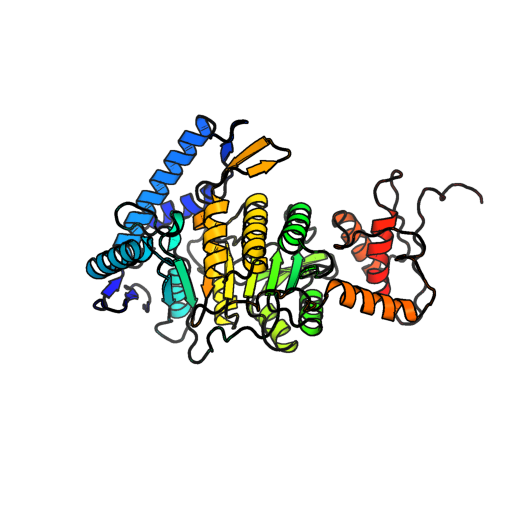2 -1.255 1.00 50.34 378 GLU A C 1
ATOM 2858 O O . GLU A 1 378 ? -27.274 -13.647 -1.205 1.00 50.34 378 GLU A O 1
ATOM 2863 N N . GLY A 1 379 ? -27.604 -11.620 -0.288 1.00 47.00 379 GLY A N 1
ATOM 2864 C CA . GLY A 1 379 ? -28.413 -12.084 0.843 1.00 47.00 379 GLY A CA 1
ATOM 2865 C C . GLY A 1 379 ? -27.659 -12.737 2.009 1.00 47.00 379 GLY A C 1
ATOM 2866 O O . GLY A 1 379 ? -28.308 -13.116 2.983 1.00 47.00 379 GLY A O 1
ATOM 2867 N N . VAL A 1 380 ? -26.324 -12.860 1.966 1.00 45.50 380 VAL A N 1
ATOM 2868 C CA . VAL A 1 380 ? -25.526 -13.228 3.150 1.00 45.50 380 VAL A CA 1
ATOM 2869 C C . VAL A 1 380 ? -24.961 -11.943 3.748 1.00 45.50 380 VAL A C 1
ATOM 2871 O O . VAL A 1 380 ? -24.045 -11.385 3.142 1.00 45.50 380 VAL A O 1
ATOM 2874 N N . PRO A 1 381 ? -25.470 -11.468 4.901 1.00 47.75 381 PRO A N 1
ATOM 2875 C CA . PRO A 1 381 ? -24.998 -10.219 5.474 1.00 47.75 381 PRO A CA 1
ATOM 2876 C C . PRO A 1 381 ? -23.499 -10.330 5.748 1.00 47.75 381 PRO A C 1
ATOM 2878 O O . PRO A 1 381 ? -23.041 -11.252 6.436 1.00 47.75 381 PRO A O 1
ATOM 2881 N N . ALA A 1 382 ? -22.724 -9.395 5.196 1.00 54.16 382 ALA A N 1
ATOM 2882 C CA . ALA A 1 382 ? -21.397 -9.142 5.733 1.00 54.16 382 ALA A CA 1
ATOM 2883 C C . ALA A 1 382 ? -21.581 -8.788 7.216 1.00 54.16 382 ALA A C 1
ATOM 2885 O O . ALA A 1 382 ? -22.613 -8.231 7.591 1.00 54.16 382 ALA A O 1
ATOM 2886 N N . VAL A 1 383 ? -20.620 -9.117 8.083 1.00 54.25 383 VAL A N 1
ATOM 2887 C CA . VAL A 1 383 ? -20.648 -8.590 9.455 1.00 54.25 383 VAL A CA 1
ATOM 2888 C C . VAL A 1 383 ? -20.747 -7.069 9.330 1.00 54.25 383 VAL A C 1
ATOM 2890 O O . VAL A 1 383 ? -19.798 -6.434 8.868 1.00 54.25 383 VAL A O 1
ATOM 2893 N N . ASP A 1 384 ? -21.914 -6.498 9.643 1.00 60.59 384 ASP A N 1
ATOM 2894 C CA . ASP A 1 384 ? -22.142 -5.065 9.502 1.00 60.59 384 ASP A CA 1
ATOM 2895 C C . ASP A 1 384 ? -21.391 -4.375 10.636 1.00 60.59 384 ASP A C 1
ATOM 2897 O O . ASP A 1 384 ? -21.903 -4.176 11.738 1.00 60.59 384 ASP A O 1
ATOM 2901 N N . LEU A 1 385 ? -20.130 -4.040 10.358 1.00 61.59 385 LEU A N 1
ATOM 2902 C CA . LEU A 1 385 ? -19.242 -3.348 11.283 1.00 61.59 385 LEU A CA 1
ATOM 2903 C C . LEU A 1 385 ? -19.849 -2.009 11.732 1.00 61.59 385 LEU A C 1
ATOM 2905 O O . LEU A 1 385 ? -19.634 -1.564 12.860 1.00 61.59 385 LEU A O 1
ATOM 2909 N N . GLY A 1 386 ? -20.639 -1.373 10.860 1.00 56.41 386 GLY A N 1
ATOM 2910 C CA . GLY A 1 386 ? -21.361 -0.141 11.148 1.00 56.41 386 GLY A CA 1
ATOM 2911 C C . GLY A 1 386 ? -22.528 -0.363 12.108 1.00 56.41 386 GLY A C 1
ATOM 2912 O O . GLY A 1 386 ? -22.659 0.384 13.078 1.00 56.41 386 GLY A O 1
ATOM 2913 N N . GLU A 1 387 ? -23.351 -1.390 11.882 1.00 57.50 387 GLU A N 1
ATOM 2914 C CA . GLU A 1 387 ? -24.426 -1.784 12.799 1.00 57.50 387 GLU A CA 1
ATOM 2915 C C . GLU A 1 387 ? -23.877 -2.298 14.128 1.00 57.50 387 GLU A C 1
ATOM 2917 O O . GLU A 1 387 ? -24.462 -2.034 15.167 1.00 57.50 387 GLU A O 1
ATOM 2922 N N . GLU A 1 388 ? -22.766 -3.012 14.151 1.00 52.94 388 GLU A N 1
ATOM 2923 C CA . GLU A 1 388 ? -22.118 -3.420 15.386 1.00 52.94 388 GLU A CA 1
ATOM 2924 C C . GLU A 1 388 ? -21.574 -2.214 16.159 1.00 52.94 388 GLU A C 1
ATOM 2926 O O . GLU A 1 388 ? -21.856 -2.077 17.356 1.00 52.94 388 GLU A O 1
ATOM 2931 N N . LYS A 1 389 ? -20.835 -1.302 15.503 1.00 55.19 389 LYS A N 1
ATOM 2932 C CA . LYS A 1 389 ? -20.399 -0.035 16.117 1.00 55.19 389 LYS A CA 1
ATOM 2933 C C . LYS A 1 389 ? -21.628 0.689 16.676 1.00 55.19 389 LYS A C 1
ATOM 2935 O O . LYS A 1 389 ? -21.639 1.024 17.861 1.00 55.19 389 LYS A O 1
ATOM 2940 N N . ARG A 1 390 ? -22.712 0.772 15.892 1.00 53.88 390 ARG A N 1
ATOM 2941 C CA . ARG A 1 390 ? -24.032 1.270 16.312 1.00 53.88 390 ARG A CA 1
ATOM 2942 C C . ARG A 1 390 ? -24.601 0.512 17.511 1.00 53.88 390 ARG A C 1
ATOM 2944 O O . ARG A 1 390 ? -24.966 1.167 18.467 1.00 53.88 390 ARG A O 1
ATOM 2951 N N . ARG A 1 391 ? -24.642 -0.822 17.532 1.00 53.50 391 ARG A N 1
ATOM 2952 C CA . ARG A 1 391 ? -25.174 -1.650 18.632 1.00 53.50 391 ARG A CA 1
ATOM 2953 C C . ARG A 1 391 ? -24.376 -1.455 19.915 1.00 53.50 391 ARG A C 1
ATOM 2955 O O . ARG A 1 391 ? -24.953 -1.518 20.992 1.00 53.50 391 ARG A O 1
ATOM 2962 N N . THR A 1 392 ? -23.075 -1.197 19.828 1.00 45.59 392 THR A N 1
ATOM 2963 C CA . THR A 1 392 ? -22.252 -0.853 20.997 1.00 45.59 392 THR A CA 1
ATOM 2964 C C . THR A 1 392 ? -22.530 0.556 21.492 1.00 45.59 392 THR A C 1
ATOM 2966 O O . THR A 1 392 ? -22.717 0.727 22.694 1.00 45.59 392 THR A O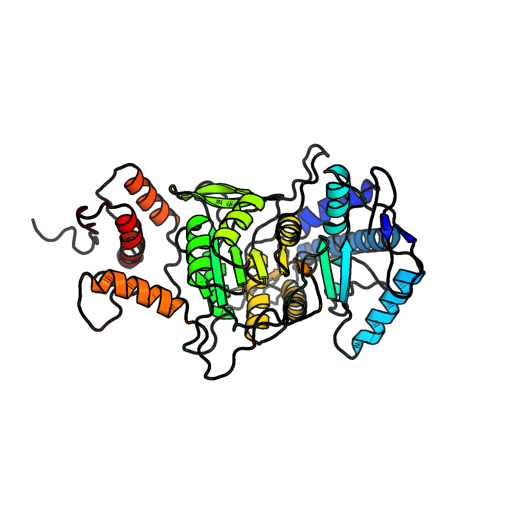 1
ATOM 2969 N N . PHE A 1 393 ? -22.659 1.540 20.597 1.00 46.28 393 PHE A N 1
ATOM 2970 C CA . PHE A 1 393 ? -23.138 2.874 20.976 1.00 46.28 393 PHE A CA 1
ATOM 2971 C C . PHE A 1 393 ? -24.560 2.824 21.551 1.00 46.28 393 PHE A C 1
ATOM 2973 O O . PHE A 1 393 ? -24.812 3.432 22.578 1.00 46.28 393 PHE A O 1
ATOM 2980 N N . GLU A 1 394 ? -25.457 2.020 20.984 1.00 44.88 394 GLU A N 1
ATOM 2981 C CA . GLU A 1 394 ? -26.813 1.786 21.481 1.00 44.88 394 GLU A CA 1
ATOM 2982 C C . GLU A 1 394 ? -26.832 1.018 22.808 1.00 44.88 394 GLU A C 1
ATOM 2984 O O . GLU A 1 394 ? -27.738 1.231 23.602 1.00 44.88 394 GLU A O 1
ATOM 2989 N N . ARG A 1 395 ? -25.883 0.110 23.081 1.00 42.53 395 ARG A N 1
ATOM 2990 C CA . ARG A 1 395 ? -25.732 -0.555 24.393 1.00 42.53 395 ARG A CA 1
ATOM 2991 C C . ARG A 1 395 ? -25.251 0.432 25.456 1.00 42.53 395 ARG A C 1
ATOM 2993 O O . ARG A 1 395 ? -25.742 0.375 26.579 1.00 42.53 395 ARG A O 1
ATOM 3000 N N . LEU A 1 396 ? -24.348 1.344 25.090 1.00 36.69 396 LEU A N 1
ATOM 3001 C CA . LEU A 1 396 ? -23.905 2.451 25.942 1.00 36.69 396 LEU A CA 1
ATOM 3002 C C . LEU A 1 396 ? -25.041 3.468 26.171 1.00 36.69 396 LEU A C 1
ATOM 3004 O O . LEU A 1 396 ? -25.268 3.873 27.305 1.00 36.69 396 LEU A O 1
ATOM 3008 N N . ASP A 1 397 ? -25.825 3.787 25.138 1.00 38.31 397 ASP A N 1
ATOM 3009 C CA . ASP A 1 397 ? -27.015 4.648 25.221 1.00 38.31 397 ASP A CA 1
ATOM 3010 C C . ASP A 1 397 ? -28.191 3.963 25.932 1.00 38.31 397 ASP A C 1
ATOM 3012 O O . ASP A 1 397 ? -28.991 4.629 26.574 1.00 38.31 397 ASP A O 1
ATOM 3016 N N . LYS A 1 398 ? -28.334 2.631 25.885 1.00 38.81 398 LYS A N 1
ATOM 3017 C CA . LYS A 1 398 ? -29.379 1.892 26.625 1.00 38.81 398 LYS A CA 1
ATOM 3018 C C . LYS A 1 398 ? -29.163 1.900 28.141 1.00 38.81 398 LYS A C 1
ATOM 3020 O O . LYS A 1 398 ? -30.109 1.595 28.863 1.00 38.81 398 LYS A O 1
ATOM 3025 N N . ALA A 1 399 ? -28.000 2.338 28.628 1.00 39.19 399 ALA A N 1
ATOM 3026 C CA . ALA A 1 399 ? -27.831 2.774 30.015 1.00 39.19 399 ALA A CA 1
ATOM 3027 C C . ALA A 1 399 ? -28.538 4.125 30.321 1.00 39.19 399 ALA A C 1
ATOM 3029 O O . ALA A 1 399 ? -28.568 4.556 31.470 1.00 39.19 399 ALA A O 1
ATOM 3030 N N . GLY A 1 400 ? -29.162 4.767 29.324 1.00 40.47 400 GLY A N 1
ATOM 3031 C CA . GLY A 1 400 ? -29.980 5.982 29.419 1.00 40.47 400 GLY A CA 1
ATOM 3032 C C . GLY A 1 400 ? -31.016 6.068 28.282 1.00 40.47 400 GLY A C 1
ATOM 3033 O O . GLY A 1 400 ? -30.810 6.726 27.268 1.00 40.47 400 GLY A O 1
ATOM 3034 N N . GLY A 1 401 ? -32.150 5.377 28.425 1.00 32.00 401 GLY A N 1
ATOM 3035 C CA . GLY A 1 401 ? -33.065 5.091 27.310 1.00 32.00 401 GLY A CA 1
ATOM 3036 C C . GLY A 1 401 ? -33.825 6.267 26.664 1.00 32.00 401 GLY A C 1
ATOM 3037 O O . GLY A 1 401 ? -34.262 7.200 27.335 1.00 32.00 401 GLY A O 1
ATOM 3038 N N . SER A 1 402 ? -34.101 6.157 25.353 1.00 30.53 402 SER A N 1
ATOM 3039 C CA . SER A 1 402 ? -35.446 6.237 24.724 1.00 30.53 402 SER A CA 1
ATOM 3040 C C . SER A 1 402 ? -35.391 6.257 23.184 1.00 30.53 402 SER A C 1
ATOM 3042 O O . SER A 1 402 ? -34.398 6.637 22.576 1.00 30.53 402 SER A O 1
ATOM 3044 N N . GLN A 1 403 ? -36.500 5.829 22.574 1.00 32.47 403 GLN A N 1
ATOM 3045 C CA . GLN A 1 403 ? -36.659 5.286 21.222 1.00 32.47 403 GLN A CA 1
ATOM 3046 C C . GLN A 1 403 ? -36.862 6.295 20.064 1.00 32.47 403 GLN A C 1
ATOM 3048 O O . GLN A 1 403 ? -37.515 7.325 20.217 1.00 32.47 403 GLN A O 1
ATOM 3053 N N . ARG A 1 404 ? -36.446 5.834 18.867 1.00 37.62 404 ARG A N 1
ATOM 3054 C CA . ARG A 1 404 ? -37.039 6.062 17.523 1.00 37.62 404 ARG A CA 1
ATOM 3055 C C . ARG A 1 404 ? -36.827 7.426 16.835 1.00 37.62 404 ARG A C 1
ATOM 3057 O O . ARG A 1 404 ? -37.781 8.136 16.564 1.00 37.62 404 ARG A O 1
ATOM 3064 N N . VAL A 1 405 ? -35.559 7.706 16.510 1.00 34.06 405 VAL A N 1
ATOM 3065 C CA . VAL A 1 405 ? -34.898 8.374 15.344 1.00 34.06 405 VAL A CA 1
ATOM 3066 C C . VAL A 1 405 ? -33.389 8.169 15.636 1.00 34.06 405 VAL A C 1
ATOM 3068 O O . VAL A 1 405 ? -33.059 8.167 16.821 1.00 34.06 405 VAL A O 1
ATOM 3071 N N . GLU A 1 406 ? -32.457 7.985 14.680 1.00 41.22 406 GLU A N 1
ATOM 3072 C CA . GLU A 1 406 ? -31.012 7.959 15.038 1.00 41.22 406 GLU A CA 1
ATOM 3073 C C . GLU A 1 406 ? -30.572 9.368 15.480 1.00 41.22 406 GLU A C 1
ATOM 3075 O O . GLU A 1 406 ? -30.144 10.214 14.698 1.00 41.22 406 GLU A O 1
ATOM 3080 N N . ARG A 1 407 ? -30.789 9.647 16.764 1.00 37.56 407 ARG A N 1
ATOM 3081 C CA . ARG A 1 407 ? -30.357 10.836 17.479 1.00 37.56 407 ARG A CA 1
ATOM 3082 C C . ARG A 1 407 ? -29.077 10.453 18.222 1.00 37.56 407 ARG A C 1
ATOM 3084 O O . ARG A 1 407 ? -29.168 9.901 19.310 1.00 37.56 407 ARG A O 1
ATOM 3091 N N . GLY A 1 408 ? -27.905 10.833 17.707 1.00 46.56 408 GLY A N 1
ATOM 3092 C CA . GLY A 1 408 ? -26.853 11.252 18.648 1.00 46.56 408 GLY A CA 1
ATOM 3093 C C . GLY A 1 408 ? -27.402 12.423 19.478 1.00 46.56 408 GLY A C 1
ATOM 3094 O O . GLY A 1 408 ? -28.335 13.063 18.990 1.00 46.56 408 GLY A O 1
ATOM 3095 N N . ILE A 1 409 ? -26.914 12.654 20.712 1.00 44.91 409 ILE A N 1
ATOM 3096 C CA . ILE A 1 409 ? -27.360 13.705 21.674 1.00 44.91 409 ILE A CA 1
ATOM 3097 C C . ILE A 1 409 ? -28.638 14.431 21.204 1.00 44.91 409 ILE A C 1
ATOM 3099 O O . ILE A 1 409 ? -28.538 15.388 20.447 1.00 44.91 409 ILE A O 1
ATOM 3103 N N . ARG A 1 410 ? -29.830 13.912 21.547 1.00 39.53 410 ARG A N 1
ATOM 3104 C CA . ARG A 1 410 ? -31.164 14.329 21.038 1.00 39.53 410 ARG A CA 1
ATOM 3105 C C . ARG A 1 410 ? -31.172 15.429 19.945 1.00 39.53 410 ARG A C 1
ATOM 3107 O O . ARG A 1 410 ? -31.238 16.610 20.263 1.00 39.53 410 ARG A O 1
ATOM 3114 N N . GLY A 1 411 ? -31.278 15.030 18.670 1.00 41.44 411 GLY A N 1
ATOM 3115 C CA . GLY A 1 411 ? -31.674 15.926 17.563 1.00 41.44 411 GLY A CA 1
ATOM 3116 C C . GLY A 1 411 ? -30.599 16.244 16.520 1.00 41.44 411 GLY A C 1
ATOM 3117 O O . GLY A 1 411 ? -30.850 17.062 15.638 1.00 41.44 411 GLY A O 1
ATOM 3118 N N . VAL A 1 412 ? -29.430 15.598 16.581 1.00 49.09 412 VAL A N 1
ATOM 3119 C CA . VAL A 1 412 ? -28.314 15.871 15.662 1.00 49.09 412 VAL A CA 1
ATOM 3120 C C . VAL A 1 412 ? -28.196 14.782 14.598 1.00 49.09 412 VAL A C 1
ATOM 3122 O O . VAL A 1 412 ? -28.021 13.609 14.923 1.00 49.09 412 VAL A O 1
ATOM 3125 N N . GLN A 1 413 ? -28.268 15.173 13.323 1.00 49.00 413 GLN A N 1
ATOM 3126 C CA . GLN A 1 413 ? -28.020 14.278 12.189 1.00 49.00 413 GLN A CA 1
ATOM 3127 C C . GLN A 1 413 ? -26.517 13.976 12.075 1.00 49.00 413 GLN A C 1
ATOM 3129 O O . GLN A 1 413 ? -25.695 14.894 12.097 1.00 49.00 413 GLN A O 1
ATOM 3134 N N . ARG A 1 414 ? -26.158 12.696 11.933 1.00 52.69 414 ARG A N 1
ATOM 3135 C CA . ARG A 1 414 ? -24.785 12.234 11.676 1.00 52.69 414 ARG A CA 1
ATOM 3136 C C . ARG A 1 414 ? -24.693 11.556 10.311 1.00 52.69 414 ARG A C 1
ATOM 3138 O O . ARG A 1 414 ? -25.643 10.921 9.855 1.00 52.69 414 ARG A O 1
ATOM 3145 N N . LEU A 1 415 ? -23.532 11.678 9.671 1.00 52.38 415 LEU A N 1
ATOM 3146 C CA . LEU A 1 415 ? -23.228 10.951 8.442 1.00 52.38 415 LEU A CA 1
ATOM 3147 C C . LEU A 1 415 ? -23.098 9.454 8.751 1.00 52.38 415 LEU A C 1
ATOM 3149 O O . LEU A 1 415 ? -22.501 9.053 9.749 1.00 52.38 415 LEU A O 1
ATOM 3153 N N . ARG A 1 416 ? -23.637 8.615 7.862 1.00 47.50 416 ARG A N 1
ATOM 3154 C CA . ARG A 1 416 ? -23.635 7.147 8.000 1.00 47.50 416 ARG A CA 1
ATOM 3155 C C . ARG A 1 416 ? -22.230 6.523 7.994 1.00 47.50 416 ARG A C 1
ATOM 3157 O O . ARG A 1 416 ? -22.086 5.379 8.412 1.00 47.50 416 ARG A O 1
ATOM 3164 N N . PHE A 1 417 ? -21.225 7.247 7.509 1.00 49.47 417 PHE A N 1
ATOM 3165 C CA . PHE A 1 417 ? -19.839 6.792 7.354 1.00 49.47 417 PHE A CA 1
ATOM 3166 C C . PHE A 1 417 ? -18.874 7.396 8.388 1.00 49.47 417 PHE A C 1
ATOM 3168 O O . PHE A 1 417 ? -17.665 7.309 8.218 1.00 49.47 417 PHE A O 1
ATOM 3175 N N . GLY A 1 418 ? -19.403 7.986 9.465 1.00 57.22 418 GLY A N 1
ATOM 3176 C CA . GLY A 1 418 ? -18.607 8.642 10.503 1.00 57.22 418 GLY A CA 1
ATOM 3177 C C . GLY A 1 418 ? -18.491 10.151 10.298 1.00 57.22 418 GLY A C 1
ATOM 3178 O O . GLY A 1 418 ? -19.063 10.724 9.372 1.00 57.22 418 GLY A O 1
ATOM 3179 N N . PHE A 1 419 ? -17.792 10.817 11.211 1.00 66.81 419 PHE A N 1
ATOM 3180 C CA . PHE A 1 419 ? -17.578 12.258 11.154 1.00 66.81 419 PHE A CA 1
ATOM 3181 C C . PHE A 1 419 ? -16.364 12.580 10.273 1.00 66.81 419 PHE A C 1
ATOM 3183 O O . PHE A 1 419 ? -15.263 12.098 10.532 1.00 66.81 419 PHE A O 1
ATOM 3190 N N . VAL A 1 420 ? -16.566 13.388 9.230 1.00 64.88 420 VAL A N 1
ATOM 3191 C CA . VAL A 1 420 ? -15.503 13.796 8.301 1.00 64.88 420 VAL A CA 1
ATOM 3192 C C . VAL A 1 420 ? -15.148 15.261 8.508 1.00 64.88 420 VAL A C 1
ATOM 3194 O O . VAL A 1 420 ? -16.018 16.118 8.676 1.00 64.88 420 VAL A O 1
ATOM 3197 N N . GLY A 1 421 ? -13.843 15.510 8.507 1.00 69.88 421 GLY A N 1
ATOM 3198 C CA . GLY A 1 421 ? -13.228 16.809 8.706 1.00 69.88 421 GLY A CA 1
ATOM 3199 C C . GLY A 1 421 ? -13.215 17.310 10.139 1.00 69.88 421 GLY A C 1
ATOM 3200 O O . GLY A 1 421 ? -13.479 16.580 11.093 1.00 69.88 421 GLY A O 1
ATOM 3201 N N . ARG A 1 422 ? -12.797 18.571 10.303 1.00 76.00 422 ARG A N 1
ATOM 3202 C CA . ARG A 1 422 ? -12.671 19.256 11.608 1.00 76.00 422 ARG A CA 1
ATOM 3203 C C . ARG A 1 422 ? -11.767 18.522 12.614 1.00 76.00 422 ARG A C 1
ATOM 3205 O O . ARG A 1 422 ? -11.945 18.623 13.832 1.00 76.00 422 ARG A O 1
ATOM 3212 N N . ARG A 1 423 ? -10.784 17.766 12.104 1.00 75.62 423 ARG A N 1
ATOM 3213 C CA . ARG A 1 423 ? -9.824 16.998 12.915 1.00 75.62 423 ARG A CA 1
ATOM 3214 C C . ARG A 1 423 ? -9.016 17.892 13.843 1.00 75.62 423 ARG A C 1
ATOM 3216 O O . ARG A 1 423 ? -8.857 17.551 15.007 1.00 75.62 423 ARG A O 1
ATOM 3223 N N . LYS A 1 424 ? -8.562 19.056 13.363 1.00 78.31 424 LYS A N 1
ATOM 3224 C CA . LYS A 1 424 ? -7.791 20.014 14.173 1.00 78.31 424 LYS A CA 1
ATOM 3225 C C . LYS A 1 424 ? -8.595 20.494 15.378 1.00 78.31 424 LYS A C 1
ATOM 3227 O O . LYS A 1 424 ? -8.080 20.538 16.491 1.00 78.31 424 LYS A O 1
ATOM 3232 N N . GLU A 1 425 ? -9.867 20.816 15.175 1.00 84.19 425 GLU A N 1
ATOM 3233 C CA . GLU A 1 425 ? -10.779 21.252 16.227 1.00 84.19 425 GLU A CA 1
ATOM 3234 C C . GLU A 1 425 ? -11.079 20.117 17.212 1.00 84.19 425 GLU A C 1
ATOM 3236 O O . GLU A 1 425 ? -11.075 20.341 18.424 1.00 84.19 425 GLU A O 1
ATOM 3241 N N . ARG A 1 426 ? -11.276 18.892 16.710 1.00 82.81 426 ARG A N 1
ATOM 3242 C CA . ARG A 1 426 ? -11.452 17.692 17.536 1.00 82.81 426 ARG A CA 1
ATOM 3243 C C . ARG A 1 426 ? -10.219 17.389 18.385 1.00 82.81 426 ARG A C 1
ATOM 3245 O O . ARG A 1 426 ? -10.346 17.259 19.600 1.00 82.81 426 ARG A O 1
ATOM 3252 N N . ALA A 1 427 ? -9.039 17.348 17.776 1.00 81.31 427 ALA A N 1
ATOM 3253 C CA . ALA A 1 427 ? -7.763 17.183 18.459 1.00 81.31 427 ALA A CA 1
ATOM 3254 C C . ALA A 1 427 ? -7.565 18.268 19.527 1.00 81.31 427 ALA A C 1
ATOM 3256 O O . ALA A 1 427 ? -7.278 17.963 20.683 1.00 81.31 427 ALA A O 1
ATOM 3257 N N . ALA A 1 428 ? -7.802 19.539 19.189 1.00 83.56 428 ALA A N 1
ATOM 3258 C CA . ALA A 1 428 ? -7.683 20.645 20.136 1.00 83.56 428 ALA A CA 1
ATOM 3259 C C . ALA A 1 428 ? -8.626 20.493 21.342 1.00 83.56 428 ALA A C 1
ATOM 3261 O O . ALA A 1 428 ? -8.212 20.747 22.475 1.00 83.56 428 ALA A O 1
ATOM 3262 N N . ALA A 1 429 ? -9.870 20.062 21.117 1.00 84.06 429 ALA A N 1
ATOM 3263 C CA . ALA A 1 429 ? -10.843 19.817 22.177 1.00 84.06 429 ALA A CA 1
ATOM 3264 C C . ALA A 1 429 ? -10.423 18.658 23.098 1.00 84.06 429 ALA A C 1
ATOM 3266 O O . ALA A 1 429 ? -10.407 18.830 24.317 1.00 84.06 429 ALA A O 1
ATOM 3267 N N . LEU A 1 430 ? -10.021 17.516 22.526 1.00 82.31 430 LEU A N 1
ATOM 3268 C CA . LEU A 1 430 ? -9.553 16.344 23.278 1.00 82.31 430 LEU A CA 1
ATOM 3269 C C . LEU A 1 430 ? -8.303 16.667 24.108 1.00 82.31 430 LEU A C 1
ATOM 3271 O O . LEU A 1 430 ? -8.250 16.363 25.298 1.00 82.31 430 LEU A O 1
ATOM 3275 N N . ARG A 1 431 ? -7.325 17.373 23.527 1.00 84.25 431 ARG A N 1
ATOM 3276 C CA . ARG A 1 431 ? -6.111 17.804 24.241 1.00 84.25 431 ARG A CA 1
ATOM 3277 C C . ARG A 1 431 ? -6.423 18.711 25.421 1.00 84.25 431 ARG A C 1
ATOM 3279 O O . ARG A 1 431 ? -5.916 18.509 26.521 1.00 84.25 431 ARG A O 1
ATOM 3286 N N . ARG A 1 432 ? -7.255 19.729 25.194 1.00 84.06 432 ARG A N 1
ATOM 3287 C CA . ARG A 1 432 ? -7.698 20.661 26.238 1.00 84.06 432 ARG A CA 1
ATOM 3288 C C . ARG A 1 432 ? -8.377 19.916 27.381 1.00 84.06 432 ARG A C 1
ATOM 3290 O O . ARG A 1 432 ? -8.047 20.155 28.542 1.00 84.06 432 ARG A O 1
ATOM 3297 N N . TRP A 1 433 ? -9.258 18.976 27.048 1.00 83.19 433 TRP A N 1
ATOM 3298 C CA . TRP A 1 433 ? -9.918 18.122 28.025 1.00 83.19 433 TRP A CA 1
ATOM 3299 C C . TRP A 1 433 ? -8.930 17.296 28.845 1.00 83.19 433 TRP A C 1
ATOM 3301 O O . TRP A 1 433 ? -8.941 17.344 30.074 1.00 83.19 433 TRP A O 1
ATOM 3311 N N . ARG A 1 434 ? -8.007 16.596 28.191 1.00 80.81 434 ARG A N 1
ATOM 3312 C CA . ARG A 1 434 ? -7.021 15.743 28.869 1.00 80.81 434 ARG A CA 1
ATOM 3313 C C . ARG A 1 434 ? -6.068 16.531 29.766 1.00 80.81 434 ARG A C 1
ATOM 3315 O O . ARG A 1 434 ? -5.694 16.051 30.828 1.00 80.81 434 ARG A O 1
ATOM 3322 N N . ARG A 1 435 ? -5.803 17.797 29.430 1.00 85.00 435 ARG A N 1
ATOM 3323 C CA . ARG A 1 435 ? -5.053 18.759 30.264 1.00 85.00 435 ARG A CA 1
ATOM 3324 C C . ARG A 1 435 ? -5.838 19.342 31.443 1.00 85.00 435 ARG A C 1
ATOM 3326 O O . ARG A 1 435 ? -5.353 20.246 32.113 1.00 85.00 435 ARG A O 1
ATOM 3333 N N . GLY A 1 436 ? -7.049 18.857 31.698 1.00 82.25 436 GLY A N 1
ATOM 3334 C CA . GLY A 1 436 ? -7.851 19.271 32.846 1.00 82.25 436 GLY A CA 1
ATOM 3335 C C . GLY A 1 436 ? -8.892 20.346 32.546 1.00 82.25 436 GLY A C 1
ATOM 3336 O O . GLY A 1 436 ? -9.639 20.707 33.452 1.00 82.25 436 GLY A O 1
ATOM 3337 N N . GLN A 1 437 ? -9.015 20.837 31.305 1.00 82.31 437 GLN A N 1
ATOM 3338 C CA . GLN A 1 437 ? -10.131 21.726 30.975 1.00 82.31 437 GLN A CA 1
ATOM 3339 C C . GLN A 1 437 ? -11.436 20.930 31.025 1.00 82.31 437 GLN A C 1
ATOM 3341 O O . GLN A 1 437 ? -11.533 19.827 30.491 1.00 82.31 437 GLN A O 1
ATOM 3346 N N . ARG A 1 438 ? -12.447 21.468 31.704 1.00 77.25 438 ARG A N 1
ATOM 3347 C CA . ARG A 1 438 ? -13.756 20.809 31.868 1.00 77.25 438 ARG A CA 1
ATOM 3348 C C . ARG A 1 438 ? -14.896 21.561 31.191 1.00 77.25 438 ARG A C 1
ATOM 3350 O O . ARG A 1 438 ? -16.025 21.090 31.188 1.00 77.25 438 ARG A O 1
ATOM 3357 N N . GLN A 1 439 ? -14.590 22.707 30.590 1.00 77.31 439 GLN A N 1
ATOM 3358 C CA . GLN A 1 439 ? -15.525 23.519 29.823 1.00 77.31 439 GLN A CA 1
ATOM 3359 C C . GLN A 1 439 ? -14.950 23.717 28.423 1.00 77.31 439 GLN A C 1
ATOM 3361 O O . GLN A 1 439 ? -13.844 24.234 28.265 1.00 77.31 439 GLN A O 1
ATOM 3366 N N . LEU A 1 440 ? -15.693 23.278 27.411 1.00 77.81 440 LEU A N 1
ATOM 3367 C CA . LEU A 1 440 ? -15.330 23.420 26.006 1.00 77.81 440 LEU A CA 1
ATOM 3368 C C . LEU A 1 440 ? -16.468 24.142 25.290 1.00 77.81 440 LEU A C 1
ATOM 3370 O O . LEU A 1 440 ? -17.587 23.640 25.230 1.00 77.81 440 LEU A O 1
ATOM 3374 N N . VAL A 1 441 ? -16.175 25.318 24.740 1.00 80.12 441 VAL A N 1
ATOM 3375 C CA . VAL A 1 441 ? -17.143 26.119 23.984 1.00 80.12 441 VAL A CA 1
ATOM 3376 C C . VAL A 1 441 ? -16.774 26.068 22.506 1.00 80.12 441 VAL A C 1
ATOM 3378 O O . VAL A 1 441 ? -15.651 26.407 22.131 1.00 80.12 441 VAL A O 1
ATOM 3381 N N . VAL A 1 442 ? -17.716 25.646 21.659 1.00 80.00 442 VAL A N 1
ATOM 3382 C CA . VAL A 1 442 ? -17.540 25.591 20.201 1.00 80.00 442 VAL A CA 1
ATOM 3383 C C . VAL A 1 442 ? -18.298 26.756 19.567 1.00 80.00 442 VAL A C 1
ATOM 3385 O O . VAL A 1 442 ? -19.520 26.724 19.432 1.00 80.00 442 VAL A O 1
ATOM 3388 N N . LEU A 1 443 ? -17.564 27.794 19.166 1.00 77.69 443 LEU A N 1
ATOM 3389 C CA . LEU A 1 443 ? -18.109 29.000 18.537 1.00 77.69 443 LEU A CA 1
ATOM 3390 C C . LEU A 1 443 ? -17.939 28.964 17.012 1.00 77.69 443 LEU A C 1
ATOM 3392 O O . LEU A 1 443 ? -17.036 28.318 16.483 1.00 77.69 443 LEU A O 1
ATOM 3396 N N . GLY A 1 444 ? -18.821 29.661 16.294 1.00 74.88 444 GLY A N 1
ATOM 3397 C CA . GLY A 1 444 ? -18.746 29.819 14.839 1.00 74.88 444 GLY A CA 1
ATOM 3398 C C . GLY A 1 444 ? -20.109 30.069 14.196 1.00 74.88 444 GLY A C 1
ATOM 3399 O O . GLY A 1 444 ? -21.151 29.880 14.830 1.00 74.88 444 GLY A O 1
ATOM 3400 N N . LEU A 1 445 ? -20.109 30.452 12.919 1.00 73.88 445 LEU A N 1
ATOM 3401 C CA . LEU A 1 445 ? -21.328 30.744 12.160 1.00 73.88 445 LEU A CA 1
ATOM 3402 C C . LEU A 1 445 ? -22.285 29.538 12.098 1.00 73.88 445 LEU A C 1
ATOM 3404 O O . LEU A 1 445 ? -21.893 28.372 12.249 1.00 73.88 445 LEU A O 1
ATOM 3408 N N . GLY A 1 446 ? -23.578 29.820 11.928 1.00 72.69 446 GLY A N 1
ATOM 3409 C CA . GLY A 1 446 ? -24.599 28.796 11.702 1.00 72.69 446 GLY A CA 1
ATOM 3410 C C . GLY A 1 446 ? -24.282 27.951 10.462 1.00 72.69 446 GLY A C 1
ATOM 3411 O O . GLY A 1 446 ? -23.699 28.445 9.507 1.00 72.69 446 GLY A O 1
ATOM 3412 N N . GLY A 1 447 ? -24.628 26.662 10.488 1.00 66.94 447 GLY A N 1
ATOM 3413 C CA . GLY A 1 447 ? -24.429 25.757 9.345 1.00 66.94 447 GLY A CA 1
ATOM 3414 C C . GLY A 1 447 ? -23.037 25.121 9.224 1.00 66.94 447 GLY A C 1
ATOM 3415 O O . GLY A 1 447 ? -22.902 24.131 8.522 1.00 66.94 447 GLY A O 1
ATOM 3416 N N . LEU A 1 448 ? -22.029 25.578 9.977 1.00 69.25 448 LEU A N 1
ATOM 3417 C CA . LEU A 1 448 ? -20.649 25.053 9.915 1.00 69.25 448 LEU A CA 1
ATOM 3418 C C . LEU A 1 448 ? -20.419 23.705 10.640 1.00 69.25 448 LEU A C 1
ATOM 3420 O O . LEU A 1 448 ? -19.309 23.410 11.076 1.00 69.25 448 LEU A O 1
ATOM 3424 N N . GLY A 1 449 ? -21.468 22.912 10.875 1.00 71.56 449 GLY A N 1
ATOM 3425 C CA . GLY A 1 449 ? -21.324 21.576 11.477 1.00 71.56 449 GLY A CA 1
ATOM 3426 C C . GLY A 1 449 ? -20.889 21.532 12.953 1.00 71.56 449 GLY A C 1
ATOM 3427 O O . GLY A 1 449 ? -20.486 20.476 13.431 1.00 71.56 449 GLY A O 1
ATOM 3428 N N . LYS A 1 450 ? -20.990 22.635 13.712 1.00 78.19 450 LYS A N 1
ATOM 3429 C CA . LYS A 1 450 ? -20.617 22.685 15.147 1.00 78.19 450 LYS A CA 1
ATOM 3430 C C . LYS A 1 450 ? -21.302 21.599 15.978 1.00 78.19 450 LYS A C 1
ATOM 3432 O O . LYS A 1 450 ? -20.654 20.902 16.746 1.00 78.19 450 LYS A O 1
ATOM 3437 N N . THR A 1 451 ? -22.606 21.428 15.781 1.00 73.25 451 THR A N 1
ATOM 3438 C CA . THR A 1 451 ? -23.409 20.428 16.487 1.00 73.25 451 THR A CA 1
ATOM 3439 C C . THR A 1 451 ? -22.935 19.006 16.175 1.00 73.25 451 THR A C 1
ATOM 3441 O O . THR A 1 451 ? -22.850 18.175 17.078 1.00 73.25 451 THR A O 1
ATOM 3444 N N . ALA A 1 452 ? -22.557 18.737 14.921 1.00 72.75 452 ALA A N 1
ATOM 3445 C CA . ALA A 1 452 ? -21.990 17.453 14.520 1.00 72.75 452 ALA A CA 1
ATOM 3446 C C . ALA A 1 452 ? -20.629 17.209 15.197 1.00 72.75 452 ALA A C 1
ATOM 3448 O O . ALA A 1 452 ? -20.435 16.143 15.771 1.00 72.75 452 ALA A O 1
ATOM 3449 N N . LEU A 1 453 ? -19.751 18.222 15.240 1.00 77.31 453 LEU A N 1
ATOM 3450 C CA . LEU A 1 453 ? -18.463 18.163 15.943 1.00 77.31 453 LEU A CA 1
ATOM 3451 C C . LEU A 1 453 ? -18.633 17.896 17.448 1.00 77.31 453 LEU A C 1
ATOM 3453 O O . LEU A 1 453 ? -17.972 17.021 17.998 1.00 77.31 453 LEU A O 1
ATOM 3457 N N . CYS A 1 454 ? -19.533 18.616 18.123 1.00 77.25 454 CYS A N 1
ATOM 3458 C CA . CYS A 1 454 ? -19.814 18.394 19.545 1.00 77.25 454 CYS A CA 1
ATOM 3459 C C . CYS A 1 454 ? -20.347 16.984 19.799 1.00 77.25 454 CYS A C 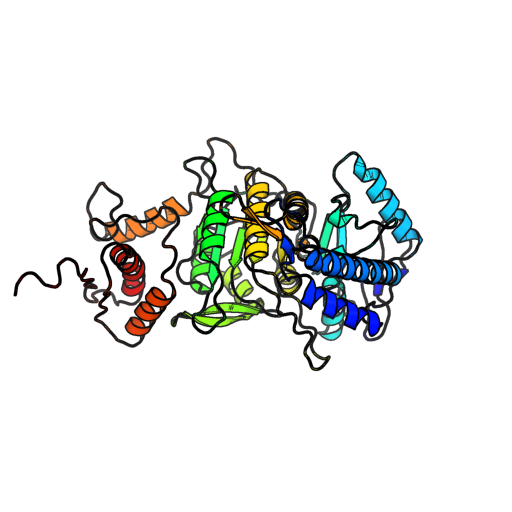1
ATOM 3461 O O . CYS A 1 454 ? -19.929 16.329 20.752 1.00 77.25 454 CYS A O 1
ATOM 3463 N N . THR A 1 455 ? -21.242 16.510 18.930 1.00 73.06 455 THR A N 1
ATOM 3464 C CA . THR A 1 455 ? -21.777 15.152 19.030 1.00 73.06 455 THR A CA 1
ATOM 3465 C C . THR A 1 455 ? -20.660 14.138 18.847 1.00 73.06 455 THR A C 1
ATOM 3467 O O . THR A 1 455 ? -20.662 13.141 19.550 1.00 73.06 455 THR A O 1
ATOM 3470 N N . GLU A 1 456 ? -19.719 14.361 17.926 1.00 74.12 456 GLU A N 1
ATOM 3471 C CA . GLU A 1 456 ? -18.562 13.484 17.695 1.00 74.12 456 GLU A CA 1
ATOM 3472 C C . GLU A 1 456 ? -17.613 13.407 18.888 1.00 74.12 456 GLU A C 1
ATOM 3474 O O . GLU A 1 456 ? -17.201 12.326 19.298 1.00 74.12 456 GLU A O 1
ATOM 3479 N N . ILE A 1 457 ? -17.289 14.554 19.473 1.00 77.44 457 ILE A N 1
ATOM 3480 C CA . ILE A 1 457 ? -16.303 14.637 20.548 1.00 77.44 457 ILE A CA 1
ATOM 3481 C C . ILE A 1 457 ? -16.873 14.125 21.878 1.00 77.44 457 ILE A C 1
ATOM 3483 O O . ILE A 1 457 ? -16.141 13.531 22.665 1.00 77.44 457 ILE A O 1
ATOM 3487 N N . ALA A 1 458 ? -18.165 14.326 22.150 1.00 74.31 458 ALA A N 1
ATOM 3488 C CA . ALA A 1 458 ? -18.749 14.034 23.459 1.00 74.31 458 ALA A CA 1
ATOM 3489 C C . ALA A 1 458 ? -18.556 12.578 23.946 1.00 74.31 458 ALA A C 1
ATOM 3491 O O . ALA A 1 458 ? -18.108 12.417 25.083 1.00 74.31 458 ALA A O 1
ATOM 3492 N N . PRO A 1 459 ? -18.795 11.520 23.141 1.00 69.69 459 PRO A N 1
ATOM 3493 C CA . PRO A 1 459 ? -18.522 10.145 23.562 1.00 69.69 459 PRO A CA 1
ATOM 3494 C C . PRO A 1 459 ? -17.049 9.891 23.887 1.00 69.69 459 PRO A C 1
ATOM 3496 O O . PRO A 1 459 ? -16.747 9.124 24.793 1.00 69.69 459 PRO A O 1
ATOM 3499 N N . LEU A 1 460 ? -16.129 10.542 23.171 1.00 73.62 460 LEU A N 1
ATOM 3500 C CA . LEU A 1 460 ? -14.689 10.390 23.390 1.00 73.62 460 LEU A CA 1
ATOM 3501 C C . LEU A 1 460 ? -14.264 11.031 24.710 1.00 73.62 460 LEU A C 1
ATOM 3503 O O . LEU A 1 460 ? -13.552 10.414 25.490 1.00 73.62 460 LEU A O 1
ATOM 3507 N N . LEU A 1 461 ? -14.767 12.233 24.999 1.00 75.00 461 LEU A N 1
ATOM 3508 C CA . LEU A 1 461 ? -14.542 12.897 26.286 1.00 75.00 461 LEU A CA 1
ATOM 3509 C C . LEU A 1 461 ? -15.155 12.107 27.450 1.00 75.00 461 LEU A C 1
ATOM 3511 O O . LEU A 1 461 ? -14.588 12.084 28.541 1.00 75.00 461 LEU A O 1
ATOM 3515 N N . ALA A 1 462 ? -16.304 11.460 27.223 1.00 69.75 462 ALA A N 1
ATOM 3516 C CA . ALA A 1 462 ? -16.973 10.641 28.228 1.00 69.75 462 ALA A CA 1
ATOM 3517 C C . ALA A 1 462 ? -16.157 9.397 28.616 1.00 69.75 462 ALA A C 1
ATOM 3519 O O . ALA A 1 462 ? -16.225 8.983 29.770 1.00 69.75 462 ALA A O 1
ATOM 3520 N N . ARG A 1 463 ? -15.344 8.839 27.702 1.00 69.62 463 ARG A N 1
ATOM 3521 C CA . ARG A 1 463 ? -14.411 7.735 28.014 1.00 69.62 463 ARG A CA 1
ATOM 3522 C C . ARG A 1 463 ? -13.351 8.136 29.046 1.00 69.62 463 ARG A C 1
ATOM 3524 O O . ARG A 1 463 ? -12.928 7.298 29.832 1.00 69.62 463 ARG A O 1
ATOM 3531 N N . ASP A 1 464 ? -12.964 9.411 29.071 1.00 67.62 464 ASP A N 1
ATOM 3532 C CA . ASP A 1 464 ? -11.960 9.948 30.000 1.00 67.62 464 ASP A CA 1
ATOM 3533 C C . ASP A 1 464 ? -12.559 10.304 31.386 1.00 67.62 464 ASP A C 1
ATOM 3535 O O . ASP A 1 464 ? -11.832 10.700 32.303 1.00 67.62 464 ASP A O 1
ATOM 3539 N N . LEU A 1 465 ? -13.884 10.199 31.569 1.00 65.69 465 LEU A N 1
ATOM 3540 C CA . LEU A 1 465 ? -14.550 10.450 32.850 1.00 65.69 465 LEU A CA 1
ATOM 3541 C C . LEU A 1 465 ? -14.581 9.183 33.715 1.00 65.69 465 LEU A C 1
ATOM 3543 O O . LEU A 1 465 ? -14.957 8.103 33.267 1.00 65.69 465 LEU A O 1
ATOM 3547 N N . LYS A 1 466 ? -14.257 9.327 35.008 1.00 57.75 466 LYS A N 1
ATOM 3548 C CA . LYS A 1 466 ? -14.513 8.273 36.005 1.00 57.75 466 LYS A CA 1
ATOM 3549 C C . LYS A 1 466 ? -16.025 7.997 36.105 1.00 57.75 466 LYS A C 1
ATOM 3551 O O . LYS A 1 466 ? -16.811 8.921 35.876 1.00 57.75 466 LYS A O 1
ATOM 3556 N N . PRO A 1 467 ? -16.450 6.789 36.527 1.00 50.59 467 PRO A N 1
ATOM 3557 C CA . PRO A 1 467 ? -17.850 6.531 36.862 1.00 50.59 467 PRO A CA 1
ATOM 3558 C C . PRO A 1 467 ? -18.363 7.597 37.848 1.00 50.59 467 PRO A C 1
ATOM 3560 O O . PRO A 1 467 ? -17.795 7.756 38.928 1.00 50.59 467 PRO A O 1
ATOM 3563 N N . GLY A 1 468 ? -19.382 8.370 37.451 1.00 48.22 468 GLY A N 1
ATOM 3564 C CA . GLY A 1 468 ? -19.921 9.502 38.227 1.00 48.22 468 GLY A CA 1
ATOM 3565 C C . GLY A 1 468 ? -19.373 10.897 37.873 1.00 48.22 468 GLY A C 1
ATOM 3566 O O . GLY A 1 468 ? -19.737 11.871 38.528 1.00 48.22 468 GLY A O 1
ATOM 3567 N N . GLY A 1 469 ? -18.515 11.026 36.854 1.00 51.38 469 GLY A N 1
ATOM 3568 C CA . GLY A 1 469 ? -18.060 12.319 36.330 1.00 51.38 469 GLY A CA 1
ATOM 3569 C C . GLY A 1 469 ? -19.194 13.145 35.701 1.00 51.38 469 GLY A C 1
ATOM 3570 O O . GLY A 1 469 ? -20.077 12.599 35.045 1.00 51.38 469 GLY A O 1
ATOM 3571 N N . ALA A 1 470 ? -19.174 14.464 35.921 1.00 51.72 470 ALA A N 1
ATOM 3572 C CA . ALA A 1 470 ? -20.233 15.390 35.508 1.00 51.72 470 ALA A CA 1
ATOM 3573 C C . ALA A 1 470 ? -20.485 15.408 33.980 1.00 51.72 470 ALA A C 1
ATOM 3575 O O . ALA A 1 470 ? -19.546 15.212 33.202 1.00 51.72 470 ALA A O 1
ATOM 3576 N N . PRO A 1 471 ? -21.728 15.687 33.534 1.00 51.25 471 PRO A N 1
ATOM 3577 C CA . PRO A 1 471 ? -22.087 15.692 32.119 1.00 51.25 471 PRO A CA 1
ATOM 3578 C C . PRO A 1 471 ? -21.396 16.822 31.347 1.00 51.25 471 PRO A C 1
ATOM 3580 O O . PRO A 1 471 ? -21.250 17.946 31.825 1.00 51.25 471 PRO A O 1
ATOM 3583 N N . ILE A 1 472 ? -21.006 16.519 30.110 1.00 51.56 472 ILE A N 1
ATOM 3584 C CA . ILE A 1 472 ? -20.458 17.486 29.156 1.00 51.56 472 ILE A CA 1
ATOM 3585 C C . ILE A 1 472 ? -21.600 18.383 28.665 1.00 51.56 472 ILE A C 1
ATOM 3587 O O . ILE A 1 472 ? -22.539 17.904 28.029 1.00 51.56 472 ILE A O 1
ATOM 3591 N N . LEU A 1 473 ? -21.511 19.688 28.929 1.00 45.41 473 LEU A N 1
ATOM 3592 C CA . LEU A 1 473 ? -22.445 20.685 28.407 1.00 45.41 473 LEU A CA 1
ATOM 3593 C C . LEU A 1 473 ? -21.873 21.303 27.123 1.00 45.41 473 LEU A C 1
ATOM 3595 O O . LEU A 1 473 ? -20.942 22.103 27.173 1.00 45.41 473 LEU A O 1
ATOM 3599 N N . ALA A 1 474 ? -22.433 20.935 25.971 1.00 50.12 474 ALA A N 1
ATOM 3600 C CA . ALA A 1 474 ? -22.133 21.572 24.691 1.00 50.12 474 ALA A CA 1
ATOM 3601 C C . ALA A 1 474 ? -23.190 22.647 24.389 1.00 50.12 474 ALA A C 1
ATOM 3603 O O . ALA A 1 474 ? -24.358 22.326 24.180 1.00 50.12 474 ALA A O 1
ATOM 3604 N N . LEU A 1 475 ? -22.791 23.921 24.366 1.00 45.91 475 LEU A N 1
ATOM 3605 C CA . LEU A 1 475 ? -23.671 25.041 24.014 1.00 45.91 475 LEU A CA 1
ATOM 3606 C C . LEU A 1 475 ? -23.514 25.384 22.524 1.00 45.91 475 LEU A C 1
ATOM 3608 O O . LEU A 1 475 ? -22.419 25.722 22.076 1.00 45.91 475 LEU A O 1
ATOM 3612 N N . ASP A 1 476 ? -24.607 25.308 21.754 1.00 46.38 476 ASP A N 1
ATOM 3613 C CA . ASP A 1 476 ? -24.670 25.826 20.380 1.00 46.38 476 ASP A CA 1
ATOM 3614 C C . ASP A 1 476 ? -25.036 27.318 20.403 1.00 46.38 476 ASP A C 1
ATOM 3616 O O . ASP A 1 476 ? -26.055 27.728 20.963 1.00 46.38 476 ASP A O 1
ATOM 3620 N N . GLY A 1 477 ? -24.218 28.136 19.740 1.00 42.19 477 GLY A N 1
ATOM 3621 C CA . GLY A 1 477 ? -24.350 29.591 19.666 1.00 42.19 477 GLY A CA 1
ATOM 3622 C C . GLY A 1 477 ? -25.634 30.124 19.017 1.00 42.19 477 GLY A C 1
ATOM 3623 O O . GLY A 1 477 ? -25.796 31.334 18.955 1.00 42.19 477 GLY A O 1
ATOM 3624 N N . ARG A 1 478 ? -26.570 29.277 18.558 1.00 44.81 478 ARG A N 1
ATOM 3625 C CA . ARG A 1 478 ? -27.920 29.752 18.186 1.00 44.81 478 ARG A CA 1
ATOM 3626 C C . ARG A 1 478 ? -28.754 30.200 19.394 1.00 44.81 478 ARG A C 1
ATOM 3628 O O . ARG A 1 478 ? -29.701 30.948 19.199 1.00 44.81 478 ARG A O 1
ATOM 3635 N N . HIS A 1 479 ? -28.404 29.755 20.605 1.00 40.09 479 HIS A N 1
ATOM 3636 C CA . HIS A 1 479 ? -29.131 30.078 21.844 1.00 40.09 479 HIS A CA 1
ATOM 3637 C C . HIS A 1 479 ? -28.251 30.756 22.909 1.00 40.09 479 HIS A C 1
ATOM 3639 O O . HIS A 1 479 ? -28.750 31.158 23.956 1.00 40.09 479 HIS A O 1
ATOM 3645 N N . ALA A 1 480 ? -26.951 30.936 22.650 1.00 37.00 480 ALA A N 1
ATOM 3646 C CA . ALA A 1 480 ? -26.063 31.711 23.517 1.00 37.00 480 ALA A CA 1
ATOM 3647 C C . ALA A 1 480 ? -26.297 33.215 23.283 1.00 37.00 480 ALA A C 1
ATOM 3649 O O . ALA A 1 480 ? -25.522 33.878 22.600 1.00 37.00 480 ALA A O 1
ATOM 3650 N N . GLY A 1 481 ? -27.425 33.727 23.772 1.00 31.48 481 GLY A N 1
ATOM 3651 C CA . GLY A 1 481 ? -27.801 35.134 23.611 1.00 31.48 481 GLY A CA 1
ATOM 3652 C C . GLY A 1 481 ? -29.276 35.459 23.842 1.00 31.48 481 GLY A C 1
ATOM 3653 O O . GLY A 1 481 ? -29.636 36.629 23.791 1.00 31.48 481 GLY A O 1
ATOM 3654 N N . THR A 1 482 ? -30.140 34.476 24.113 1.00 32.41 482 THR A N 1
ATOM 3655 C CA . THR A 1 482 ? -31.525 34.745 24.523 1.00 32.41 482 THR A CA 1
ATOM 3656 C C . THR A 1 482 ? -31.737 34.354 25.981 1.00 32.41 482 THR A C 1
ATOM 3658 O O . THR A 1 482 ? -31.979 33.198 26.303 1.00 32.41 482 THR A O 1
ATOM 3661 N N . GLN A 1 483 ? -31.661 35.396 26.814 1.00 31.50 483 GLN A N 1
ATOM 3662 C CA . GLN A 1 483 ? -32.102 35.520 28.207 1.00 31.50 483 GLN A CA 1
ATOM 3663 C C . GLN A 1 483 ? -31.250 34.836 29.290 1.00 31.50 483 GLN A C 1
ATOM 3665 O O . GLN A 1 483 ? -31.385 33.649 29.576 1.00 31.50 483 GLN A O 1
ATOM 3670 N N . LEU A 1 484 ? -30.450 35.669 29.964 1.00 28.28 484 LEU A N 1
ATOM 3671 C CA . LEU A 1 484 ? -30.532 35.830 31.418 1.00 28.28 484 LEU A CA 1
ATOM 3672 C C . LEU A 1 484 ? -30.937 37.273 31.712 1.00 28.28 484 LEU A C 1
ATOM 3674 O O . LEU A 1 484 ? -30.398 38.161 31.009 1.00 28.28 484 LEU A O 1
#

Radius of gyration: 24.5 Å; Cα contacts (8 Å, |Δi|>4): 848; chains: 1; bounding box: 67×60×64 Å

pLDDT: mean 80.61, std 18.52, range [27.28, 98.0]

Sequence (484 aa):
MVGAEGESWRASLAGCPAWQSSDPLADPKLQEDLETLRELGHQPLPTTEDGQLTAEAAGTAAALRGLAVEVGDRLTDALLSSPTREALVQAVHSGLTGDPPLLHLRVRSSGAGEAAERQADRALALPWELLRLDGCFPVEEGTLDLAREAVVPDTPGLTAPNQPLSVVATMAAPIDATALDLEVEMYRLWRALGHASEDRRLLMTDLGTLEELAQEVERFHPPVIHFSGHGGPGVLFFENEEALADKVPVTKLVRRLRETGPLPRLVFLSACHGATAGADGQETHPSTAASLHRAGFAQVLAFFGPVGDRQATRAAAAFYGALAAGKKAREALRRTRRISTEPHQEQGRFLHVYPLGWAQLAFYHRGEDAPTTLPSREGVPAVDLGEEKRRTFERLDKAGGSQRVERGIRGVQRLRFGFVGRRKERAAALRRWRRGQRQLVVLGLGGLGKTALCTEIAPLLARDLKPGGAPILALDGRHAGTQL